Protein AF-0000000068150000 (afdb_homodimer)

InterPro domains:
  IPR029045 ClpP/crotonase-like domain superfamily [SSF52096] (74-233)

Foldseek 3Di:
DVVVVVVVVVVVVVVVVVVVVVVVVVPVPPPPPPVVVPPLPPPQQLCPPCPVPPQPDAAPDDSVFQADDWDWDQDPPQEIETGHEPEPCLLVVLVVVCVVCVVSHAEYEYAHQYYDLVSLQSLLQVQLVSQHAYEYEARGEQEANSLLNQLSHPARYYDPNGWYWAAADDDSDPDDDDPVVRVVVSVVSLVVSQVSSVVSVFAPVRSVLRHVHHSSDIDTDDPVRCVVRVSHDPPPPPPPPPD/DVVVVVVVVVVVVVVVVVVVVVVVVVVPPPVPPPVVVPPLPPPQQLCPDDPVPPQPDAAPDDSVFQADDWDWDQDPPQEIETGHEPEPCLLVVLVVVCVVCVVSHAEYEYAHQYYDLVSLQSLLQVQLVSQHAYEYEARGEQEANSLLNQLSHPAHYYDP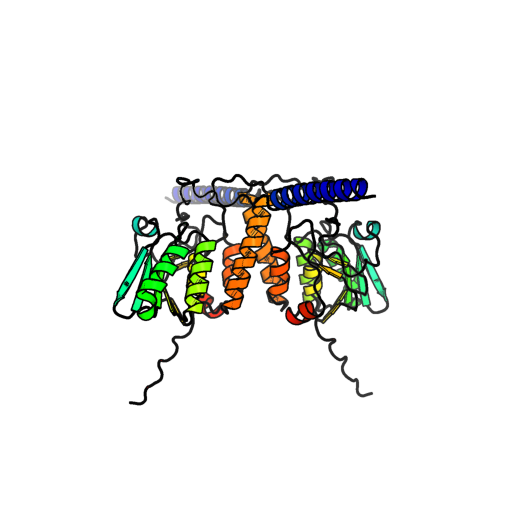NGWYWAAADDDSDPDDDDPVVRVVVSVVSLVVSQVSSVVSVFAPVRSVLRHVHHSSDIDTDDPVRCVVRVSHDPPPPPPPPPD

Solvent-accessible surface area (backbone atoms only — not comparable to full-atom values): 25343 Å² total; per-residue (Å²): 117,70,64,62,51,54,51,51,51,50,51,49,50,51,48,51,51,48,48,50,49,49,52,52,54,68,57,54,62,67,84,62,82,64,73,76,74,67,76,60,64,66,66,66,69,49,75,40,71,74,50,98,60,48,74,93,60,72,57,72,64,53,68,73,58,32,66,33,68,50,44,78,47,79,43,85,92,19,31,31,34,39,37,12,18,34,37,91,58,42,28,59,54,48,50,52,48,42,72,75,48,36,91,56,48,48,31,39,33,41,30,16,59,12,57,36,54,68,30,22,51,48,41,9,52,50,33,38,73,70,63,20,25,20,33,28,45,61,24,22,35,26,17,45,32,30,48,55,30,43,40,18,23,69,47,15,44,66,40,75,65,34,41,42,25,24,25,31,85,77,84,65,61,90,71,79,57,51,30,68,53,30,24,50,48,46,34,35,52,47,24,55,51,49,52,49,39,48,76,55,58,32,41,67,60,60,58,36,48,11,26,63,23,59,63,57,42,59,47,65,59,48,75,68,52,31,50,76,21,41,52,38,44,74,76,72,75,71,74,76,68,79,119,117,72,65,62,52,55,52,51,53,51,50,50,50,51,49,51,51,50,48,50,50,48,51,52,53,69,68,46,72,61,81,59,83,62,74,76,73,68,76,64,64,66,67,67,72,51,76,37,73,68,51,99,62,46,73,94,57,72,58,71,65,53,68,72,58,33,65,33,68,49,45,78,47,79,44,84,91,18,31,31,35,39,37,12,17,34,37,89,57,41,26,59,53,48,50,52,48,43,71,75,47,35,91,55,48,49,30,40,33,41,30,17,62,12,58,38,56,68,31,21,51,49,40,9,51,49,32,40,74,70,63,20,24,19,33,28,46,60,22,24,36,26,17,45,31,30,49,53,31,43,42,17,24,69,47,16,44,67,40,76,65,34,41,42,24,26,26,29,85,75,86,68,61,87,72,81,56,51,29,68,54,30,23,49,48,46,34,36,51,47,24,54,50,52,54,50,38,47,76,57,58,32,42,67,60,59,57,37,49,10,28,64,22,57,62,55,41,60,47,68,59,49,74,67,51,31,50,76,20,41,51,39,43,75,77,72,75,72,74,77,68,79,119

Structure (mmCIF, N/CA/C/O backbone):
data_AF-0000000068150000-model_v1
#
loop_
_entity.id
_entity.type
_entity.pdbx_description
1 polymer 'Periplasmic protein'
#
loop_
_atom_site.group_PDB
_atom_site.id
_atom_site.type_symbol
_atom_site.label_atom_id
_atom_site.label_alt_id
_atom_site.label_comp_id
_atom_site.label_asym_id
_atom_site.label_entity_id
_atom_site.label_seq_id
_atom_site.pdbx_PDB_ins_code
_atom_site.Cartn_x
_atom_site.Cartn_y
_atom_site.Cartn_z
_atom_site.occupancy
_atom_site.B_iso_or_equiv
_atom_site.auth_seq_id
_atom_site.auth_comp_id
_atom_site.auth_asym_id
_atom_site.auth_atom_id
_atom_site.pdbx_PDB_model_num
ATOM 1 N N . MET A 1 1 ? -0.919 22.453 -60.938 1 45.31 1 MET A N 1
ATOM 2 C CA . MET A 1 1 ? -0.046 21.844 -59.938 1 45.31 1 MET A CA 1
ATOM 3 C C . MET A 1 1 ? -0.128 22.609 -58.594 1 45.31 1 MET A C 1
ATOM 5 O O . MET A 1 1 ? -0.126 22 -57.531 1 45.31 1 MET A O 1
ATOM 9 N N . ARG A 1 2 ? -0.446 23.969 -58.719 1 55.53 2 ARG A N 1
ATOM 10 C CA . ARG A 1 2 ? -0.51 24.812 -57.562 1 55.53 2 ARG A CA 1
ATOM 11 C C . ARG A 1 2 ? -1.828 24.625 -56.812 1 55.53 2 ARG A C 1
ATOM 13 O O . ARG A 1 2 ? -1.88 24.75 -55.594 1 55.53 2 ARG A O 1
ATOM 20 N N . GLY A 1 3 ? -2.844 24.203 -57.5 1 55.31 3 GLY A N 1
ATOM 21 C CA . GLY A 1 3 ? -4.148 24.031 -56.875 1 55.31 3 GLY A CA 1
ATOM 22 C C . GLY A 1 3 ? -4.23 22.797 -56 1 55.31 3 GLY A C 1
ATOM 23 O O . GLY A 1 3 ? -4.879 22.797 -54.969 1 55.31 3 GLY A O 1
ATOM 24 N N . ALA A 1 4 ? -3.562 21.719 -56.469 1 57.59 4 ALA A N 1
ATOM 25 C CA . ALA A 1 4 ? -3.555 20.469 -55.719 1 57.59 4 ALA A CA 1
ATOM 26 C C . ALA A 1 4 ? -2.762 20.625 -54.406 1 57.59 4 ALA A C 1
ATOM 28 O O . ALA A 1 4 ? -3.121 20.047 -53.406 1 57.59 4 ALA A O 1
ATOM 29 N N . PHE A 1 5 ? -1.761 21.594 -54.531 1 49.84 5 PHE A N 1
ATOM 30 C CA . PHE A 1 5 ? -0.946 21.812 -53.344 1 49.84 5 PHE A CA 1
ATOM 31 C C . PHE A 1 5 ? -1.737 22.547 -52.25 1 49.84 5 PHE A C 1
ATOM 33 O O . PHE A 1 5 ? -1.697 22.172 -51.094 1 49.84 5 PHE A O 1
ATOM 40 N N . PHE A 1 6 ? -2.643 23.484 -52.594 1 60.16 6 PHE A N 1
ATOM 41 C CA . PHE A 1 6 ? -3.387 24.234 -51.594 1 60.16 6 PHE A CA 1
ATOM 42 C C . PHE A 1 6 ? -4.523 23.406 -51.031 1 60.16 6 PHE A C 1
ATOM 44 O O . PHE A 1 6 ? -4.875 23.531 -49.875 1 60.16 6 PHE A O 1
ATOM 51 N N . ALA A 1 7 ? -4.965 22.391 -51.844 1 56.28 7 ALA A N 1
ATOM 52 C CA . ALA A 1 7 ? -6.004 21.516 -51.312 1 56.28 7 ALA A CA 1
ATOM 53 C C . ALA A 1 7 ? -5.434 20.531 -50.281 1 56.28 7 ALA A C 1
ATOM 55 O O . ALA A 1 7 ? -6.066 20.25 -49.281 1 56.28 7 ALA A O 1
ATOM 56 N N . MET A 1 8 ? -4.176 20.156 -50.531 1 54.44 8 MET A N 1
ATOM 57 C CA . MET A 1 8 ? -3.537 19.25 -49.594 1 54.44 8 MET A CA 1
ATOM 58 C C . MET A 1 8 ? -3.186 19.984 -48.281 1 54.44 8 MET A C 1
ATOM 60 O O . MET A 1 8 ? -3.33 19.438 -47.188 1 54.44 8 MET A O 1
ATOM 64 N N . LEU A 1 9 ? -2.826 21.328 -48.406 1 55.84 9 LEU A N 1
ATOM 65 C CA . LEU A 1 9 ? -2.527 22.094 -47.219 1 55.84 9 LEU A CA 1
ATOM 66 C C . LEU A 1 9 ? -3.801 22.375 -46.406 1 55.84 9 LEU A C 1
ATOM 68 O O . LEU A 1 9 ? -3.797 22.312 -45.188 1 55.84 9 LEU A O 1
ATOM 72 N N . ALA A 1 10 ? -4.938 22.484 -47.094 1 57.53 10 ALA A N 1
ATOM 73 C CA . ALA A 1 10 ? -6.199 22.719 -46.406 1 57.53 10 ALA A CA 1
ATOM 74 C C . ALA A 1 10 ? -6.68 21.453 -45.719 1 57.53 10 ALA A C 1
ATOM 76 O O . ALA A 1 10 ? -7.184 21.5 -44.594 1 57.53 10 ALA A O 1
ATOM 77 N N . ALA A 1 11 ? -6.406 20.328 -46.375 1 55.81 11 ALA A N 1
ATOM 78 C CA . ALA A 1 11 ? -6.793 19.078 -45.75 1 55.81 11 ALA A CA 1
ATOM 79 C C . ALA A 1 11 ? -5.918 18.781 -44.531 1 55.81 11 ALA A C 1
ATOM 81 O O . ALA A 1 11 ? -6.406 18.312 -43.5 1 55.81 11 ALA A O 1
ATOM 82 N N . ALA A 1 12 ? -4.613 19.203 -44.656 1 53.91 12 ALA A N 1
ATOM 83 C CA . ALA A 1 12 ? -3.738 19.031 -43.5 1 53.91 12 ALA A CA 1
ATOM 84 C C . ALA A 1 12 ? -4.141 19.953 -42.375 1 53.91 12 ALA A C 1
ATOM 86 O O .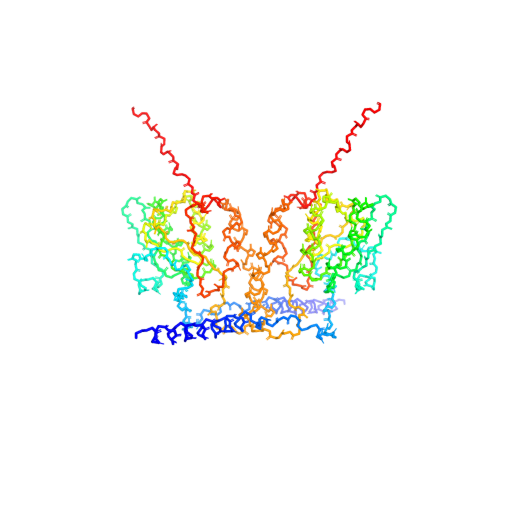 ALA A 1 12 ? -4.07 19.578 -41.188 1 53.91 12 ALA A O 1
ATOM 87 N N . GLY A 1 13 ? -4.637 21.188 -42.688 1 52.09 13 GLY A N 1
ATOM 88 C CA . GLY A 1 13 ? -5.129 22.078 -41.625 1 52.09 13 GLY A CA 1
ATOM 89 C C . GLY A 1 13 ? -6.355 21.547 -40.938 1 52.09 13 GLY A C 1
ATOM 90 O O . GLY A 1 13 ? -6.473 21.672 -39.688 1 52.09 13 GLY A O 1
ATOM 91 N N . VAL A 1 14 ? -7.207 20.891 -41.688 1 55.44 14 VAL A N 1
ATOM 92 C CA . VAL A 1 14 ? -8.398 20.312 -41.062 1 55.44 14 VAL A CA 1
ATOM 93 C C . VAL A 1 14 ? -8.008 19.141 -40.188 1 55.44 14 VAL A C 1
ATOM 95 O O . VAL A 1 14 ? -8.539 18.969 -39.094 1 55.44 14 VAL A O 1
ATOM 98 N N . PHE A 1 15 ? -7 18.375 -40.625 1 51.47 15 PHE A N 1
ATOM 99 C CA . PHE A 1 15 ? -6.578 17.25 -39.812 1 51.47 15 PHE A CA 1
ATOM 100 C C . PHE A 1 15 ? -5.891 17.734 -38.531 1 51.47 15 PHE A C 1
ATOM 102 O O . PHE A 1 15 ? -6.082 17.156 -37.469 1 51.47 15 PHE A O 1
ATOM 109 N N . LEU A 1 16 ? -5.105 18.828 -38.656 1 49.12 16 LEU A N 1
ATOM 110 C CA . LEU A 1 16 ? -4.484 19.375 -37.438 1 49.12 16 LEU A CA 1
ATOM 111 C C . LEU A 1 16 ? -5.539 19.953 -36.5 1 49.12 16 LEU A C 1
ATOM 113 O O . LEU A 1 16 ? -5.453 19.781 -35.281 1 49.12 16 LEU A O 1
ATOM 117 N N . LEU A 1 17 ? -6.617 20.531 -37.031 1 49.62 17 LEU A N 1
ATOM 118 C CA . LEU A 1 17 ? -7.68 21.031 -36.188 1 49.62 17 LEU A CA 1
ATOM 119 C C . LEU A 1 17 ? -8.477 19.891 -35.562 1 49.62 17 LEU A C 1
ATOM 121 O O . LEU A 1 17 ? -8.867 19.953 -34.406 1 49.62 17 LEU A O 1
ATOM 125 N N . ILE A 1 18 ? -8.711 18.812 -36.344 1 48.5 18 ILE A N 1
ATOM 126 C CA . ILE A 1 18 ? -9.398 17.656 -35.75 1 48.5 18 ILE A CA 1
ATOM 127 C C . ILE A 1 18 ? -8.5 16.984 -34.719 1 48.5 18 ILE A C 1
ATOM 129 O O . ILE A 1 18 ? -8.961 16.594 -33.656 1 48.5 18 ILE A O 1
ATOM 133 N N . ASP A 1 19 ? -7.168 16.891 -35.062 1 46.16 19 ASP A N 1
ATOM 134 C CA . ASP A 1 19 ? -6.254 16.297 -34.094 1 46.16 19 ASP A CA 1
ATOM 135 C C . ASP A 1 19 ? -6.145 17.156 -32.844 1 46.16 19 ASP A C 1
ATOM 137 O O . ASP A 1 19 ? -6.113 16.641 -31.719 1 46.16 19 ASP A O 1
ATOM 141 N N . LEU A 1 20 ? -6.203 18.5 -33 1 45.38 20 LEU A N 1
ATOM 142 C CA . LEU A 1 20 ? -6.199 19.328 -31.797 1 45.38 20 LEU A CA 1
ATOM 143 C C . LEU A 1 20 ? -7.512 19.188 -31.031 1 45.38 20 LEU A C 1
ATOM 145 O O . LEU A 1 20 ? -7.523 19.188 -29.797 1 45.38 20 LEU A O 1
ATOM 149 N N . ARG A 1 21 ? -8.633 19.078 -31.703 1 43.28 21 ARG A N 1
ATOM 150 C CA . ARG A 1 21 ? -9.891 18.859 -31 1 43.28 21 ARG A CA 1
ATOM 151 C C . ARG A 1 21 ? -9.914 17.484 -30.328 1 43.28 21 ARG A C 1
ATOM 153 O O . ARG A 1 21 ? -10.453 17.328 -29.234 1 43.28 21 ARG A O 1
ATOM 160 N N . GLU A 1 22 ? -9.406 16.422 -31.062 1 41.53 22 GLU A N 1
ATOM 161 C CA . GLU A 1 22 ? -9.352 15.109 -30.422 1 41.53 22 GLU A CA 1
ATOM 162 C C . GLU A 1 22 ? -8.344 15.094 -29.281 1 41.53 22 GLU A C 1
ATOM 164 O O . GLU A 1 22 ? -8.586 14.469 -28.234 1 41.53 22 GLU A O 1
ATOM 169 N N . ILE A 1 23 ? -7.141 15.672 -29.406 1 37.22 23 ILE A N 1
ATOM 170 C CA . ILE A 1 23 ? -6.238 15.773 -28.266 1 37.22 23 ILE A CA 1
ATOM 171 C C . ILE A 1 23 ? -6.898 16.594 -27.156 1 37.22 23 ILE A C 1
ATOM 173 O O . ILE A 1 23 ? -6.801 16.25 -25.984 1 37.22 23 ILE A O 1
ATOM 177 N N . SER A 1 24 ? -7.613 17.703 -27.5 1 35.06 24 SER A N 1
ATOM 178 C CA . SER A 1 24 ? -8.336 18.438 -26.469 1 35.06 24 SER A CA 1
ATOM 179 C C . SER A 1 24 ? -9.453 17.578 -25.875 1 35.06 24 SER A C 1
ATOM 181 O O . SER A 1 24 ? -9.805 17.75 -24.703 1 35.06 24 SER A O 1
ATOM 183 N N . ALA A 1 25 ? -10.172 16.75 -26.656 1 35.97 25 ALA A N 1
ATOM 184 C CA . ALA A 1 25 ? -11.172 15.859 -26.078 1 35.97 25 ALA A CA 1
ATOM 185 C C . ALA A 1 25 ? -10.516 14.781 -25.219 1 35.97 25 ALA A C 1
ATOM 187 O O . ALA A 1 25 ? -11.094 14.336 -24.234 1 35.97 25 ALA A O 1
ATOM 188 N N . MET A 1 26 ? -9.375 14.133 -25.641 1 33.78 26 MET A N 1
ATOM 189 C CA . MET A 1 26 ? -8.703 13.188 -24.75 1 33.78 26 MET A CA 1
ATOM 190 C C . MET A 1 26 ? -8.172 13.883 -23.5 1 33.78 26 MET A C 1
ATOM 192 O O . MET A 1 26 ? -7.844 13.227 -22.516 1 33.78 26 MET A O 1
ATOM 196 N N . ASN A 1 27 ? -7.652 15.078 -23.703 1 29.67 27 ASN A N 1
ATOM 197 C CA . ASN A 1 27 ? -7.398 15.766 -22.453 1 29.67 27 ASN A CA 1
ATOM 198 C C . ASN A 1 27 ? -8.688 16 -21.672 1 29.67 27 ASN A C 1
ATOM 200 O O . ASN A 1 27 ? -8.984 17.125 -21.266 1 29.67 27 ASN A O 1
ATOM 204 N N . ALA A 1 28 ? -9.875 15.508 -22.172 1 30.94 28 ALA A N 1
ATOM 205 C CA . ALA A 1 28 ? -11.016 15.555 -21.25 1 30.94 28 ALA A CA 1
ATOM 206 C C . ALA A 1 28 ? -10.578 15.258 -19.828 1 30.94 28 ALA A C 1
ATOM 208 O O . ALA A 1 28 ? -10.023 14.188 -19.547 1 30.94 28 ALA A O 1
ATOM 209 N N . GLY A 1 29 ? -10.25 16.297 -19.078 1 28.17 29 GLY A N 1
ATOM 210 C CA . GLY A 1 29 ? -9.852 16.484 -17.703 1 28.17 29 GLY A CA 1
ATOM 211 C C . GLY A 1 29 ? -10.477 15.484 -16.75 1 28.17 29 GLY A C 1
ATOM 212 O O . GLY A 1 29 ? -11.641 15.125 -16.891 1 28.17 29 GLY A O 1
ATOM 213 N N . LEU A 1 30 ? -9.703 14.492 -16.328 1 29.39 30 LEU A N 1
ATOM 214 C CA . LEU A 1 30 ? -10.18 13.859 -15.109 1 29.39 30 LEU A CA 1
ATOM 215 C C . LEU A 1 30 ? -11.039 14.82 -14.305 1 29.39 30 LEU A C 1
ATOM 217 O O . LEU A 1 30 ? -10.734 16.016 -14.227 1 29.39 30 LEU A O 1
ATOM 221 N N . PRO A 1 31 ? -12.375 14.555 -14.383 1 30.83 31 PRO A N 1
ATOM 222 C CA . PRO A 1 31 ? -13.164 15.523 -13.609 1 30.83 31 PRO A CA 1
ATOM 223 C C . PRO A 1 31 ? -12.383 16.125 -12.445 1 30.83 31 PRO A C 1
ATOM 225 O O . PRO A 1 31 ? -11.859 15.391 -11.602 1 30.83 31 PRO A O 1
ATOM 228 N N . GLY A 1 32 ? -11.586 17.141 -12.648 1 28 32 GLY A N 1
ATOM 229 C CA . GLY A 1 32 ? -11.039 18 -11.609 1 28 32 GLY A CA 1
ATOM 230 C C . GLY A 1 32 ? -12.016 18.266 -10.477 1 28 32 GLY A C 1
ATOM 231 O O . GLY A 1 32 ? -13.227 18.094 -10.641 1 28 32 GLY A O 1
ATOM 232 N N . PHE A 1 33 ? -11.461 18.141 -9.328 1 27.56 33 PHE A N 1
ATOM 233 C CA . PHE A 1 33 ? -12.133 18.594 -8.109 1 27.56 33 PHE A CA 1
ATOM 234 C C . PHE A 1 33 ? -12.828 19.922 -8.344 1 27.56 33 PHE A C 1
ATOM 236 O O . PHE A 1 33 ? -12.195 20.906 -8.703 1 27.56 33 PHE A O 1
ATOM 243 N N . ASP A 1 34 ? -14.016 19.875 -8.93 1 30.72 34 ASP A N 1
ATOM 244 C CA . ASP A 1 34 ? -14.797 21.094 -8.859 1 30.72 34 ASP A CA 1
ATOM 245 C C . ASP A 1 34 ? -14.781 21.688 -7.449 1 30.72 34 ASP A C 1
ATOM 247 O O . ASP A 1 34 ? -15.273 21.047 -6.508 1 30.72 34 ASP A O 1
ATOM 251 N N . PRO A 1 35 ? -13.984 22.719 -7.176 1 29.64 35 PRO A N 1
ATOM 252 C CA . PRO A 1 35 ? -13.906 23.422 -5.898 1 29.64 35 PRO A CA 1
ATOM 253 C C . PRO A 1 35 ? -15.273 23.875 -5.383 1 29.64 35 PRO A C 1
ATOM 255 O O . PRO A 1 35 ? -15.383 24.328 -4.246 1 29.64 35 PRO A O 1
ATOM 258 N N . MET A 1 36 ? -16.203 24.125 -6.32 1 30.44 36 MET A N 1
ATOM 259 C CA . MET A 1 36 ? -17.422 24.719 -5.793 1 30.44 36 MET A CA 1
ATOM 260 C C . MET A 1 36 ? -18.203 23.719 -4.949 1 30.44 36 MET A C 1
ATOM 262 O O . MET A 1 36 ? -19.359 23.953 -4.598 1 30.44 36 MET A O 1
ATOM 266 N N . LEU A 1 37 ? -17.828 22.453 -5.113 1 32.09 37 LEU A N 1
ATOM 267 C CA . LEU A 1 37 ? -18.641 21.688 -4.18 1 32.09 37 LEU A CA 1
ATOM 268 C C . LEU A 1 37 ? -18.25 22.016 -2.736 1 32.09 37 LEU A C 1
ATOM 270 O O . LEU A 1 37 ? -17.328 21.406 -2.182 1 32.09 37 LEU A O 1
ATOM 274 N N . GLU A 1 38 ? -18.516 23.344 -2.299 1 32.12 38 GLU A N 1
ATOM 275 C CA . GLU A 1 38 ? -18.375 24.109 -1.065 1 32.12 38 GLU A CA 1
ATOM 276 C C . GLU A 1 38 ? -18.734 23.266 0.155 1 32.12 38 GLU A C 1
ATOM 278 O O . GLU A 1 38 ? -18.078 23.359 1.197 1 32.12 38 GLU A O 1
ATOM 283 N N . ASP A 1 39 ? -20.094 22.938 0.278 1 28.45 39 ASP A N 1
ATOM 284 C CA . ASP A 1 39 ? -20.734 22.641 1.56 1 28.45 39 ASP A CA 1
ATOM 285 C C . ASP A 1 39 ? -20.609 21.172 1.908 1 28.45 39 ASP A C 1
ATOM 287 O O . ASP A 1 39 ? -21.438 20.625 2.66 1 28.45 39 ASP A O 1
ATOM 291 N N . ARG A 1 40 ? -20.062 20.406 1.003 1 33.84 40 ARG A N 1
ATOM 292 C CA . ARG A 1 40 ? -20.266 19.078 1.575 1 33.84 40 ARG A CA 1
ATOM 293 C C . ARG A 1 40 ? -19.469 18.906 2.861 1 33.84 40 ARG A C 1
ATOM 295 O O . ARG A 1 40 ? -18.266 19.188 2.895 1 33.84 40 ARG A O 1
ATOM 302 N N . PRO A 1 41 ? -20.234 18.719 4.004 1 28.53 41 PRO A N 1
ATOM 303 C CA . PRO A 1 41 ? -19.531 18.594 5.293 1 28.53 41 PRO A CA 1
ATOM 304 C C . PRO A 1 41 ? -18.344 17.641 5.238 1 28.53 41 PRO A C 1
ATOM 306 O O . PRO A 1 41 ? -18.391 16.641 4.523 1 28.53 41 PRO A O 1
ATOM 309 N N . VAL A 1 42 ? -17.188 18.141 5.211 1 34.5 42 VAL A N 1
ATOM 310 C CA . VAL A 1 42 ? -16.094 17.312 5.719 1 34.5 42 VAL A CA 1
ATOM 311 C C . VAL A 1 42 ? -16.641 16.328 6.746 1 34.5 42 VAL A C 1
ATOM 313 O O . VAL A 1 42 ? -17.328 16.703 7.688 1 34.5 42 VAL A O 1
ATOM 316 N N . LEU A 1 43 ? -17 15.102 6.23 1 34.09 43 LEU A N 1
ATOM 317 C CA . LEU A 1 43 ? -17.406 14.172 7.277 1 34.09 43 LEU A CA 1
ATOM 318 C C . LEU A 1 43 ? -16.688 14.469 8.586 1 34.09 43 LEU A C 1
ATOM 320 O O . LEU A 1 43 ? -15.492 14.797 8.578 1 34.09 43 LEU A O 1
ATOM 324 N N . PRO A 1 44 ? -17.438 14.938 9.555 1 32.34 44 PRO A N 1
ATOM 325 C CA . PRO A 1 44 ? -16.75 15.078 10.844 1 32.34 44 PRO A CA 1
ATOM 326 C C . PRO A 1 44 ? -15.734 13.969 11.086 1 32.34 44 PRO A C 1
ATOM 328 O O . PRO A 1 44 ? -15.859 12.875 10.539 1 32.34 44 PRO A O 1
ATOM 331 N N . PRO A 1 45 ? -14.508 14.297 11.422 1 34.56 45 PRO A N 1
ATOM 332 C CA . PRO A 1 45 ? -13.641 13.219 11.898 1 34.56 45 PRO A CA 1
ATOM 333 C C . PRO A 1 45 ? -14.422 12.109 12.594 1 34.56 45 PRO A C 1
ATOM 335 O O . PRO A 1 45 ? -15.414 12.375 13.273 1 34.56 45 PRO A O 1
ATOM 338 N N . ALA A 1 46 ? -14.578 11.016 12 1 32.12 46 ALA A N 1
ATOM 339 C CA . ALA A 1 46 ? -15.102 9.938 12.828 1 32.12 46 ALA A CA 1
ATOM 340 C C . ALA A 1 46 ? -14.641 10.086 14.281 1 32.12 46 ALA A C 1
ATOM 342 O O . ALA A 1 46 ? -13.531 9.688 14.625 1 32.12 46 ALA A O 1
ATOM 343 N N . VAL A 1 47 ? -14.75 11.258 14.828 1 34.69 47 VAL A N 1
ATOM 344 C CA . VAL A 1 47 ? -14.734 11.023 16.266 1 34.69 47 VAL A CA 1
ATOM 345 C C . VAL A 1 47 ? -15.594 9.805 16.609 1 34.69 47 VAL A C 1
ATOM 347 O O . VAL A 1 47 ? -16.812 9.914 16.75 1 34.69 47 VAL A O 1
ATOM 350 N N . THR A 1 48 ? -15.484 8.828 15.711 1 33.97 48 THR A N 1
ATOM 351 C CA . THR A 1 48 ? -16.25 7.605 15.945 1 33.97 48 THR A CA 1
ATOM 352 C C . THR A 1 48 ? -16.234 7.234 17.422 1 33.97 48 THR A C 1
ATOM 354 O O . THR A 1 48 ? -15.242 7.457 18.125 1 33.97 48 THR A O 1
ATOM 357 N N . GLU A 1 49 ? -17.312 6.98 17.953 1 30.39 49 GLU A N 1
ATOM 358 C CA . GLU A 1 49 ? -17.469 6.266 19.219 1 30.39 49 GLU A CA 1
ATOM 359 C C . GLU A 1 49 ? -16.391 5.203 19.391 1 30.39 49 GLU A C 1
ATOM 361 O O . GLU A 1 49 ? -15.797 4.75 18.422 1 30.39 49 GLU A O 1
ATOM 366 N N . ALA A 1 50 ? -16.266 4.551 20.609 1 33.25 50 ALA A N 1
ATOM 367 C CA . ALA A 1 50 ? -15.242 3.709 21.219 1 33.25 50 ALA A CA 1
ATOM 368 C C . ALA A 1 50 ? -14.875 2.535 20.312 1 33.25 50 ALA A C 1
ATOM 370 O O . ALA A 1 50 ? -15.664 1.604 20.156 1 33.25 50 ALA A O 1
ATOM 371 N N . ALA A 1 51 ? -14.5 2.629 19.078 1 41.81 51 ALA A N 1
ATOM 372 C CA . ALA A 1 51 ? -13.859 1.329 18.906 1 41.81 51 ALA A CA 1
ATOM 373 C C . ALA A 1 51 ? -13.109 0.918 20.172 1 41.81 51 ALA A C 1
ATOM 375 O O . ALA A 1 51 ? -12.711 1.77 20.969 1 41.81 51 ALA A O 1
ATOM 376 N N . PRO A 1 52 ? -13.047 -0.335 20.484 1 48.19 52 PRO A N 1
ATOM 377 C CA . PRO A 1 52 ? -12.445 -0.726 21.766 1 48.19 52 PRO A CA 1
ATOM 378 C C . PRO A 1 52 ? -11.195 0.091 22.109 1 48.19 52 PRO A C 1
ATOM 380 O O . PRO A 1 52 ? -10.805 0.172 23.266 1 48.19 52 PRO A O 1
ATOM 383 N N . ASN A 1 53 ? -10.484 0.643 20.938 1 58.47 53 ASN A N 1
ATOM 384 C CA . ASN A 1 53 ? -9.32 1.358 21.453 1 58.47 53 ASN A CA 1
ATOM 385 C C . ASN A 1 53 ? -9.391 2.85 21.141 1 58.47 53 ASN A C 1
ATOM 387 O O . ASN A 1 53 ? -8.977 3.283 20.062 1 58.47 53 ASN A O 1
ATOM 391 N N . GLY A 1 54 ? -10.336 3.471 21.656 1 69.69 54 GLY A N 1
ATOM 392 C CA . GLY A 1 54 ? -10.32 4.926 21.688 1 69.69 54 GLY A CA 1
ATOM 393 C C . GLY A 1 54 ? -8.945 5.504 21.938 1 69.69 54 GLY A C 1
ATOM 394 O O . GLY A 1 54 ? -7.969 4.766 22.078 1 69.69 54 GLY A O 1
ATOM 395 N N . PRO A 1 55 ? -8.969 6.855 21.766 1 78.12 55 PRO A N 1
ATOM 396 C CA . PRO A 1 55 ? -7.668 7.473 22.047 1 78.12 55 PRO A CA 1
ATOM 397 C C . PRO A 1 55 ? -7.156 7.145 23.453 1 78.12 55 PRO A C 1
ATOM 399 O O . PRO A 1 55 ? -7.941 7.086 24.406 1 78.12 55 PRO A O 1
ATOM 402 N N . PRO A 1 56 ? -5.949 6.805 23.531 1 78.62 56 PRO A N 1
ATOM 403 C CA . PRO A 1 56 ? -5.383 6.48 24.844 1 78.62 56 PRO A CA 1
ATOM 404 C C . PRO A 1 56 ? -5.535 7.621 25.844 1 78.62 56 PRO A C 1
ATOM 406 O O . PRO A 1 56 ? -5.586 7.379 27.062 1 78.62 56 PRO A O 1
ATOM 409 N N . VAL A 1 57 ? -5.457 8.836 25.297 1 83.56 57 VAL A N 1
ATOM 410 C CA . VAL A 1 57 ? -5.672 10.047 26.078 1 83.56 57 VAL A CA 1
ATOM 411 C C . VAL A 1 57 ? -6.586 11 25.312 1 83.56 57 VAL A C 1
ATOM 413 O O . VAL A 1 57 ? -6.695 10.922 24.094 1 83.56 57 VAL A O 1
ATOM 416 N N . GLN A 1 58 ? -7.242 11.836 26.047 1 86.31 58 GLN A N 1
ATOM 417 C CA . GLN A 1 58 ? -8.086 12.828 25.391 1 86.31 58 GLN A CA 1
ATOM 418 C C . GLN A 1 58 ? -7.242 13.938 24.766 1 86.31 58 GLN A C 1
ATOM 420 O O . GLN A 1 58 ? -6.316 14.445 25.406 1 86.31 58 GLN A O 1
ATOM 425 N N . PRO A 1 59 ? -7.609 14.297 23.594 1 88.81 59 PRO A N 1
ATOM 426 C CA . PRO A 1 59 ? -6.895 15.422 23 1 88.81 59 PRO A CA 1
ATOM 427 C C . PRO A 1 59 ? -7.012 16.703 23.812 1 88.81 59 PRO A C 1
ATOM 429 O O . PRO A 1 59 ? -8.039 16.938 24.453 1 88.81 59 PRO A O 1
ATOM 432 N N . GLY A 1 60 ? -5.902 17.469 23.75 1 90.75 60 GLY A N 1
ATOM 433 C CA . GLY A 1 60 ? -5.887 18.719 24.5 1 90.75 60 GLY A CA 1
ATOM 434 C C . GLY A 1 60 ? -6.75 19.797 23.875 1 90.75 60 GLY A C 1
ATOM 435 O O . GLY A 1 60 ? -7.199 20.719 24.562 1 90.75 60 GLY A O 1
ATOM 436 N N . SER A 1 61 ? -6.953 19.734 22.609 1 91.75 61 SER A N 1
ATOM 437 C CA . SER A 1 61 ? -7.773 20.719 21.906 1 91.75 61 SER A CA 1
ATOM 438 C C . SER A 1 61 ? -9.203 20.219 21.734 1 91.75 61 SER A C 1
ATOM 440 O O . SER A 1 61 ? -9.43 19.016 21.594 1 91.75 61 SER A O 1
ATOM 442 N N . SER A 1 62 ? -10.109 21.188 21.688 1 90.31 62 SER A N 1
ATOM 443 C CA . SER A 1 62 ? -11.523 20.844 21.516 1 90.31 62 SER A CA 1
ATOM 444 C C . SER A 1 62 ? -11.82 20.438 20.078 1 90.31 62 SER A C 1
ATOM 446 O O . SER A 1 62 ? -11.078 20.812 19.156 1 90.31 62 SER A O 1
ATOM 448 N N . ASP A 1 63 ? -12.938 19.812 19.984 1 91.12 63 ASP A N 1
ATOM 449 C CA . ASP A 1 63 ? -13.406 19.422 18.656 1 91.12 63 ASP A CA 1
ATOM 450 C C . ASP A 1 63 ? -13.68 20.656 17.797 1 91.12 63 ASP A C 1
ATOM 452 O O . ASP A 1 63 ? -13.445 20.625 16.578 1 91.12 63 ASP A O 1
ATOM 456 N N . GLU A 1 64 ? -14.164 21.641 18.422 1 93.31 64 GLU A N 1
ATOM 457 C CA . GLU A 1 64 ? -14.484 22.875 17.703 1 93.31 64 GLU A CA 1
ATOM 458 C C . GLU A 1 64 ? -13.234 23.469 17.047 1 93.31 64 GLU A C 1
ATOM 460 O O . GLU A 1 64 ? -13.273 23.906 15.898 1 93.31 64 GLU A O 1
ATOM 465 N N . VAL A 1 65 ? -12.125 23.438 17.75 1 93.62 65 VAL A N 1
ATOM 466 C CA . VAL A 1 65 ? -10.867 23.969 17.25 1 93.62 65 VAL A CA 1
ATOM 467 C C . VAL A 1 65 ? -10.352 23.078 16.109 1 93.62 65 VAL A C 1
ATOM 469 O O . VAL A 1 65 ? -9.953 23.578 15.055 1 93.62 65 VAL A O 1
ATOM 472 N N . LEU A 1 66 ? -10.469 21.844 16.281 1 95.06 66 LEU A N 1
ATOM 473 C CA . LEU A 1 66 ? -9.898 20.891 15.328 1 95.06 66 LEU A CA 1
ATOM 474 C C . LEU A 1 66 ? -10.734 20.812 14.062 1 95.06 66 LEU A C 1
ATOM 476 O O . LEU A 1 66 ? -10.234 20.422 13.008 1 95.06 66 LEU A O 1
ATOM 480 N N . ARG A 1 67 ? -11.938 21.297 14.148 1 95.38 67 ARG A N 1
ATOM 481 C CA . ARG A 1 67 ? -12.828 21.25 12.992 1 95.38 67 ARG A CA 1
ATOM 482 C C . ARG A 1 67 ? -12.633 22.484 12.102 1 95.38 67 ARG A C 1
ATOM 484 O O . ARG A 1 67 ? -13.109 22.516 10.969 1 95.38 67 ARG A O 1
ATOM 491 N N . GLN A 1 68 ? -12.016 23.484 12.617 1 97.31 68 GLN A N 1
ATOM 492 C CA . GLN A 1 68 ? -11.75 24.688 11.82 1 97.31 68 GLN A CA 1
ATOM 493 C C . GLN A 1 68 ? -10.703 24.406 10.75 1 97.31 68 GLN A C 1
ATOM 495 O O . GLN A 1 68 ? -9.875 23.516 10.898 1 97.31 68 GLN A O 1
ATOM 500 N N . PRO A 1 69 ? -10.828 25.188 9.633 1 98.06 69 PRO A N 1
ATOM 501 C CA . PRO A 1 69 ? -9.742 25.062 8.656 1 98.06 69 PRO A CA 1
ATOM 502 C C . PRO A 1 69 ? -8.367 25.312 9.273 1 98.06 69 PRO A C 1
ATOM 504 O O . PRO A 1 69 ? -8.234 26.141 10.18 1 98.06 69 PRO A O 1
ATOM 507 N N . MET A 1 70 ? -7.414 24.672 8.758 1 98.5 70 MET A N 1
ATOM 508 C CA . MET A 1 70 ? -6.074 24.719 9.344 1 98.5 70 MET A CA 1
ATOM 509 C C . MET A 1 70 ? -5.531 26.141 9.344 1 98.5 70 MET A C 1
ATOM 511 O O . MET A 1 70 ? -5.629 26.844 8.336 1 98.5 70 MET A O 1
ATOM 515 N N . ARG A 1 71 ? -4.941 26.484 10.438 1 98.06 71 ARG A N 1
ATOM 516 C CA . ARG A 1 71 ? -4.281 27.766 10.617 1 98.06 71 ARG A CA 1
ATOM 517 C C . ARG A 1 71 ? -2.818 27.594 11.016 1 98.06 71 ARG A C 1
ATOM 519 O O . ARG A 1 71 ? -2.451 26.562 11.586 1 98.06 71 ARG A O 1
ATOM 526 N N . PHE A 1 72 ? -2.064 28.578 10.734 1 98.56 72 PHE A N 1
ATOM 527 C CA . PHE A 1 72 ? -0.636 28.562 11.023 1 98.56 72 PHE A CA 1
ATOM 528 C C . PHE A 1 72 ? -0.251 29.734 11.93 1 98.56 72 PHE A C 1
ATOM 530 O O . PHE A 1 72 ? -0.576 30.875 11.641 1 98.56 72 PHE A O 1
ATOM 537 N N . ASP A 1 73 ? 0.379 29.391 12.992 1 97.75 73 ASP A N 1
ATOM 538 C CA . ASP A 1 73 ? 0.81 30.406 13.961 1 97.75 73 ASP A CA 1
ATOM 539 C C . ASP A 1 73 ? 2.283 30.219 14.32 1 97.75 73 ASP A C 1
ATOM 541 O O . ASP A 1 73 ? 2.666 29.203 14.898 1 97.75 73 ASP A O 1
ATOM 545 N N . LEU A 1 74 ? 3.082 31.188 13.945 1 97.81 74 LEU A N 1
ATOM 546 C CA . LEU A 1 74 ? 4.496 31.141 14.297 1 97.81 74 LEU A CA 1
ATOM 547 C C . LEU A 1 74 ? 4.719 31.578 15.734 1 97.81 74 LEU A C 1
ATOM 549 O O . LEU A 1 74 ? 4.34 32.688 16.109 1 97.81 74 LEU A O 1
ATOM 553 N N . ARG A 1 75 ? 5.273 30.719 16.469 1 97.06 75 ARG A N 1
ATOM 554 C CA . ARG A 1 75 ? 5.555 30.984 17.875 1 97.06 75 ARG A CA 1
ATOM 555 C C . ARG A 1 75 ? 7.055 31.156 18.109 1 97.06 75 ARG A C 1
ATOM 557 O O . ARG A 1 75 ? 7.852 31.031 17.188 1 97.06 75 ARG A O 1
ATOM 564 N N . SER A 1 76 ? 7.344 31.547 19.375 1 93.75 76 SER A N 1
ATOM 565 C CA . SER A 1 76 ? 8.742 31.719 19.734 1 93.75 76 SER A CA 1
ATOM 566 C C . SER A 1 76 ? 9.523 30.422 19.578 1 93.75 76 SER A C 1
ATOM 568 O O . SER A 1 76 ? 8.961 29.328 19.734 1 93.75 76 SER A O 1
ATOM 570 N N . GLY A 1 77 ? 10.82 30.516 19.188 1 95 77 GLY A N 1
ATOM 571 C CA . GLY A 1 77 ? 11.688 29.359 19.078 1 95 77 GLY A CA 1
ATOM 572 C C . GLY A 1 77 ? 11.625 28.703 17.719 1 95 77 GLY A C 1
ATOM 573 O O . GLY A 1 77 ? 12.094 27.562 17.547 1 95 77 GLY A O 1
ATOM 574 N N . GLY A 1 78 ? 10.891 29.359 16.75 1 97.75 78 GLY A N 1
ATOM 575 C CA . GLY A 1 78 ? 10.867 28.875 15.383 1 97.75 78 GLY A CA 1
ATOM 576 C C . GLY A 1 78 ? 9.852 27.766 15.164 1 97.75 78 GLY A C 1
ATOM 577 O O . GLY A 1 78 ? 9.992 26.969 14.234 1 97.75 78 GLY A O 1
ATOM 578 N N . VAL A 1 79 ? 8.891 27.75 16.125 1 98.31 79 VAL A N 1
ATOM 579 C CA . VAL A 1 79 ? 7.875 26.719 16.016 1 98.31 79 VAL A CA 1
ATOM 580 C C . VAL A 1 79 ? 6.656 27.25 15.273 1 98.31 79 VAL A C 1
ATOM 582 O O . VAL A 1 79 ? 6.008 28.203 15.734 1 98.31 79 VAL A O 1
ATOM 585 N N . LEU A 1 80 ? 6.406 26.703 14.109 1 98.75 80 LEU A N 1
ATOM 586 C CA . LEU A 1 80 ? 5.18 27 13.375 1 98.75 80 LEU A CA 1
ATOM 587 C C . LEU A 1 80 ? 4.09 25.984 13.727 1 98.75 80 LEU A C 1
ATOM 589 O O . LEU A 1 80 ? 4.168 24.828 13.328 1 98.75 80 LEU A O 1
ATOM 593 N N . VAL A 1 81 ? 3.082 26.469 14.438 1 98.62 81 VAL A N 1
ATOM 594 C CA . VAL A 1 81 ? 1.977 25.594 14.82 1 98.62 81 VAL A CA 1
ATOM 595 C C . VAL A 1 81 ? 0.977 25.484 13.672 1 98.62 81 VAL A C 1
ATOM 597 O O . VAL A 1 81 ? 0.506 26.5 13.156 1 98.62 81 VAL A O 1
ATOM 600 N N . ALA A 1 82 ? 0.726 24.328 13.195 1 98.81 82 ALA A N 1
ATOM 601 C CA . ALA A 1 82 ? -0.314 24.016 12.219 1 98.81 82 ALA A CA 1
ATOM 602 C C . ALA A 1 82 ? -1.497 23.312 12.883 1 98.81 82 ALA A C 1
ATOM 604 O O . ALA A 1 82 ? -1.407 22.141 13.242 1 98.81 82 ALA A O 1
ATOM 605 N N . GLU A 1 83 ? -2.598 24.031 13.023 1 98.62 83 GLU A N 1
ATOM 606 C CA . GLU A 1 83 ? -3.717 23.516 13.812 1 98.62 83 GLU A CA 1
ATOM 607 C C . GLU A 1 83 ? -5.016 23.562 13.008 1 98.62 83 GLU A C 1
ATOM 609 O O . GLU A 1 83 ? -5.289 24.531 12.305 1 98.62 83 GLU A O 1
ATOM 614 N N . GLY A 1 84 ? -5.762 22.469 13.125 1 98.38 84 GLY A N 1
ATOM 615 C CA . GLY A 1 84 ? -7.062 22.406 12.484 1 98.38 84 GLY A CA 1
ATOM 616 C C . GLY A 1 84 ? -7.133 21.391 11.367 1 98.38 84 GLY A C 1
ATOM 617 O O . GLY A 1 84 ? -6.188 20.625 11.156 1 98.38 84 GLY A O 1
ATOM 618 N N . THR A 1 85 ? -8.25 21.359 10.633 1 98.19 85 THR A N 1
ATOM 619 C CA . THR A 1 85 ? -8.508 20.406 9.562 1 98.19 85 THR A CA 1
ATOM 620 C C . THR A 1 85 ? -7.648 20.719 8.344 1 98.19 85 THR A C 1
ATOM 622 O O . THR A 1 85 ? -7.5 21.891 7.961 1 98.19 85 THR A O 1
ATOM 625 N N . LEU A 1 86 ? -7.039 19.672 7.781 1 98 86 LEU A N 1
ATOM 626 C CA . LEU A 1 86 ? -6.391 19.797 6.48 1 98 86 LEU A CA 1
ATOM 627 C C . LEU A 1 86 ? -7.426 19.969 5.371 1 98 86 LEU A C 1
ATOM 629 O O . LEU A 1 86 ? -7.664 19.062 4.586 1 98 86 LEU A O 1
ATOM 633 N N . ASP A 1 87 ? -7.934 21.156 5.301 1 96.56 87 ASP A N 1
ATOM 634 C CA . ASP A 1 87 ? -8.945 21.484 4.301 1 96.56 87 ASP A CA 1
ATOM 635 C C . ASP A 1 87 ? -8.312 21.703 2.928 1 96.56 87 ASP A C 1
ATOM 637 O O . ASP A 1 87 ? -7.09 21.812 2.816 1 96.56 87 ASP A O 1
ATOM 641 N N . LEU A 1 88 ? -9.203 21.797 1.948 1 95.44 88 LEU A N 1
ATOM 642 C CA . LEU A 1 88 ? -8.695 22.094 0.611 1 95.44 88 LEU A CA 1
ATOM 643 C C . LEU A 1 88 ? -8 23.438 0.578 1 95.44 88 LEU A C 1
ATOM 645 O O . LEU A 1 88 ? -8.547 24.438 1.061 1 95.44 88 LEU A O 1
ATOM 649 N N . GLY A 1 89 ? -6.77 23.438 0.124 1 97.5 89 GLY A N 1
ATOM 650 C CA . GLY A 1 89 ? -6.016 24.672 0.048 1 97.5 89 GLY A CA 1
ATOM 651 C C . GLY A 1 89 ? -5.016 24.844 1.178 1 97.5 89 GLY A C 1
ATOM 652 O O . GLY A 1 89 ? -4.176 25.734 1.146 1 97.5 89 GLY A O 1
ATOM 653 N N . ALA A 1 90 ? -5.066 24 2.174 1 98.5 90 ALA A N 1
ATOM 654 C CA . ALA A 1 90 ? -4.152 24.094 3.311 1 98.5 90 ALA A CA 1
ATOM 655 C C . ALA A 1 90 ? -2.697 24.016 2.852 1 98.5 90 ALA A C 1
ATOM 657 O O . ALA A 1 90 ? -1.838 24.734 3.379 1 98.5 90 ALA A O 1
ATOM 658 N N . GLY A 1 91 ? -2.408 23.188 1.876 1 98.75 91 GLY A N 1
ATOM 659 C CA . GLY A 1 91 ? -1.059 23.078 1.347 1 98.75 91 GLY A CA 1
ATOM 660 C C . GLY A 1 91 ? -0.537 24.375 0.755 1 98.75 91 GLY A C 1
ATOM 661 O O . GLY A 1 91 ? 0.611 24.75 0.993 1 98.75 91 GLY A O 1
ATOM 662 N N . SER A 1 92 ? -1.394 25 -0.002 1 98.56 92 SER A N 1
ATOM 663 C CA . SER A 1 92 ? -1.01 26.266 -0.61 1 98.56 92 SER A CA 1
ATOM 664 C C . SER A 1 92 ? -0.809 27.344 0.447 1 98.56 92 SER A C 1
ATOM 666 O O . SER A 1 92 ? 0.131 28.141 0.361 1 98.56 92 SER A O 1
ATOM 668 N N . ARG A 1 93 ? -1.693 27.375 1.409 1 98.56 93 ARG A N 1
ATOM 669 C CA . ARG A 1 93 ? -1.544 28.344 2.486 1 98.56 93 ARG A CA 1
ATOM 670 C C . ARG A 1 93 ? -0.271 28.078 3.285 1 98.56 93 ARG A C 1
ATOM 672 O O . ARG A 1 93 ? 0.406 29.031 3.707 1 98.56 93 ARG A O 1
ATOM 679 N N . PHE A 1 94 ? 0.076 26.891 3.467 1 98.88 94 PHE A N 1
ATOM 680 C CA . PHE A 1 94 ? 1.319 26.531 4.141 1 98.88 94 PHE A CA 1
ATOM 681 C C . PHE A 1 94 ? 2.523 27.031 3.354 1 98.88 94 PHE A C 1
ATOM 683 O O . PHE A 1 94 ? 3.451 27.609 3.928 1 98.88 94 PHE A O 1
ATOM 690 N N . ALA A 1 95 ? 2.473 26.766 2.092 1 98.81 95 ALA A N 1
ATOM 691 C CA . ALA A 1 95 ? 3.561 27.234 1.231 1 98.81 95 ALA A CA 1
ATOM 692 C C . ALA A 1 95 ? 3.73 28.75 1.321 1 98.81 95 ALA A C 1
ATOM 694 O O . ALA A 1 95 ? 4.855 29.25 1.365 1 98.81 95 ALA A O 1
ATOM 695 N N . ASP A 1 96 ? 2.615 29.438 1.319 1 98.44 96 ASP A N 1
ATOM 696 C CA . ASP A 1 96 ? 2.654 30.891 1.454 1 98.44 96 ASP A CA 1
ATOM 697 C C . ASP A 1 96 ? 3.316 31.312 2.768 1 98.44 96 ASP A C 1
ATOM 699 O O . ASP A 1 96 ? 4.113 32.25 2.797 1 98.44 96 ASP A O 1
ATOM 703 N N . GLU A 1 97 ? 2.941 30.578 3.848 1 98.25 97 GLU A N 1
ATOM 704 C CA . GLU A 1 97 ? 3.523 30.859 5.156 1 98.25 97 GLU A CA 1
ATOM 705 C C . GLU A 1 97 ? 5.035 30.641 5.148 1 98.25 97 GLU A C 1
ATOM 707 O O . GLU A 1 97 ? 5.785 31.453 5.688 1 98.25 97 GLU A O 1
ATOM 712 N N . ILE A 1 98 ? 5.5 29.594 4.574 1 98.44 98 ILE A N 1
ATOM 713 C CA . ILE A 1 98 ? 6.918 29.25 4.52 1 98.44 98 ILE A CA 1
ATOM 714 C C . ILE A 1 98 ? 7.656 30.266 3.643 1 98.44 98 ILE A C 1
ATOM 716 O O . ILE A 1 98 ? 8.797 30.625 3.936 1 98.44 98 ILE A O 1
ATOM 720 N N . GLU A 1 99 ? 7.039 30.672 2.584 1 97.44 99 GLU A N 1
ATOM 721 C CA . GLU A 1 99 ? 7.648 31.688 1.733 1 97.44 99 GLU A CA 1
ATOM 722 C C . GLU A 1 99 ? 7.816 33 2.482 1 97.44 99 GLU A C 1
ATOM 724 O O . GLU A 1 99 ? 8.852 33.656 2.361 1 97.44 99 GLU A O 1
ATOM 729 N N . ALA A 1 100 ? 6.871 33.344 3.285 1 97.12 100 ALA A N 1
ATOM 730 C CA . ALA A 1 100 ? 6.844 34.625 3.975 1 97.12 100 ALA A CA 1
ATOM 731 C C . ALA A 1 100 ? 7.742 34.625 5.203 1 97.12 100 ALA A C 1
ATOM 733 O O . ALA A 1 100 ? 8.422 35.594 5.496 1 97.12 100 ALA A O 1
ATOM 734 N N . ARG A 1 101 ? 7.793 33.469 5.906 1 96.5 101 ARG A N 1
ATOM 735 C CA . ARG A 1 101 ? 8.43 33.469 7.223 1 96.5 101 ARG A CA 1
ATOM 736 C C . ARG A 1 101 ? 9.312 32.25 7.422 1 96.5 101 ARG A C 1
ATOM 738 O O . ARG A 1 101 ? 9.758 31.984 8.539 1 96.5 101 ARG A O 1
ATOM 745 N N . GLY A 1 102 ? 9.523 31.547 6.422 1 94.31 102 GLY A N 1
ATOM 746 C CA . GLY A 1 102 ? 10.203 30.266 6.496 1 94.31 102 GLY A CA 1
ATOM 747 C C . GLY A 1 102 ? 11.602 30.359 7.082 1 94.31 102 GLY A C 1
ATOM 748 O O . GLY A 1 102 ? 12.125 29.391 7.629 1 94.31 102 GLY A O 1
ATOM 749 N N . GLU A 1 103 ? 12.219 31.484 6.973 1 95.81 103 GLU A N 1
ATOM 750 C CA . GLU A 1 103 ? 13.578 31.672 7.48 1 95.81 103 GLU A CA 1
ATOM 751 C C . GLU A 1 103 ? 13.609 31.562 9.008 1 95.81 103 GLU A C 1
ATOM 753 O O . GLU A 1 103 ? 14.656 31.266 9.586 1 95.81 103 GLU A O 1
ATOM 758 N N . TYR A 1 104 ? 12.43 31.75 9.609 1 97.19 104 TYR A N 1
ATOM 759 C CA . TYR A 1 104 ? 12.359 31.719 11.07 1 97.19 104 TYR A CA 1
ATOM 760 C C . TYR A 1 104 ? 11.852 30.375 11.57 1 97.19 104 TYR A C 1
ATOM 762 O O . TYR A 1 104 ? 11.859 30.109 12.773 1 97.19 104 TYR A O 1
ATOM 770 N N . VAL A 1 105 ? 11.383 29.562 10.695 1 98.38 105 VAL A N 1
ATOM 771 C CA . VAL A 1 105 ? 10.734 28.312 11.086 1 98.38 105 VAL A CA 1
ATOM 772 C C . VAL A 1 105 ? 11.758 27.188 11.133 1 98.38 105 VAL A C 1
ATOM 774 O O . VAL A 1 105 ? 12.5 26.969 10.164 1 98.38 105 VAL A O 1
ATOM 777 N N . THR A 1 106 ? 11.789 26.484 12.258 1 98.38 106 THR A N 1
ATOM 778 C CA . THR A 1 106 ? 12.664 25.328 12.367 1 98.38 106 THR A CA 1
ATOM 779 C C . THR A 1 106 ? 11.852 24.047 12.547 1 98.38 106 THR A C 1
ATOM 781 O O . THR A 1 106 ? 12.297 22.953 12.156 1 98.38 106 THR A O 1
ATOM 784 N N . THR A 1 107 ? 10.703 24.25 13.211 1 98.44 107 THR A N 1
ATOM 785 C CA . THR A 1 107 ? 9.875 23.094 13.555 1 98.44 107 THR A CA 1
ATOM 786 C C . THR A 1 107 ? 8.406 23.375 13.242 1 98.44 107 THR A C 1
ATOM 788 O O . THR A 1 107 ? 7.902 24.469 13.523 1 98.44 107 THR A O 1
ATOM 791 N N . VAL A 1 108 ? 7.73 22.422 12.578 1 98.88 108 VAL A N 1
ATOM 792 C CA . VAL A 1 108 ? 6.285 22.469 12.391 1 98.88 108 VAL A CA 1
ATOM 793 C C . VAL A 1 108 ? 5.598 21.578 13.43 1 98.88 108 VAL A C 1
ATOM 795 O O . VAL A 1 108 ? 5.797 20.375 13.445 1 98.88 108 VAL A O 1
ATOM 798 N N . ALA A 1 109 ? 4.828 22.203 14.32 1 98.88 109 ALA A N 1
ATOM 799 C CA . ALA A 1 109 ? 4.055 21.469 15.32 1 98.88 109 ALA A CA 1
ATOM 800 C C . ALA A 1 109 ? 2.633 21.219 14.828 1 98.88 109 ALA A C 1
ATOM 802 O O . ALA A 1 109 ? 1.914 22.141 14.469 1 98.88 109 ALA A O 1
ATOM 803 N N . LEU A 1 110 ? 2.258 19.969 14.883 1 98.88 110 LEU A N 1
ATOM 804 C CA . LEU A 1 110 ? 1.004 19.562 14.25 1 98.88 110 LEU A CA 1
ATOM 805 C C . LEU A 1 110 ? -0.061 19.266 15.305 1 98.88 110 LEU A C 1
ATOM 807 O O . LEU A 1 110 ? 0.232 18.656 16.328 1 98.88 110 LEU A O 1
ATOM 811 N N . ASN A 1 111 ? -1.294 19.703 15.078 1 98.75 111 ASN A N 1
ATOM 812 C CA . ASN A 1 111 ? -2.52 19.406 15.812 1 98.75 111 ASN A CA 1
ATOM 813 C C . ASN A 1 111 ? -3.734 19.375 14.891 1 98.75 111 ASN A C 1
ATOM 815 O O . ASN A 1 111 ? -4.414 20.391 14.719 1 98.75 111 ASN A O 1
ATOM 819 N N . SER A 1 112 ? -3.963 18.203 14.344 1 98.62 112 SER A N 1
ATOM 820 C CA . SER A 1 112 ? -4.902 18.141 13.234 1 98.62 112 SER A CA 1
ATOM 821 C C . SER A 1 112 ? -5.641 16.812 13.211 1 98.62 112 SER A C 1
ATOM 823 O O . SER A 1 112 ? -5.039 15.758 13.422 1 98.62 112 SER A O 1
ATOM 825 N N . PRO A 1 113 ? -6.891 16.844 12.914 1 97.62 113 PRO A N 1
ATOM 826 C CA . PRO A 1 113 ? -7.633 15.602 12.703 1 97.62 113 PRO A CA 1
ATOM 827 C C . PRO A 1 113 ? -7.418 15.016 11.305 1 97.62 113 PRO A C 1
ATOM 829 O O . PRO A 1 113 ? -7.938 13.938 11 1 97.62 113 PRO A O 1
ATOM 832 N N . GLY A 1 114 ? -6.707 15.688 10.508 1 97.69 114 GLY A N 1
ATOM 833 C CA . GLY A 1 114 ? -6.488 15.234 9.148 1 97.69 114 GLY A CA 1
ATOM 834 C C . GLY A 1 114 ? -7.336 15.977 8.125 1 97.69 114 GLY A C 1
ATOM 835 O O . GLY A 1 114 ? -7.664 17.141 8.32 1 97.69 114 GLY A O 1
ATOM 836 N N . GLY A 1 115 ? -7.523 15.32 6.941 1 96.69 115 GLY A N 1
ATOM 837 C CA . GLY A 1 115 ? -8.273 15.922 5.852 1 96.69 115 GLY A CA 1
ATOM 838 C C . GLY A 1 115 ? -7.742 15.547 4.484 1 96.69 115 GLY A C 1
ATOM 839 O O . GLY A 1 115 ? -7.555 14.367 4.188 1 96.69 115 GLY A O 1
ATOM 840 N N . SER A 1 116 ? -7.531 16.547 3.678 1 96.56 116 SER A N 1
ATOM 841 C CA . SER A 1 116 ? -7.117 16.344 2.293 1 96.56 116 SER A CA 1
ATOM 842 C C . SER A 1 116 ? -5.754 15.664 2.219 1 96.56 116 SER A C 1
ATOM 844 O O . SER A 1 116 ? -4.746 16.234 2.641 1 96.56 116 SER A O 1
ATOM 846 N N . VAL A 1 117 ? -5.766 14.516 1.555 1 97.75 117 VAL A N 1
ATOM 847 C CA . VAL A 1 117 ? -4.527 13.758 1.399 1 97.75 117 VAL A CA 1
ATOM 848 C C . VAL A 1 117 ? -3.564 14.523 0.497 1 97.75 117 VAL A C 1
ATOM 850 O O . VAL A 1 117 ? -2.363 14.586 0.769 1 97.75 117 VAL A O 1
ATOM 853 N N . ASP A 1 118 ? -4.055 15.18 -0.519 1 97.06 118 ASP A N 1
ATOM 854 C CA . ASP A 1 118 ? -3.215 15.945 -1.44 1 97.06 118 ASP A CA 1
ATOM 855 C C . ASP A 1 118 ? -2.521 17.094 -0.724 1 97.06 118 ASP A C 1
ATOM 857 O O . ASP A 1 118 ? -1.336 17.359 -0.948 1 97.06 118 ASP A O 1
ATOM 861 N N . ASP A 1 119 ? -3.256 17.734 0.098 1 98.44 119 ASP A N 1
ATOM 862 C CA . ASP A 1 119 ? -2.666 18.844 0.849 1 98.44 119 ASP A CA 1
ATOM 863 C C . ASP A 1 119 ? -1.648 18.344 1.867 1 98.44 119 ASP A C 1
ATOM 865 O O . ASP A 1 119 ? -0.617 18.969 2.092 1 98.44 119 ASP A O 1
ATOM 869 N N . ALA A 1 120 ? -1.939 17.219 2.467 1 98.81 120 ALA A N 1
ATOM 870 C CA . ALA A 1 120 ? -0.99 16.609 3.391 1 98.81 120 ALA A CA 1
ATOM 871 C C . ALA A 1 120 ? 0.323 16.281 2.688 1 98.81 120 ALA A C 1
ATOM 873 O O . ALA A 1 120 ? 1.403 16.562 3.207 1 98.81 120 ALA A O 1
ATOM 874 N N . LEU A 1 121 ? 0.228 15.695 1.55 1 98.88 121 LEU A N 1
ATOM 875 C CA . LEU A 1 121 ? 1.409 15.328 0.776 1 98.88 121 LEU A CA 1
ATOM 876 C C . LEU A 1 121 ? 2.211 16.562 0.389 1 98.88 121 LEU A C 1
ATOM 878 O O . LEU A 1 121 ? 3.439 16.578 0.483 1 98.88 121 LEU A O 1
ATOM 882 N N . ALA A 1 122 ? 1.521 17.594 -0.045 1 98.81 122 ALA A N 1
ATOM 883 C CA . ALA A 1 122 ? 2.189 18.828 -0.431 1 98.81 122 ALA A CA 1
ATOM 884 C C . ALA A 1 122 ? 2.945 19.438 0.747 1 98.81 122 ALA A C 1
ATOM 886 O O . ALA A 1 122 ? 4.102 19.844 0.607 1 98.81 122 ALA A O 1
ATOM 887 N N . MET A 1 123 ? 2.301 19.453 1.852 1 98.94 123 MET A N 1
ATOM 888 C CA . MET A 1 123 ? 2.941 20.016 3.043 1 98.94 123 MET A CA 1
ATOM 889 C C . MET A 1 123 ? 4.148 19.172 3.447 1 98.94 123 MET A C 1
ATOM 891 O O . MET A 1 123 ? 5.211 19.719 3.764 1 98.94 123 MET A O 1
ATOM 895 N N . SER A 1 124 ? 3.986 17.906 3.447 1 98.94 124 SER A N 1
ATOM 896 C CA . SER A 1 124 ? 5.066 17 3.826 1 98.94 124 SER A CA 1
ATOM 897 C C . SER A 1 124 ? 6.285 17.188 2.93 1 98.94 124 SER A C 1
ATOM 899 O O . SER A 1 124 ? 7.41 17.297 3.42 1 98.94 124 SER A O 1
ATOM 901 N N . LYS A 1 125 ? 6.031 17.266 1.681 1 98.88 125 LYS A N 1
ATOM 902 C CA . LYS A 1 125 ? 7.113 17.438 0.717 1 98.88 125 LYS A CA 1
ATOM 903 C C . LYS A 1 125 ? 7.859 18.75 0.958 1 98.88 125 LYS A C 1
ATOM 905 O O . LYS A 1 125 ? 9.094 18.781 0.916 1 98.88 125 LYS A O 1
ATOM 910 N N . LEU A 1 126 ? 7.117 19.781 1.179 1 98.88 126 LEU A N 1
ATOM 911 C CA . LEU A 1 126 ? 7.738 21.078 1.401 1 98.88 126 LEU A CA 1
ATOM 912 C C . LEU A 1 126 ? 8.523 21.094 2.705 1 98.88 126 LEU A C 1
ATOM 914 O O . LEU A 1 126 ? 9.617 21.656 2.77 1 98.88 126 LEU A O 1
ATOM 918 N N . ILE A 1 127 ? 8.023 20.453 3.734 1 98.88 127 ILE A N 1
ATOM 919 C CA . ILE A 1 127 ? 8.719 20.344 5.012 1 98.88 127 ILE A CA 1
ATOM 920 C C . ILE A 1 127 ? 10.078 19.672 4.801 1 98.88 127 ILE A C 1
ATOM 922 O O . ILE A 1 127 ? 11.102 20.156 5.293 1 98.88 127 ILE A O 1
ATOM 926 N N . ARG A 1 128 ? 10.078 18.641 4.07 1 98.75 128 ARG A N 1
ATOM 927 C CA . ARG A 1 128 ? 11.312 17.922 3.811 1 98.75 128 ARG A CA 1
ATOM 928 C C . ARG A 1 128 ? 12.273 18.734 2.963 1 98.75 128 ARG A C 1
ATOM 930 O O . ARG A 1 128 ? 13.477 18.781 3.24 1 98.75 128 ARG A O 1
ATOM 937 N N . GLU A 1 129 ? 11.727 19.344 1.953 1 98.5 129 GLU A N 1
ATOM 938 C CA . GLU A 1 129 ? 12.531 20.172 1.066 1 98.5 129 GLU A CA 1
ATOM 939 C C . GLU A 1 129 ? 13.242 21.281 1.844 1 98.5 129 GLU A C 1
ATOM 941 O O . GLU A 1 129 ? 14.406 21.578 1.574 1 98.5 129 GLU A O 1
ATOM 946 N N . LYS A 1 130 ? 12.586 21.859 2.803 1 98.5 130 LYS A N 1
ATOM 947 C CA . LYS A 1 130 ? 13.109 22.969 3.574 1 98.5 130 LYS A CA 1
ATOM 948 C C . LYS A 1 130 ? 13.875 22.484 4.805 1 98.5 130 LYS A C 1
ATOM 950 O O . LYS A 1 130 ? 14.352 23.297 5.602 1 98.5 130 LYS A O 1
ATOM 955 N N . LYS A 1 131 ? 13.961 21.188 4.977 1 98.19 131 LYS A N 1
ATOM 956 C CA . LYS A 1 131 ? 14.711 20.531 6.047 1 98.19 131 LYS A CA 1
ATOM 957 C C . LYS A 1 131 ? 14.188 20.953 7.418 1 98.19 131 LYS A C 1
ATOM 959 O O . LYS A 1 131 ? 14.969 21.25 8.32 1 98.19 131 LYS A O 1
ATOM 964 N N . LEU A 1 132 ? 12.883 21.047 7.531 1 98.38 132 LEU A N 1
ATOM 965 C CA . LEU A 1 132 ? 12.242 21.375 8.797 1 98.38 132 LEU A CA 1
ATOM 966 C C . LEU A 1 132 ? 11.984 20.125 9.625 1 98.38 132 LEU A C 1
ATOM 968 O O . LEU A 1 132 ? 11.883 19.016 9.078 1 98.38 132 LEU A O 1
ATOM 972 N N . ASP A 1 133 ? 11.883 20.344 10.953 1 98.31 133 ASP A N 1
ATOM 973 C CA . ASP A 1 133 ? 11.469 19.266 11.859 1 98.31 133 ASP A CA 1
ATOM 974 C C . ASP A 1 133 ? 9.953 19.281 12.062 1 98.31 133 ASP A C 1
ATOM 976 O O . ASP A 1 133 ? 9.289 20.281 11.773 1 98.31 133 ASP A O 1
ATOM 980 N N . THR A 1 134 ? 9.43 18.141 12.477 1 98.81 134 THR A N 1
ATOM 981 C CA . THR A 1 134 ? 8.023 18.078 12.836 1 98.81 134 THR A CA 1
ATOM 982 C C . THR A 1 134 ? 7.844 17.562 14.258 1 98.81 134 THR A C 1
ATOM 984 O O . THR A 1 134 ? 8.68 16.812 14.766 1 98.81 134 THR A O 1
ATOM 987 N N . LYS A 1 135 ? 6.766 18.047 14.828 1 98.38 135 LYS A N 1
ATOM 988 C CA . LYS A 1 135 ? 6.488 17.703 16.219 1 98.38 135 LYS A CA 1
ATOM 989 C C . LYS A 1 135 ? 4.988 17.547 16.453 1 98.38 135 LYS A C 1
ATOM 991 O O . LYS A 1 135 ? 4.184 18.266 15.875 1 98.38 135 LYS A O 1
ATOM 996 N N . VAL A 1 136 ? 4.645 16.516 17.219 1 98.56 136 VAL A N 1
ATOM 997 C CA . VAL A 1 136 ? 3.316 16.406 17.812 1 98.56 136 VAL A CA 1
ATOM 998 C C . VAL A 1 136 ? 3.416 16.5 19.328 1 98.56 136 VAL A C 1
ATOM 1000 O O . VAL A 1 136 ? 4.016 15.641 19.969 1 98.56 136 VAL A O 1
ATOM 1003 N N . ALA A 1 137 ? 2.873 17.578 19.828 1 97.62 137 ALA A N 1
ATOM 1004 C CA . ALA A 1 137 ? 2.998 17.875 21.25 1 97.62 137 ALA A CA 1
ATOM 1005 C C . ALA A 1 137 ? 2.131 16.938 22.094 1 97.62 137 ALA A C 1
ATOM 1007 O O . ALA A 1 137 ? 1.251 16.25 21.562 1 97.62 137 ALA A O 1
ATOM 1008 N N . SER A 1 138 ? 2.441 16.938 23.422 1 96.94 138 SER A N 1
ATOM 1009 C CA . SER A 1 138 ? 1.623 16.172 24.359 1 96.94 138 SER A CA 1
ATOM 1010 C C . SER A 1 138 ? 0.147 16.531 24.234 1 96.94 138 SER A C 1
ATOM 1012 O O . SER A 1 138 ? -0.204 17.719 24.141 1 96.94 138 SER A O 1
ATOM 1014 N N . LYS A 1 139 ? -0.675 15.508 24.031 1 96.44 139 LYS A N 1
ATOM 1015 C CA . LYS A 1 139 ? -2.131 15.586 23.969 1 96.44 139 LYS A CA 1
ATOM 1016 C C . LYS A 1 139 ? -2.592 16.234 22.672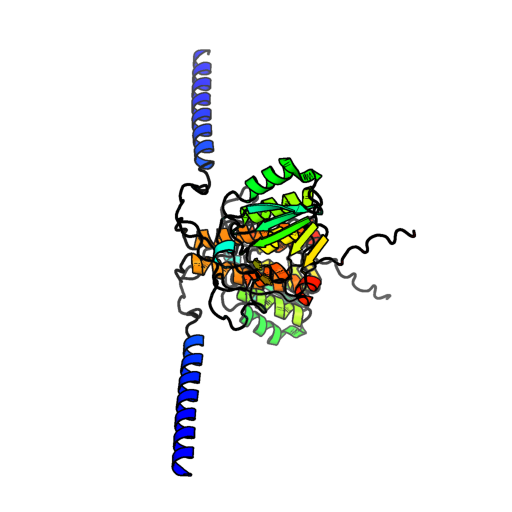 1 96.44 139 LYS A C 1
ATOM 1018 O O . LYS A 1 139 ? -3.779 16.516 22.5 1 96.44 139 LYS A O 1
ATOM 1023 N N . ALA A 1 140 ? -1.668 16.547 21.766 1 98 140 ALA A N 1
ATOM 1024 C CA . ALA A 1 140 ? -2.072 16.984 20.438 1 98 140 ALA A CA 1
ATOM 1025 C C . ALA A 1 140 ? -2.492 15.797 19.578 1 98 140 ALA A C 1
ATOM 1027 O O . ALA A 1 140 ? -2.027 14.672 19.781 1 98 140 ALA A O 1
ATOM 1028 N N . LEU A 1 141 ? -3.379 16.125 18.641 1 97.69 141 LEU A N 1
ATOM 1029 C CA . LEU A 1 141 ? -3.902 15.109 17.734 1 97.69 141 LEU A CA 1
ATOM 1030 C C . LEU A 1 141 ? -3.277 15.234 16.344 1 97.69 141 LEU A C 1
ATOM 1032 O O . LEU A 1 141 ? -3.225 16.328 15.781 1 97.69 141 LEU A O 1
ATOM 1036 N N . CYS A 1 142 ? -2.752 14.188 15.875 1 98.5 142 CYS A N 1
ATOM 1037 C CA . CYS A 1 142 ? -2.332 14.031 14.484 1 98.5 142 CYS A CA 1
ATOM 1038 C C . CYS A 1 142 ? -2.936 12.773 13.867 1 98.5 142 CYS A C 1
ATOM 1040 O O . CYS A 1 142 ? -2.334 11.703 13.922 1 98.5 142 CYS A O 1
ATOM 1042 N N . ALA A 1 143 ? -4.074 12.984 13.195 1 97.56 143 ALA A N 1
ATOM 1043 C CA . ALA A 1 143 ? -4.875 11.836 12.789 1 97.56 143 ALA A CA 1
ATOM 1044 C C . ALA A 1 143 ? -5.082 11.82 11.281 1 97.56 143 ALA A C 1
ATOM 1046 O O . ALA A 1 143 ? -4.941 12.844 10.617 1 97.56 143 ALA A O 1
ATOM 1047 N N . SER A 1 144 ? -5.426 10.602 10.781 1 97.19 144 SER A N 1
ATOM 1048 C CA . SER A 1 144 ? -5.781 10.43 9.375 1 97.19 144 SER A CA 1
ATOM 1049 C C . SER A 1 144 ? -4.641 10.875 8.469 1 97.19 144 SER A C 1
ATOM 1051 O O . SER A 1 144 ? -3.545 10.312 8.516 1 97.19 144 SER A O 1
ATOM 1053 N N . SER A 1 145 ? -4.809 11.906 7.77 1 98.38 145 SER A N 1
ATOM 1054 C CA . SER A 1 145 ? -3.785 12.305 6.809 1 98.38 145 SER A CA 1
ATOM 1055 C C . SER A 1 145 ? -2.666 13.086 7.488 1 98.38 145 SER A C 1
ATOM 1057 O O . SER A 1 145 ? -1.599 13.289 6.902 1 98.38 145 SER A O 1
ATOM 1059 N N . CYS A 1 146 ? -2.803 13.477 8.703 1 98.81 146 CYS A N 1
ATOM 1060 C CA . CYS A 1 146 ? -1.848 14.312 9.43 1 98.81 146 CYS A CA 1
ATOM 1061 C C . CYS A 1 146 ? -0.505 13.602 9.57 1 98.81 146 CYS A C 1
ATOM 1063 O O . CYS A 1 146 ? 0.548 14.234 9.438 1 98.81 146 CYS A O 1
ATOM 1065 N N . PRO A 1 147 ? -0.462 12.273 9.859 1 98.88 147 PRO A N 1
ATOM 1066 C CA . PRO A 1 147 ? 0.826 11.586 9.961 1 98.88 147 PRO A CA 1
ATOM 1067 C C . PRO A 1 147 ? 1.625 11.633 8.656 1 98.88 147 PRO A C 1
ATOM 1069 O O . PRO A 1 147 ? 2.852 11.508 8.68 1 98.88 147 PRO A O 1
ATOM 1072 N N . ILE A 1 148 ? 0.961 11.797 7.551 1 98.81 148 ILE A N 1
ATOM 1073 C CA . ILE A 1 148 ? 1.669 12 6.293 1 98.81 148 ILE A CA 1
ATOM 1074 C C . ILE A 1 148 ? 2.49 13.289 6.363 1 98.81 148 ILE A C 1
ATOM 1076 O O . ILE A 1 148 ? 3.658 13.305 5.965 1 98.81 148 ILE A O 1
ATOM 1080 N N . VAL A 1 149 ? 1.924 14.352 6.867 1 98.94 149 VAL A N 1
ATOM 1081 C CA . VAL A 1 149 ? 2.637 15.609 7.051 1 98.94 149 VAL A CA 1
ATOM 1082 C C . VAL A 1 149 ? 3.791 15.414 8.031 1 98.94 149 VAL A C 1
ATOM 1084 O O . VAL A 1 149 ? 4.922 15.828 7.758 1 98.94 149 VAL A O 1
ATOM 1087 N N . PHE A 1 150 ? 3.482 14.711 9.133 1 98.94 150 PHE A N 1
ATOM 1088 C CA . PHE A 1 150 ? 4.453 14.445 10.188 1 98.94 150 PHE A CA 1
ATOM 1089 C C . PHE A 1 150 ? 5.691 13.758 9.625 1 98.94 150 PHE A C 1
ATOM 1091 O O . PHE A 1 150 ? 6.816 14.078 10.008 1 98.94 150 PHE A O 1
ATOM 1098 N N . ALA A 1 151 ? 5.508 12.961 8.656 1 98.81 151 ALA A N 1
ATOM 1099 C CA . ALA A 1 151 ? 6.57 12.141 8.078 1 98.81 151 ALA A CA 1
ATOM 1100 C C . ALA A 1 151 ? 7.555 13 7.289 1 98.81 151 ALA A C 1
ATOM 1102 O O . ALA A 1 151 ? 8.664 12.555 6.977 1 98.81 151 ALA A O 1
ATOM 1103 N N . GLY A 1 152 ? 7.176 14.195 6.988 1 98.75 152 GLY A N 1
ATOM 1104 C CA . GLY A 1 152 ? 8.031 15.055 6.184 1 98.75 152 GLY A CA 1
ATOM 1105 C C . GLY A 1 152 ? 9.195 15.641 6.969 1 98.75 152 GLY A C 1
ATOM 1106 O O . GLY A 1 152 ? 10.148 16.156 6.383 1 98.75 152 GLY A O 1
ATOM 1107 N N . GLY A 1 153 ? 9.203 15.531 8.266 1 98.69 153 GLY A N 1
ATOM 1108 C CA . GLY A 1 153 ? 10.242 16.109 9.109 1 98.69 153 GLY A CA 1
ATOM 1109 C C . GLY A 1 153 ? 11.586 15.406 8.961 1 98.69 153 GLY A C 1
ATOM 1110 O O . GLY A 1 153 ? 11.633 14.195 8.734 1 98.69 153 GLY A O 1
ATOM 1111 N N . VAL A 1 154 ? 12.57 16.234 9.125 1 97.94 154 VAL A N 1
ATOM 1112 C CA . VAL A 1 154 ? 13.891 15.633 9.25 1 97.94 154 VAL A CA 1
ATOM 1113 C C . VAL A 1 154 ? 14.023 14.953 10.609 1 97.94 154 VAL A C 1
ATOM 1115 O O . VAL A 1 154 ? 14.297 13.75 10.688 1 97.94 154 VAL A O 1
ATOM 1118 N N . ALA A 1 155 ? 13.859 15.742 11.625 1 97.81 155 ALA A N 1
ATOM 1119 C CA . ALA A 1 155 ? 13.586 15.18 12.945 1 97.81 155 ALA A CA 1
ATOM 1120 C C . ALA A 1 155 ? 12.086 15.148 13.219 1 97.81 155 ALA A C 1
ATOM 1122 O O . ALA A 1 155 ? 11.375 16.125 12.945 1 97.81 155 ALA A O 1
ATOM 1123 N N . ARG A 1 156 ? 11.609 14.023 13.648 1 98.75 156 ARG A N 1
ATOM 1124 C CA . ARG A 1 156 ? 10.195 13.812 13.922 1 98.75 156 ARG A CA 1
ATOM 1125 C C . ARG A 1 156 ? 9.977 13.414 15.383 1 98.75 156 ARG A C 1
ATOM 1127 O O . ARG A 1 156 ? 10.344 12.312 15.789 1 98.75 156 ARG A O 1
ATOM 1134 N N . VAL A 1 157 ? 9.344 14.305 16.125 1 98.12 157 VAL A N 1
ATOM 1135 C CA . VAL A 1 157 ? 9.234 14.078 17.56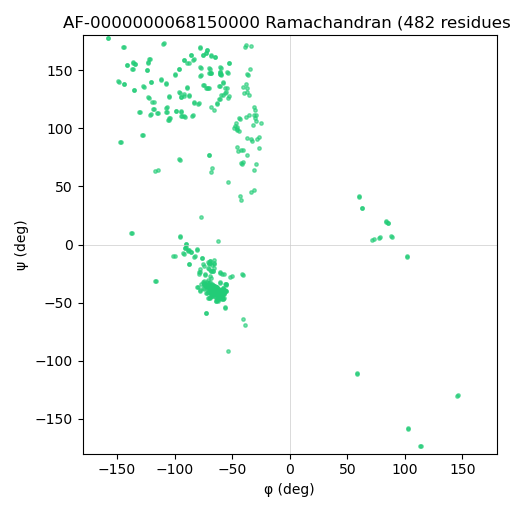2 1 98.12 157 VAL A CA 1
ATOM 1136 C C . VAL A 1 157 ? 7.758 13.984 17.953 1 98.12 157 VAL A C 1
ATOM 1138 O O . VAL A 1 157 ? 6.965 14.867 17.625 1 98.12 157 VAL A O 1
ATOM 1141 N N . ALA A 1 158 ? 7.406 12.906 18.531 1 97.94 158 ALA A N 1
ATOM 1142 C CA . ALA A 1 158 ? 6.125 12.758 19.219 1 97.94 158 ALA A CA 1
ATOM 1143 C C . ALA A 1 158 ? 6.309 12.742 20.734 1 97.94 158 ALA A C 1
ATOM 1145 O O . ALA A 1 158 ? 6.945 11.836 21.281 1 97.94 158 ALA A O 1
ATOM 1146 N N . GLU A 1 159 ? 5.812 13.727 21.359 1 96.5 159 GLU A N 1
ATOM 1147 C CA . GLU A 1 159 ? 5.961 13.797 22.812 1 96.5 159 GLU A CA 1
ATOM 1148 C C . GLU A 1 159 ? 5.09 12.766 23.516 1 96.5 159 GLU A C 1
ATOM 1150 O O . GLU A 1 159 ? 4.23 12.141 22.891 1 96.5 159 GLU A O 1
ATOM 1155 N N . ARG A 1 160 ? 5.367 12.594 24.781 1 94.25 160 ARG A N 1
ATOM 1156 C CA . ARG A 1 160 ? 4.543 11.68 25.578 1 94.25 160 ARG A CA 1
ATOM 1157 C C . ARG A 1 160 ? 3.07 12.07 25.484 1 94.25 160 ARG A C 1
ATOM 1159 O O . ARG A 1 160 ? 2.727 13.25 25.562 1 94.25 160 ARG A O 1
ATOM 1166 N N . ASP A 1 161 ? 2.176 11.148 25.219 1 94.69 161 ASP A N 1
ATOM 1167 C CA . ASP A 1 161 ? 0.725 11.297 25.172 1 94.69 161 ASP A CA 1
ATOM 1168 C C . ASP A 1 161 ? 0.272 11.961 23.875 1 94.69 161 ASP A C 1
ATOM 1170 O O . ASP A 1 161 ? -0.88 12.383 23.766 1 94.69 161 ASP A O 1
ATOM 1174 N N . ALA A 1 162 ? 1.247 12.18 22.953 1 96.94 162 ALA A N 1
ATOM 1175 C CA . ALA A 1 162 ? 0.827 12.578 21.609 1 96.94 162 ALA A CA 1
ATOM 1176 C C . ALA A 1 162 ? -0.101 11.539 21 1 96.94 162 ALA A C 1
ATOM 1178 O O . ALA A 1 162 ? 0.101 10.336 21.172 1 96.94 162 ALA A O 1
ATOM 1179 N N . LEU A 1 163 ? -1.128 12.008 20.328 1 96.88 163 LEU A N 1
ATOM 1180 C CA . LEU A 1 163 ? -2.076 11.102 19.688 1 96.88 163 LEU A CA 1
ATOM 1181 C C . LEU A 1 163 ? -1.852 11.055 18.172 1 96.88 163 LEU A C 1
ATOM 1183 O O . LEU A 1 163 ? -2.148 12.016 17.469 1 96.88 163 LEU A O 1
ATOM 1187 N N . ILE A 1 164 ? -1.341 9.953 17.688 1 97.75 164 ILE A N 1
ATOM 1188 C CA . ILE A 1 164 ? -1.104 9.75 16.266 1 97.75 164 ILE A CA 1
ATOM 1189 C C . ILE A 1 164 ? -1.933 8.57 15.766 1 97.75 164 ILE A C 1
ATOM 1191 O O . ILE A 1 164 ? -1.783 7.449 16.25 1 97.75 164 ILE A O 1
ATOM 1195 N N . GLY A 1 165 ? -2.863 8.867 14.836 1 97.31 165 GLY A N 1
ATOM 1196 C CA . GLY A 1 165 ? -3.787 7.828 14.398 1 97.31 165 GLY A CA 1
ATOM 1197 C C . GLY A 1 165 ? -3.994 7.812 12.898 1 97.31 165 GLY A C 1
ATOM 1198 O O . GLY A 1 165 ? -3.895 8.852 12.234 1 97.31 165 GLY A O 1
ATOM 1199 N N . VAL A 1 166 ? -4.289 6.637 12.398 1 98.06 166 VAL A N 1
ATOM 1200 C CA . VAL A 1 166 ? -4.445 6.473 10.953 1 98.06 166 VAL A CA 1
ATOM 1201 C C . VAL A 1 166 ? -5.676 5.621 10.664 1 98.06 166 VAL A C 1
ATOM 1203 O O . VAL A 1 166 ? -6.152 4.891 11.531 1 98.06 166 VAL A O 1
ATOM 1206 N N . HIS A 1 167 ? -6.195 5.809 9.445 1 98 167 HIS A N 1
ATOM 1207 C CA . HIS A 1 167 ? -7.266 4.98 8.898 1 98 167 HIS A CA 1
ATOM 1208 C C . HIS A 1 167 ? -7.285 5.039 7.375 1 98 167 HIS A C 1
ATOM 1210 O O . HIS A 1 167 ? -6.461 5.727 6.766 1 98 167 HIS A O 1
ATOM 1216 N N . GLN A 1 168 ? -8.18 4.293 6.84 1 98.06 168 GLN A N 1
ATOM 1217 C CA . GLN A 1 168 ? -8.344 4.234 5.395 1 98.06 168 GLN A CA 1
ATOM 1218 C C . GLN A 1 168 ? -8.695 5.605 4.82 1 98.06 168 GLN A C 1
ATOM 1220 O O . GLN A 1 168 ? -9.359 6.406 5.48 1 98.06 168 GLN A O 1
ATOM 1225 N N . VAL A 1 169 ? -8.234 5.809 3.588 1 96.31 169 VAL A N 1
ATOM 1226 C CA . VAL A 1 169 ? -8.688 6.973 2.834 1 96.31 169 VAL A CA 1
ATOM 1227 C C . VAL A 1 169 ? -10.164 6.812 2.471 1 96.31 169 VAL A C 1
ATOM 1229 O O . VAL A 1 169 ? -10.641 5.695 2.266 1 96.31 169 VAL A O 1
ATOM 1232 N N . PHE A 1 170 ? -10.852 7.91 2.422 1 90.69 170 PHE A N 1
ATOM 1233 C CA . PHE A 1 170 ? -12.25 7.914 2.008 1 90.69 170 PHE A CA 1
ATOM 1234 C C . PHE A 1 170 ? -12.555 9.133 1.146 1 90.69 170 PHE A C 1
ATOM 1236 O O . PHE A 1 170 ? -11.758 10.07 1.086 1 90.69 170 PHE A O 1
ATOM 1243 N N . SER A 1 171 ? -13.609 8.914 0.323 1 80.75 171 SER A N 1
ATOM 1244 C CA . SER A 1 171 ? -14.016 10.008 -0.554 1 80.75 171 SER A CA 1
ATOM 1245 C C . SER A 1 171 ? -14.953 10.977 0.163 1 80.75 171 SER A C 1
ATOM 1247 O O . SER A 1 171 ? -15.969 10.562 0.715 1 80.75 171 SER A O 1
ATOM 1249 N N . GLY A 1 172 ? -14.539 12.102 0.423 1 67 172 GLY A N 1
ATOM 1250 C CA . GLY A 1 172 ? -15.398 13.117 1.018 1 67 172 GLY A CA 1
ATOM 1251 C C . GLY A 1 172 ? -16.156 13.93 -0.011 1 67 172 GLY A C 1
ATOM 1252 O O . GLY A 1 172 ? -17 14.766 0.345 1 67 172 GLY A O 1
ATOM 1253 N N . GLY A 1 173 ? -15.836 13.672 -1.32 1 62.47 173 GLY A N 1
ATOM 1254 C CA . GLY A 1 173 ? -16.375 14.578 -2.326 1 62.47 173 GLY A CA 1
ATOM 1255 C C . GLY A 1 173 ? -17.781 14.234 -2.748 1 62.47 173 GLY A C 1
ATOM 1256 O O . GLY A 1 173 ? -18.328 13.203 -2.352 1 62.47 173 GLY A O 1
ATOM 1257 N N . GLU A 1 174 ? -18.406 15.188 -3.268 1 59.38 174 GLU A N 1
ATOM 1258 C CA . GLU A 1 174 ? -19.797 15.141 -3.736 1 59.38 174 GLU A CA 1
ATOM 1259 C C . GLU A 1 174 ? -19.938 14.188 -4.922 1 59.38 174 GLU A C 1
ATOM 1261 O O . GLU A 1 174 ? -21.047 13.727 -5.215 1 59.38 174 GLU A O 1
ATOM 1266 N N . GLU A 1 175 ? -18.797 13.836 -5.539 1 67.5 175 GLU A N 1
ATOM 1267 C CA . GLU A 1 175 ? -18.922 12.945 -6.688 1 67.5 175 GLU A CA 1
ATOM 1268 C C . GLU A 1 175 ? -19.328 11.539 -6.258 1 67.5 175 GLU A C 1
ATOM 1270 O O . GLU A 1 175 ? -19 11.109 -5.152 1 67.5 175 GLU A O 1
ATOM 1275 N N . ARG A 1 176 ? -20.328 11.062 -7.066 1 82.12 176 ARG A N 1
ATOM 1276 C CA . ARG A 1 176 ? -20.797 9.695 -6.855 1 82.12 176 ARG A CA 1
ATOM 1277 C C . ARG A 1 176 ? -20.109 8.727 -7.805 1 82.12 176 ARG A C 1
ATOM 1279 O O . ARG A 1 176 ? -20.703 8.281 -8.789 1 82.12 176 ARG A O 1
ATOM 1286 N N . PRO A 1 177 ? -18.844 8.477 -7.492 1 88.94 177 PRO A N 1
ATOM 1287 C CA . PRO A 1 177 ? -18.156 7.527 -8.367 1 88.94 177 PRO A CA 1
ATOM 1288 C C . PRO A 1 177 ? -18.812 6.145 -8.367 1 88.94 177 PRO A C 1
ATOM 1290 O O . PRO A 1 177 ? -19.547 5.809 -7.438 1 88.94 177 PRO A O 1
ATOM 1293 N N . THR A 1 178 ? -18.594 5.492 -9.523 1 91.31 178 THR A N 1
ATOM 1294 C CA . THR A 1 178 ? -18.938 4.074 -9.5 1 91.31 178 THR A CA 1
ATOM 1295 C C . THR A 1 178 ? -18.031 3.318 -8.531 1 91.31 178 THR A C 1
ATOM 1297 O O . THR A 1 178 ? -16.984 3.826 -8.125 1 91.31 178 THR A O 1
ATOM 1300 N N . PRO A 1 179 ? -1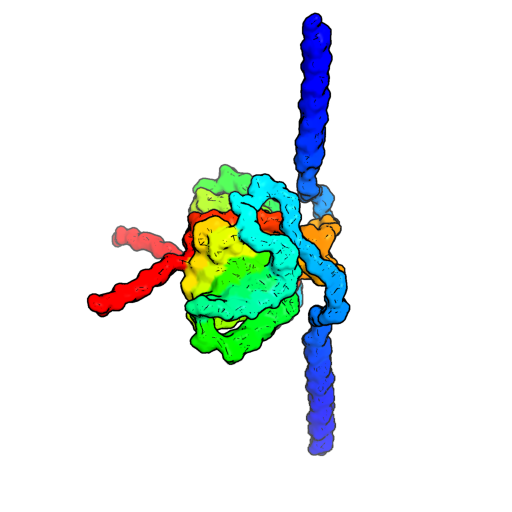8.469 2.166 -8.156 1 92.44 179 PRO A N 1
ATOM 1301 C CA . PRO A 1 179 ? -17.594 1.354 -7.305 1 92.44 179 PRO A CA 1
ATOM 1302 C C . PRO A 1 179 ? -16.219 1.115 -7.926 1 92.44 179 PRO A C 1
ATOM 1304 O O . PRO A 1 179 ? -15.203 1.188 -7.234 1 92.44 179 PRO A O 1
ATOM 1307 N N . ALA A 1 180 ? -16.156 0.874 -9.195 1 92.81 180 ALA A N 1
ATOM 1308 C CA . ALA A 1 180 ? -14.898 0.625 -9.891 1 92.81 180 ALA A CA 1
ATOM 1309 C C . ALA A 1 180 ? -14 1.857 -9.852 1 92.81 180 ALA A C 1
ATOM 1311 O O . ALA A 1 180 ? -12.789 1.746 -9.641 1 92.81 180 ALA A O 1
ATOM 1312 N N . GLN A 1 181 ? -14.594 2.922 -10.055 1 92.75 181 GLN A N 1
ATOM 1313 C CA . GLN A 1 181 ? -13.852 4.176 -10.008 1 92.75 181 GLN A CA 1
ATOM 1314 C C . GLN A 1 181 ? -13.32 4.449 -8.602 1 92.75 181 GLN A C 1
ATOM 1316 O O . GLN A 1 181 ? -12.188 4.902 -8.438 1 92.75 181 GLN A O 1
ATOM 1321 N N . ALA A 1 182 ? -14.156 4.203 -7.637 1 93.44 182 ALA A N 1
ATOM 1322 C CA . ALA A 1 182 ? -13.773 4.422 -6.246 1 93.44 182 ALA A CA 1
ATOM 1323 C C . ALA A 1 182 ? -12.625 3.506 -5.84 1 93.44 182 ALA A C 1
ATOM 1325 O O . ALA A 1 182 ? -11.695 3.932 -5.148 1 93.44 182 ALA A O 1
ATOM 1326 N N . MET A 1 183 ? -12.656 2.332 -6.277 1 94.12 183 MET A N 1
ATOM 1327 C CA . MET A 1 183 ? -11.586 1.374 -6.02 1 94.12 183 MET A CA 1
ATOM 1328 C C . MET A 1 183 ? -10.273 1.844 -6.637 1 94.12 183 MET A C 1
ATOM 1330 O O . MET A 1 183 ? -9.227 1.799 -5.988 1 94.12 183 MET A O 1
ATOM 1334 N N . SER A 1 184 ? -10.414 2.205 -7.805 1 95.5 184 SER A N 1
ATOM 1335 C CA . SER A 1 184 ? -9.227 2.662 -8.516 1 95.5 184 SER A CA 1
ATOM 1336 C C . SER A 1 184 ? -8.625 3.893 -7.848 1 95.5 184 SER A C 1
ATOM 1338 O O . SER A 1 184 ? -7.402 3.984 -7.691 1 95.5 184 SER A O 1
ATOM 1340 N N . PHE A 1 185 ? -9.453 4.762 -7.449 1 94.31 185 PHE A N 1
ATOM 1341 C CA . PHE A 1 185 ? -9.016 5.984 -6.789 1 94.31 185 PHE A CA 1
ATOM 1342 C C . PHE A 1 185 ? -8.289 5.664 -5.484 1 94.31 185 PHE A C 1
ATOM 1344 O O . PHE A 1 185 ? -7.215 6.207 -5.219 1 94.31 185 PHE A O 1
ATOM 1351 N N . ALA A 1 186 ? -8.82 4.793 -4.707 1 96.25 186 ALA A N 1
ATOM 1352 C CA . ALA A 1 186 ? -8.211 4.41 -3.438 1 96.25 186 ALA A CA 1
ATOM 1353 C C . ALA A 1 186 ? -6.828 3.803 -3.654 1 96.25 186 ALA A C 1
ATOM 1355 O O . ALA A 1 186 ? -5.891 4.094 -2.906 1 96.25 186 ALA A O 1
ATOM 1356 N N . GLN A 1 187 ? -6.715 3.045 -4.656 1 97.44 187 GLN A N 1
ATOM 1357 C CA . GLN A 1 187 ? -5.449 2.371 -4.934 1 97.44 187 GLN A CA 1
ATOM 1358 C C . GLN A 1 187 ? -4.402 3.354 -5.449 1 97.44 187 GLN A C 1
ATOM 1360 O O . GLN A 1 187 ? -3.244 3.311 -5.031 1 97.44 187 GLN A O 1
ATOM 1365 N N . SER A 1 188 ? -4.773 4.238 -6.285 1 97.44 188 SER A N 1
ATOM 1366 C CA . SER A 1 188 ? -3.842 5.25 -6.773 1 97.44 188 SER A CA 1
ATOM 1367 C C . SER A 1 188 ? -3.393 6.18 -5.648 1 97.44 188 SER A C 1
ATOM 1369 O O . SER A 1 188 ? -2.225 6.566 -5.582 1 97.44 188 SER A O 1
ATOM 1371 N N . THR A 1 189 ? -4.348 6.527 -4.84 1 97.44 189 THR A N 1
ATOM 1372 C CA . THR A 1 189 ? -4.016 7.359 -3.688 1 97.44 189 THR A CA 1
ATOM 1373 C C . THR A 1 189 ? -3.057 6.633 -2.75 1 97.44 189 THR A C 1
ATOM 1375 O O . THR A 1 189 ? -2.078 7.219 -2.277 1 97.44 189 THR A O 1
ATOM 1378 N N . THR A 1 190 ? -3.332 5.391 -2.518 1 97.94 190 THR A N 1
ATOM 1379 C CA . THR A 1 190 ? -2.467 4.566 -1.682 1 97.94 190 THR A CA 1
ATOM 1380 C C . THR A 1 190 ? -1.054 4.512 -2.252 1 97.94 190 THR A C 1
ATOM 1382 O O . THR A 1 190 ? -0.074 4.602 -1.509 1 97.94 190 THR A O 1
ATOM 1385 N N . ALA A 1 191 ? -0.945 4.406 -3.535 1 97.25 191 ALA A N 1
ATOM 1386 C CA . ALA A 1 191 ? 0.365 4.367 -4.18 1 97.25 191 ALA A CA 1
ATOM 1387 C C . ALA A 1 191 ? 1.136 5.66 -3.932 1 97.25 191 ALA A C 1
ATOM 1389 O O . ALA A 1 191 ? 2.324 5.629 -3.6 1 97.25 191 ALA A O 1
ATOM 1390 N N . ARG A 1 192 ? 0.475 6.742 -4.09 1 97.5 192 ARG A N 1
ATOM 1391 C CA . ARG A 1 192 ? 1.114 8.039 -3.904 1 97.5 192 ARG A CA 1
ATOM 1392 C C . ARG A 1 192 ? 1.604 8.203 -2.469 1 97.5 192 ARG A C 1
ATOM 1394 O O . ARG A 1 192 ? 2.729 8.656 -2.24 1 97.5 192 ARG A O 1
ATOM 1401 N N . VAL A 1 193 ? 0.792 7.812 -1.567 1 98.25 193 VAL A N 1
ATOM 1402 C CA . VAL A 1 193 ? 1.142 7.965 -0.159 1 98.25 193 VAL A CA 1
ATOM 1403 C C . VAL A 1 193 ? 2.275 7.008 0.198 1 98.25 193 VAL A C 1
ATOM 1405 O O . VAL A 1 193 ? 3.242 7.398 0.856 1 98.25 193 VAL A O 1
ATOM 1408 N N . ALA A 1 194 ? 2.158 5.781 -0.246 1 96.5 194 ALA A N 1
ATOM 1409 C CA . ALA A 1 194 ? 3.184 4.781 0.04 1 96.5 194 ALA A CA 1
ATOM 1410 C C . ALA A 1 194 ? 4.539 5.211 -0.521 1 96.5 194 ALA A C 1
ATOM 1412 O O . ALA A 1 194 ? 5.566 5.062 0.142 1 96.5 194 ALA A O 1
ATOM 1413 N N . ARG A 1 195 ? 4.547 5.699 -1.729 1 95.69 195 ARG A N 1
ATOM 1414 C CA . ARG A 1 195 ? 5.785 6.184 -2.326 1 95.69 195 ARG A CA 1
ATOM 1415 C C . ARG A 1 195 ? 6.398 7.301 -1.491 1 95.69 195 ARG A C 1
ATOM 1417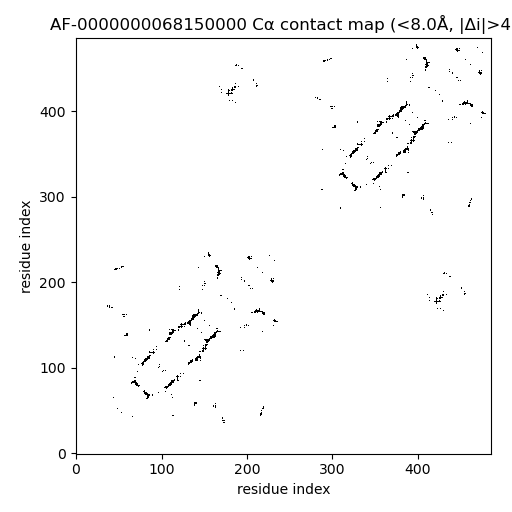 O O . ARG A 1 195 ? 7.609 7.312 -1.247 1 95.69 195 ARG A O 1
ATOM 1424 N N . HIS A 1 196 ? 5.586 8.172 -1.109 1 97.81 196 HIS A N 1
ATOM 1425 C CA . HIS A 1 196 ? 6.062 9.305 -0.326 1 97.81 196 HIS A CA 1
ATOM 1426 C C . HIS A 1 196 ? 6.629 8.852 1.014 1 97.81 196 HIS A C 1
ATOM 1428 O O . HIS A 1 196 ? 7.742 9.234 1.385 1 97.81 196 HIS A O 1
ATOM 1434 N N . LEU A 1 197 ? 5.895 8.023 1.714 1 97.5 197 LEU A N 1
ATOM 1435 C CA . LEU A 1 197 ? 6.348 7.551 3.016 1 97.5 197 LEU A CA 1
ATOM 1436 C C . LEU A 1 197 ? 7.652 6.773 2.887 1 97.5 197 LEU A C 1
ATOM 1438 O O . LEU A 1 197 ? 8.555 6.922 3.715 1 97.5 197 LEU A O 1
ATOM 1442 N N . ASP A 1 198 ? 7.691 6.035 1.841 1 93.62 198 ASP A N 1
ATOM 1443 C CA . ASP A 1 198 ? 8.93 5.316 1.571 1 93.62 198 ASP A CA 1
ATOM 1444 C C . ASP A 1 198 ? 10.094 6.281 1.371 1 93.62 198 ASP A C 1
ATOM 1446 O O . ASP A 1 198 ? 11.18 6.078 1.918 1 93.62 198 ASP A O 1
ATOM 1450 N N . SER A 1 199 ? 9.922 7.328 0.672 1 95.56 199 SER A N 1
ATOM 1451 C CA . SER A 1 199 ? 10.969 8.305 0.397 1 95.56 199 SER A CA 1
ATOM 1452 C C . SER A 1 199 ? 11.359 9.07 1.658 1 95.56 199 SER A C 1
ATOM 1454 O O . SER A 1 199 ? 12.453 9.625 1.741 1 95.56 199 SER A O 1
ATOM 1456 N N . MET A 1 200 ? 10.469 9.102 2.611 1 97.38 200 MET A N 1
ATOM 1457 C CA . MET A 1 200 ? 10.734 9.773 3.883 1 97.38 200 MET A CA 1
ATOM 1458 C C . MET A 1 200 ? 11.445 8.836 4.852 1 97.38 200 MET A C 1
ATOM 1460 O O . MET A 1 200 ? 11.805 9.234 5.957 1 97.38 200 MET A O 1
ATOM 1464 N N . GLY A 1 201 ? 11.586 7.582 4.461 1 94.62 201 GLY A N 1
ATOM 1465 C CA . GLY A 1 201 ? 12.25 6.609 5.316 1 94.62 201 GLY A CA 1
ATOM 1466 C C . GLY A 1 201 ? 11.32 5.977 6.336 1 94.62 201 GLY A C 1
ATOM 1467 O O . GLY A 1 201 ? 11.773 5.438 7.348 1 94.62 201 GLY A O 1
ATOM 1468 N N . VAL A 1 202 ? 10.055 6.062 6.117 1 96.31 202 VAL A N 1
ATOM 1469 C CA . VAL A 1 202 ? 9.07 5.48 7.027 1 96.31 202 VAL A CA 1
ATOM 1470 C C . VAL A 1 202 ? 8.781 4.035 6.625 1 96.31 202 VAL A C 1
ATOM 1472 O O . VAL A 1 202 ? 8.602 3.738 5.441 1 96.31 202 VAL A O 1
ATOM 1475 N N . GLY A 1 203 ? 8.734 3.098 7.57 1 92.5 203 GLY A N 1
ATOM 1476 C CA . GLY A 1 203 ? 8.453 1.694 7.309 1 92.5 203 GLY A CA 1
ATOM 1477 C C . GLY A 1 203 ? 7.027 1.444 6.859 1 92.5 203 GLY A C 1
ATOM 1478 O O . GLY A 1 203 ? 6.141 2.264 7.105 1 92.5 203 GLY A O 1
ATOM 1479 N N . PRO A 1 204 ? 6.762 0.311 6.293 1 92.44 204 PRO A N 1
ATOM 1480 C CA . PRO A 1 204 ? 5.453 0.038 5.688 1 92.44 204 PRO A CA 1
ATOM 1481 C C . PRO A 1 204 ? 4.348 -0.133 6.727 1 92.44 204 PRO A C 1
ATOM 1483 O O . PRO A 1 204 ? 3.164 -0.005 6.402 1 92.44 204 PRO A O 1
ATOM 1486 N N . GLY A 1 205 ? 4.727 -0.413 7.895 1 93.62 205 GLY A N 1
ATOM 1487 C CA . GLY A 1 205 ? 3.752 -0.714 8.93 1 93.62 205 GLY A CA 1
ATOM 1488 C C . GLY A 1 205 ? 2.762 0.413 9.164 1 93.62 205 GLY A C 1
ATOM 1489 O O . GLY A 1 205 ? 1.588 0.166 9.445 1 93.62 205 GLY A O 1
ATOM 1490 N N . LEU A 1 206 ? 3.207 1.647 9.086 1 95.19 206 LEU A N 1
ATOM 1491 C CA . LEU A 1 206 ? 2.32 2.785 9.297 1 95.19 206 LEU A CA 1
ATOM 1492 C C . LEU A 1 206 ? 1.135 2.734 8.336 1 95.19 206 LEU A C 1
ATOM 1494 O O . LEU A 1 206 ? -0.02 2.76 8.773 1 95.19 206 LEU A O 1
ATOM 1498 N N . TRP A 1 207 ? 1.482 2.635 7.094 1 95.69 207 TRP A N 1
ATOM 1499 C CA . TRP A 1 207 ? 0.432 2.727 6.082 1 95.69 207 TRP A CA 1
ATOM 1500 C C . TRP A 1 207 ? -0.396 1.446 6.043 1 95.69 207 TRP A C 1
ATOM 1502 O O . TRP A 1 207 ? -1.602 1.488 5.785 1 95.69 207 TRP A O 1
ATOM 1512 N N . ILE A 1 208 ? 0.201 0.325 6.293 1 95.31 208 ILE A N 1
ATOM 1513 C CA . ILE A 1 208 ? -0.534 -0.934 6.352 1 95.31 208 ILE A CA 1
ATOM 1514 C C . ILE A 1 208 ? -1.61 -0.853 7.434 1 95.31 208 ILE A C 1
ATOM 1516 O O . ILE A 1 208 ? -2.752 -1.267 7.215 1 95.31 208 ILE A O 1
ATOM 1520 N N . ASN A 1 209 ? -1.268 -0.281 8.562 1 95.75 209 ASN A N 1
ATOM 1521 C CA . ASN A 1 209 ? -2.258 -0.108 9.617 1 95.75 209 ASN A CA 1
ATOM 1522 C C . ASN A 1 209 ? -3.387 0.821 9.18 1 95.75 209 ASN A C 1
ATOM 1524 O O . ASN A 1 209 ? -4.547 0.596 9.523 1 95.75 209 ASN A O 1
ATOM 1528 N N . ALA A 1 210 ? -3.049 1.841 8.492 1 97.81 210 ALA A N 1
ATOM 1529 C CA . ALA A 1 210 ? -4.086 2.723 7.965 1 97.81 210 ALA A CA 1
ATOM 1530 C C . ALA A 1 210 ? -5.051 1.958 7.066 1 97.81 210 ALA A C 1
ATOM 1532 O O . ALA A 1 210 ? -6.27 2.053 7.23 1 97.81 210 ALA A O 1
ATOM 1533 N N . LEU A 1 211 ? -4.492 1.19 6.203 1 98.06 211 LEU A N 1
ATOM 1534 C CA . LEU A 1 211 ? -5.262 0.477 5.191 1 98.06 211 LEU A CA 1
ATOM 1535 C C . LEU A 1 211 ? -6.156 -0.58 5.832 1 98.06 211 LEU A C 1
ATOM 1537 O O . LEU A 1 211 ? -7.195 -0.941 5.273 1 98.06 211 LEU A O 1
ATOM 1541 N N . GLU A 1 212 ? -5.812 -0.998 6.988 1 97.06 212 GLU A N 1
ATOM 1542 C CA . GLU A 1 212 ? -6.559 -2.053 7.668 1 97.06 212 GLU A CA 1
ATOM 1543 C C . GLU A 1 212 ? -7.641 -1.47 8.57 1 97.06 212 GLU A C 1
ATOM 1545 O O . GLU A 1 212 ? -8.461 -2.207 9.125 1 97.06 212 GLU A O 1
ATOM 1550 N N . THR A 1 213 ? -7.645 -0.202 8.727 1 97 213 THR A N 1
ATOM 1551 C CA . THR A 1 213 ? -8.555 0.435 9.672 1 97 213 THR A CA 1
ATOM 1552 C C . THR A 1 213 ? -9.68 1.162 8.938 1 97 213 THR A C 1
ATOM 1554 O O . THR A 1 213 ? -9.43 2.115 8.195 1 97 213 THR A O 1
ATOM 1557 N N . PRO A 1 214 ? -10.922 0.753 9.164 1 94.88 214 PRO A N 1
ATOM 1558 C CA . PRO A 1 214 ? -12.031 1.425 8.484 1 94.88 214 PRO A CA 1
ATOM 1559 C C . PRO A 1 214 ? -12.008 2.939 8.672 1 94.88 214 PRO A C 1
ATOM 1561 O O . PRO A 1 214 ? -11.492 3.432 9.68 1 94.88 214 PRO A O 1
ATOM 1564 N N . PRO A 1 215 ? -12.648 3.598 7.719 1 93.06 215 PRO A N 1
ATOM 1565 C CA . PRO A 1 215 ? -12.516 5.059 7.727 1 93.06 215 PRO A CA 1
ATOM 1566 C C . PRO A 1 215 ? -13.242 5.707 8.906 1 93.06 215 PRO A C 1
ATOM 1568 O O . PRO A 1 215 ? -13.023 6.887 9.188 1 93.06 215 PRO A O 1
ATOM 1571 N N . ASP A 1 216 ? -14.109 4.98 9.602 1 90.25 216 ASP A N 1
ATOM 1572 C CA . ASP A 1 216 ? -14.938 5.586 10.641 1 90.25 216 ASP A CA 1
ATOM 1573 C C . ASP A 1 216 ? -14.305 5.414 12.016 1 90.25 216 ASP A C 1
ATOM 1575 O O . ASP A 1 216 ? -14.938 5.703 13.039 1 90.25 216 ASP A O 1
ATOM 1579 N N . ARG A 1 217 ? -13.078 4.902 12.039 1 94 217 ARG A N 1
ATOM 1580 C CA . ARG A 1 217 ? -12.328 4.773 13.281 1 94 217 ARG A CA 1
ATOM 1581 C C . ARG A 1 217 ? -10.844 5.02 13.062 1 94 217 ARG A C 1
ATOM 1583 O O . ARG A 1 217 ? -10.398 5.145 11.922 1 94 217 ARG A O 1
ATOM 1590 N N . LEU A 1 218 ? -10.148 5.117 14.219 1 95.44 218 LEU A N 1
ATOM 1591 C CA . LEU A 1 218 ? -8.719 5.375 14.133 1 95.44 218 LEU A CA 1
ATOM 1592 C C . LEU A 1 218 ? -7.922 4.25 14.789 1 95.44 218 LEU A C 1
ATOM 1594 O O . LEU A 1 218 ? -8.32 3.734 15.836 1 95.44 218 LEU A O 1
ATOM 1598 N N . TYR A 1 219 ? -6.871 3.928 14.164 1 96.19 219 TYR A N 1
ATOM 1599 C CA . TYR A 1 219 ? -5.816 3.143 14.797 1 96.19 219 TYR A CA 1
ATOM 1600 C C . TYR A 1 219 ? -4.738 4.051 15.383 1 96.19 219 TYR A C 1
ATOM 1602 O O . TYR A 1 219 ? -4 4.707 14.648 1 96.19 219 TYR A O 1
ATOM 1610 N N . TYR A 1 220 ? -4.68 4.086 16.703 1 96.88 220 TYR A N 1
ATOM 1611 C CA . TYR A 1 220 ? -3.676 4.918 17.344 1 96.88 220 TYR A CA 1
ATOM 1612 C C . TYR A 1 220 ? -2.365 4.16 17.531 1 96.88 220 TYR A C 1
ATOM 1614 O O . TYR A 1 220 ? -2.348 3.066 18.094 1 96.88 220 TYR A O 1
ATOM 1622 N N . LEU A 1 221 ? -1.361 4.734 17.094 1 96.69 221 LEU A N 1
ATOM 1623 C CA . LEU A 1 221 ? -0.044 4.113 17.188 1 96.69 221 LEU A CA 1
ATOM 1624 C C . LEU A 1 221 ? 0.521 4.219 18.594 1 96.69 221 LEU A C 1
ATOM 1626 O O . LEU A 1 221 ? 0.363 5.246 19.25 1 96.69 221 LEU A O 1
ATOM 1630 N N . THR A 1 222 ? 1.228 3.207 18.953 1 95 222 THR A N 1
ATOM 1631 C CA . THR A 1 222 ? 2.006 3.258 20.188 1 95 222 THR A CA 1
ATOM 1632 C C . THR A 1 222 ? 3.373 3.889 19.938 1 95 222 THR A C 1
ATOM 1634 O O . THR A 1 222 ? 3.818 3.986 18.797 1 95 222 THR A O 1
ATOM 1637 N N . GLU A 1 223 ? 3.982 4.293 21.047 1 94.38 223 GLU A N 1
ATOM 1638 C CA . GLU A 1 223 ? 5.34 4.816 20.938 1 94.38 223 GLU A CA 1
ATOM 1639 C C . GLU A 1 223 ? 6.277 3.795 20.297 1 94.38 223 GLU A C 1
ATOM 1641 O O . GLU A 1 223 ? 7.109 4.145 19.453 1 94.38 223 GLU A O 1
ATOM 1646 N N . LYS A 1 224 ? 6.125 2.525 20.703 1 95.31 224 LYS A N 1
ATOM 1647 C CA . LYS A 1 224 ? 6.965 1.458 20.156 1 95.31 224 LYS A CA 1
ATOM 1648 C C . LYS A 1 224 ? 6.77 1.309 18.656 1 95.31 224 LYS A C 1
ATOM 1650 O O . LYS A 1 224 ? 7.742 1.167 17.906 1 95.31 224 LYS A O 1
ATOM 1655 N N . GLU A 1 225 ? 5.562 1.345 18.203 1 95.62 225 GLU A N 1
ATOM 1656 C CA . GLU A 1 225 ? 5.266 1.225 16.781 1 95.62 225 GLU A CA 1
ATOM 1657 C C . GLU A 1 225 ? 5.863 2.387 15.992 1 95.62 225 GLU A C 1
ATOM 1659 O O . GLU A 1 225 ? 6.379 2.195 14.891 1 95.62 225 GLU A O 1
ATOM 1664 N N . MET A 1 226 ? 5.793 3.564 16.531 1 97.25 226 MET A N 1
ATOM 1665 C CA . MET A 1 226 ? 6.32 4.738 15.844 1 97.25 226 MET A CA 1
ATOM 1666 C C . MET A 1 226 ? 7.828 4.613 15.641 1 97.25 226 MET A C 1
ATOM 1668 O O . MET A 1 226 ? 8.352 5.012 14.602 1 97.25 226 MET A O 1
ATOM 1672 N N . VAL A 1 227 ? 8.484 4.059 16.625 1 96.25 227 VAL A N 1
ATOM 1673 C CA . VAL A 1 227 ? 9.914 3.816 16.516 1 96.25 227 VAL A CA 1
ATOM 1674 C C . VAL A 1 227 ? 10.18 2.695 15.523 1 96.25 227 VAL A C 1
ATOM 1676 O O . VAL A 1 227 ? 11.023 2.834 14.633 1 96.25 227 VAL A O 1
ATOM 1679 N N . ASP A 1 228 ? 9.383 1.583 15.656 1 94.88 228 ASP A N 1
ATOM 1680 C CA . ASP A 1 228 ? 9.57 0.418 14.797 1 94.88 228 ASP A CA 1
ATOM 1681 C C . ASP A 1 228 ? 9.367 0.778 13.328 1 94.88 228 ASP A C 1
ATOM 1683 O O . ASP A 1 228 ? 10.031 0.229 12.445 1 94.88 228 ASP A O 1
ATOM 1687 N N . PHE A 1 229 ? 8.461 1.733 13.086 1 95.5 229 PHE A N 1
ATOM 1688 C CA . PHE A 1 229 ? 8.141 2.133 11.719 1 95.5 229 PHE A CA 1
ATOM 1689 C C . PHE A 1 229 ? 9.039 3.279 11.273 1 95.5 229 PHE A C 1
ATOM 1691 O O . PHE A 1 229 ? 8.906 3.777 10.148 1 95.5 229 PHE A O 1
ATOM 1698 N N . HIS A 1 230 ? 9.891 3.77 12.148 1 96.94 230 HIS A N 1
ATOM 1699 C CA . HIS A 1 230 ? 10.773 4.895 11.883 1 96.94 230 HIS A CA 1
ATOM 1700 C C . HIS A 1 230 ? 9.977 6.168 11.602 1 96.94 230 HIS A C 1
ATOM 1702 O O . HIS A 1 230 ? 10.383 6.992 10.781 1 96.94 230 HIS A O 1
ATOM 1708 N N . LEU A 1 231 ? 8.867 6.219 12.219 1 97.88 231 LEU A N 1
ATOM 1709 C CA . LEU A 1 231 ? 8.07 7.43 12.102 1 97.88 231 LEU A CA 1
ATOM 1710 C C . LEU A 1 231 ? 8.625 8.539 12.992 1 97.88 231 LEU A C 1
ATOM 1712 O O . LEU A 1 231 ? 8.602 9.711 12.609 1 97.88 231 LEU A O 1
ATOM 1716 N N . THR A 1 232 ? 9.07 8.148 14.195 1 98.12 232 THR A N 1
ATOM 1717 C CA . THR A 1 232 ? 9.773 9.094 15.047 1 98.12 232 THR A CA 1
ATOM 1718 C C . THR A 1 232 ? 11.281 8.883 14.953 1 98.12 232 THR A C 1
ATOM 1720 O O . THR A 1 232 ? 11.75 7.785 14.656 1 98.12 232 THR A O 1
ATOM 1723 N N . THR A 1 233 ? 11.93 9.984 15.078 1 94.31 233 THR A N 1
ATOM 1724 C CA . THR A 1 233 ? 13.383 9.938 15.031 1 94.31 233 THR A CA 1
ATOM 1725 C C . THR A 1 233 ? 13.984 10.281 16.391 1 94.31 233 THR A C 1
ATOM 1727 O O . THR A 1 233 ? 13.352 10.953 17.203 1 94.31 233 THR A O 1
ATOM 1730 N N . GLU A 1 234 ? 15.102 9.57 16.766 1 74.5 234 GLU A N 1
ATOM 1731 C CA . GLU A 1 234 ? 15.797 9.922 18 1 74.5 234 GLU A CA 1
ATOM 1732 C C . GLU A 1 234 ? 16.297 11.359 17.969 1 74.5 234 GLU A C 1
ATOM 1734 O O . GLU A 1 234 ? 16.656 11.875 16.906 1 74.5 234 GLU A O 1
ATOM 1739 N N . PRO A 1 235 ? 15.906 11.992 19.062 1 57.25 235 PRO A N 1
ATOM 1740 C CA . PRO A 1 235 ? 16.453 13.352 19.125 1 57.25 235 PRO A CA 1
ATOM 1741 C C . PRO A 1 235 ? 17.938 13.398 18.75 1 57.25 235 PRO A C 1
ATOM 1743 O O . PRO A 1 235 ? 18.688 12.477 19.062 1 57.25 235 PRO A O 1
ATOM 1746 N N . VAL A 1 236 ? 18.172 13.961 17.594 1 47.78 236 VAL A N 1
ATOM 1747 C CA . VAL A 1 236 ? 19.578 14.188 17.297 1 47.78 236 VAL A CA 1
ATOM 1748 C C . VAL A 1 236 ? 20.281 14.789 18.516 1 47.78 236 VAL A C 1
ATOM 1750 O O . VAL A 1 236 ? 19.797 15.758 19.109 1 47.78 236 VAL A O 1
ATOM 1753 N N . ALA A 1 237 ? 21 14.047 19.328 1 44.69 237 ALA A N 1
ATOM 1754 C CA . ALA A 1 237 ? 21.859 14.609 20.344 1 44.69 237 ALA A CA 1
ATOM 1755 C C . ALA A 1 237 ? 22.469 15.938 19.891 1 44.69 237 ALA A C 1
ATOM 1757 O O . ALA A 1 237 ? 23.062 16.016 18.812 1 44.69 237 ALA A O 1
ATOM 1758 N N . THR A 1 238 ? 21.859 17.078 20.156 1 43.28 238 THR A N 1
ATOM 1759 C CA . THR A 1 238 ? 22.641 18.312 20.016 1 43.28 238 THR A CA 1
ATOM 1760 C C . THR A 1 238 ? 24.109 18.047 20.328 1 43.28 238 THR A C 1
ATOM 1762 O O . THR A 1 238 ? 24.422 17.297 21.234 1 43.28 238 THR A O 1
ATOM 1765 N N . ALA A 1 239 ? 25 18.25 19.359 1 39.88 239 ALA A N 1
ATOM 1766 C CA . ALA A 1 239 ? 26.438 18.188 19.594 1 39.88 239 ALA A CA 1
ATOM 1767 C C . ALA A 1 239 ? 26.797 18.781 20.953 1 39.88 239 ALA A C 1
ATOM 1769 O O . ALA A 1 239 ? 26.344 19.875 21.297 1 39.88 239 ALA A O 1
ATOM 1770 N N . LYS A 1 240 ? 27.188 17.922 21.844 1 41.56 240 LYS A N 1
ATOM 1771 C CA . LYS A 1 240 ? 27.922 18.406 23.016 1 41.56 240 LYS A CA 1
ATOM 1772 C C . LYS A 1 240 ? 28.953 19.469 22.609 1 41.56 240 LYS A C 1
ATOM 1774 O O . LYS A 1 240 ? 29.875 19.188 21.828 1 41.56 240 LYS A O 1
ATOM 1779 N N . THR A 1 241 ? 28.422 20.688 22.203 1 31.72 241 THR A N 1
ATOM 1780 C CA . THR A 1 241 ? 29.5 21.672 22.234 1 31.72 241 THR A CA 1
ATOM 1781 C C . THR A 1 241 ? 30.312 21.531 23.516 1 31.72 241 THR A C 1
ATOM 1783 O O . THR A 1 241 ? 29.766 21.625 24.609 1 31.72 241 THR A O 1
ATOM 1786 N N . ASP A 1 242 ? 31.188 20.578 23.516 1 34.72 242 ASP A N 1
ATOM 1787 C CA . ASP A 1 242 ? 32.281 20.797 24.469 1 34.72 242 ASP A CA 1
ATOM 1788 C C . ASP A 1 242 ? 32.531 22.281 24.672 1 34.72 242 ASP A C 1
ATOM 1790 O O . ASP A 1 242 ? 32.938 22.984 23.734 1 34.72 242 ASP A O 1
ATOM 1794 N N . GLY A 1 243 ? 31.547 23 25.344 1 24.75 243 GLY A N 1
ATOM 1795 C CA . GLY A 1 243 ? 32.188 24.094 26.031 1 24.75 243 GLY A CA 1
ATOM 1796 C C . GLY A 1 243 ? 33.281 23.641 27 1 24.75 243 GLY A C 1
ATOM 1797 O O . GLY A 1 243 ? 33.25 22.5 27.484 1 24.75 243 GLY A O 1
ATOM 1798 N N . MET B 1 1 ? -33.844 -17.188 50.188 1 45.38 1 MET B N 1
ATOM 1799 C CA . MET B 1 1 ? -32.719 -16.391 49.688 1 45.38 1 MET B CA 1
ATOM 1800 C C . MET B 1 1 ? -31.938 -17.141 48.625 1 45.38 1 MET B C 1
ATOM 1802 O O . MET B 1 1 ? -31.5 -16.531 47.625 1 45.38 1 MET B O 1
ATOM 1806 N N . ARG B 1 2 ? -31.984 -18.516 48.688 1 56.44 2 ARG B N 1
ATOM 1807 C CA . ARG B 1 2 ? -31.266 -19.359 47.719 1 56.44 2 ARG B CA 1
ATOM 1808 C C . ARG B 1 2 ? -32 -19.438 46.406 1 56.44 2 ARG B C 1
ATOM 1810 O O . ARG B 1 2 ? -31.406 -19.578 45.344 1 56.44 2 ARG B O 1
ATOM 1817 N N . GLY B 1 3 ? -33.281 -19.219 46.406 1 56.16 3 GLY B N 1
ATOM 1818 C CA . GLY B 1 3 ? -34.094 -19.312 45.219 1 56.16 3 GLY B CA 1
ATOM 1819 C C . GLY B 1 3 ? -33.906 -18.125 44.281 1 56.16 3 GLY B C 1
ATOM 1820 O O . GLY B 1 3 ? -33.938 -18.281 43.062 1 56.16 3 GLY B O 1
ATOM 1821 N N . ALA B 1 4 ? -33.75 -16.922 44.938 1 58 4 ALA B N 1
ATOM 1822 C CA . ALA B 1 4 ? -33.562 -15.711 44.125 1 58 4 ALA B CA 1
ATOM 1823 C C . ALA B 1 4 ? -32.219 -15.711 43.438 1 58 4 ALA B C 1
ATOM 1825 O O . ALA B 1 4 ? -32.094 -15.234 42.312 1 58 4 ALA B O 1
ATOM 1826 N N . PHE B 1 5 ? -31.266 -16.422 44.094 1 50.84 5 PHE B N 1
ATOM 1827 C CA . PHE B 1 5 ? -29.922 -16.453 43.5 1 50.84 5 PHE B CA 1
ATOM 1828 C C . PHE B 1 5 ? -29.906 -17.344 42.281 1 50.84 5 PHE B C 1
ATOM 1830 O O . PHE B 1 5 ? -29.328 -16.953 41.25 1 50.84 5 PHE B O 1
ATOM 1837 N N . PHE B 1 6 ? -30.672 -18.469 42.219 1 60.28 6 PHE B N 1
ATOM 1838 C CA . PHE B 1 6 ? -30.641 -19.359 41.062 1 60.28 6 PHE B CA 1
ATOM 1839 C C . PHE B 1 6 ? -31.453 -18.781 39.938 1 60.28 6 PHE B C 1
ATOM 1841 O O . PHE B 1 6 ? -31.109 -18.984 38.75 1 60.28 6 PHE B O 1
ATOM 1848 N N . ALA B 1 7 ? -32.375 -17.859 40.281 1 56.69 7 ALA B N 1
ATOM 1849 C CA . ALA B 1 7 ? -33.156 -17.203 39.219 1 56.69 7 ALA B CA 1
ATOM 1850 C C . ALA B 1 7 ? -32.344 -16.141 38.5 1 56.69 7 ALA B C 1
ATOM 1852 O O . ALA B 1 7 ? -32.406 -16 37.281 1 56.69 7 ALA B O 1
ATOM 1853 N N . MET B 1 8 ? -31.453 -15.492 39.312 1 53.94 8 MET B N 1
ATOM 1854 C CA . MET B 1 8 ? -30.594 -14.477 38.688 1 53.94 8 MET B CA 1
ATOM 1855 C C . MET B 1 8 ? -29.5 -15.125 37.844 1 53.94 8 MET B C 1
ATOM 1857 O O . MET B 1 8 ? -29.172 -14.617 36.781 1 53.94 8 MET B O 1
ATOM 1861 N N . LEU B 1 9 ? -29.016 -16.359 38.25 1 56 9 LEU B N 1
ATOM 1862 C CA . LEU B 1 9 ? -28 -17.047 37.469 1 56 9 LEU B CA 1
ATOM 1863 C C . LEU B 1 9 ? -28.609 -17.594 36.156 1 56 9 LEU B C 1
ATOM 1865 O O . LEU B 1 9 ? -27.969 -17.531 35.094 1 56 9 LEU B O 1
ATOM 1869 N N . ALA B 1 10 ? -29.891 -17.984 36.188 1 56 10 ALA B N 1
ATOM 1870 C CA . ALA B 1 10 ? -30.547 -18.484 34.969 1 56 10 ALA B CA 1
ATOM 1871 C C . ALA B 1 10 ? -30.828 -17.344 34 1 56 10 ALA B C 1
ATOM 1873 O O . ALA B 1 10 ? -30.656 -17.5 32.781 1 56 10 ALA B O 1
ATOM 1874 N N . ALA B 1 11 ? -31.141 -16.156 34.594 1 55.44 11 ALA B N 1
ATOM 1875 C CA . ALA B 1 11 ? -31.359 -15.008 33.719 1 55.44 11 ALA B CA 1
ATOM 1876 C C . ALA B 1 11 ? -30.062 -14.547 33.062 1 55.44 11 ALA B C 1
ATOM 1878 O O . ALA B 1 11 ? -30.031 -14.203 31.891 1 55.44 11 ALA B O 1
ATOM 1879 N N . ALA B 1 12 ? -28.953 -14.68 33.875 1 53.94 12 ALA B N 1
ATOM 1880 C CA . ALA B 1 12 ? -27.656 -14.328 33.312 1 53.94 12 ALA B CA 1
ATOM 1881 C C . ALA B 1 12 ? -27.234 -15.328 32.25 1 53.94 12 ALA B C 1
ATOM 1883 O O . ALA B 1 12 ? -26.625 -14.953 31.25 1 53.94 12 ALA B O 1
ATOM 1884 N N . GLY B 1 13 ? -27.625 -16.641 32.406 1 51.97 13 GLY B N 1
ATOM 1885 C CA . GLY B 1 13 ? -27.328 -17.641 31.375 1 51.97 13 GLY B CA 1
ATOM 1886 C C . GLY B 1 13 ? -28.078 -17.391 30.078 1 51.97 13 GLY B C 1
ATOM 1887 O O . GLY B 1 13 ? -27.516 -17.531 29 1 51.97 13 GLY B O 1
ATOM 1888 N N . VAL B 1 14 ? -29.312 -16.891 30.219 1 56.53 14 VAL B N 1
ATOM 1889 C CA . VAL B 1 14 ? -30.094 -16.594 29.031 1 56.53 14 VAL B CA 1
ATOM 1890 C C . VAL B 1 14 ? -29.531 -15.367 28.328 1 56.53 14 VAL B C 1
ATOM 1892 O O . VAL B 1 14 ? -29.438 -15.336 27.094 1 56.53 14 VAL B O 1
ATOM 1895 N N . PHE B 1 15 ? -29.047 -14.375 29.125 1 51.81 15 PHE B N 1
ATOM 1896 C CA . PHE B 1 15 ? -28.469 -13.195 28.484 1 51.81 15 PHE B CA 1
ATOM 1897 C C . PHE B 1 15 ? -27.156 -13.539 27.797 1 51.81 15 PHE B C 1
ATOM 1899 O O . PHE B 1 15 ? -26.859 -13.039 26.703 1 51.81 15 PHE B O 1
ATOM 1906 N N . LEU B 1 16 ? -26.375 -14.461 28.406 1 49.91 16 LEU B N 1
ATOM 1907 C CA . LEU B 1 16 ? -25.125 -14.859 27.766 1 49.91 16 LEU B CA 1
ATOM 1908 C C . LEU B 1 16 ? -25.406 -15.68 26.516 1 49.91 16 LEU B C 1
ATOM 1910 O O . LEU B 1 16 ? -24.719 -15.508 25.5 1 49.91 16 LEU B O 1
ATOM 1914 N N . LEU B 1 17 ? -26.484 -16.484 26.484 1 50.91 17 LEU B N 1
ATOM 1915 C CA . LEU B 1 17 ? -26.828 -17.234 25.266 1 50.91 17 LEU B CA 1
ATOM 1916 C C . LEU B 1 17 ? -27.375 -16.297 24.203 1 50.91 17 LEU B C 1
ATOM 1918 O O . LEU B 1 17 ? -27.078 -16.453 23.016 1 50.91 17 LEU B O 1
ATOM 1922 N N . ILE B 1 18 ? -28.125 -15.266 24.625 1 49.56 18 ILE B N 1
ATOM 1923 C CA . ILE B 1 18 ? -28.609 -14.305 23.641 1 49.56 18 ILE B CA 1
ATOM 1924 C C . ILE B 1 18 ? -27.453 -13.469 23.109 1 49.56 18 ILE B C 1
ATOM 1926 O O . ILE B 1 18 ? -27.359 -13.219 21.906 1 49.56 18 ILE B O 1
ATOM 1930 N N . ASP B 1 19 ? -26.516 -13.102 24.047 1 47.72 19 ASP B N 1
ATOM 1931 C CA . ASP B 1 19 ? -25.359 -12.32 23.609 1 47.72 19 ASP B CA 1
ATOM 1932 C C . ASP B 1 19 ? -24.453 -13.156 22.703 1 47.72 19 ASP B C 1
ATOM 1934 O O . ASP B 1 19 ? -23.969 -12.664 21.688 1 47.72 19 ASP B O 1
ATOM 1938 N N . LEU B 1 20 ? -24.328 -14.477 22.953 1 47 20 LEU B N 1
ATOM 1939 C CA . LEU B 1 20 ? -23.531 -15.297 22.047 1 47 20 LEU B CA 1
ATOM 1940 C C . LEU B 1 20 ? -24.234 -15.484 20.719 1 47 20 LEU B C 1
ATOM 1942 O O . LEU B 1 20 ? -23.594 -15.477 19.656 1 47 20 LEU B O 1
ATOM 1946 N N . ARG B 1 21 ? -25.562 -15.609 20.719 1 43.66 21 ARG B N 1
ATOM 1947 C CA . ARG B 1 21 ? -26.281 -15.695 19.453 1 43.66 21 ARG B CA 1
ATOM 1948 C C . ARG B 1 21 ? -26.188 -14.383 18.688 1 43.66 21 ARG B C 1
ATOM 1950 O O . ARG B 1 21 ? -26.078 -14.391 17.453 1 43.66 21 ARG B O 1
ATOM 1957 N N . GLU B 1 22 ? -26.297 -13.219 19.484 1 42.62 22 GLU B N 1
ATOM 1958 C CA . GLU B 1 22 ? -26.156 -11.945 18.781 1 42.62 22 GLU B CA 1
ATOM 1959 C C . GLU B 1 22 ? -24.734 -11.742 18.281 1 42.62 22 GLU B C 1
ATOM 1961 O O . GLU B 1 22 ? -24.516 -11.234 17.172 1 42.62 22 GLU B O 1
ATOM 1966 N N . ILE B 1 23 ? -23.719 -12.055 19.047 1 39.09 23 ILE B N 1
ATOM 1967 C CA . ILE B 1 23 ? -22.344 -11.961 18.547 1 39.09 23 ILE B CA 1
ATOM 1968 C C . ILE B 1 23 ? -22.141 -12.945 17.406 1 39.09 23 ILE B C 1
ATOM 1970 O O . ILE B 1 23 ? -21.516 -12.617 16.406 1 39.09 23 ILE B O 1
ATOM 1974 N N . SER B 1 24 ? -22.672 -14.18 17.469 1 37.81 24 SER B N 1
ATOM 1975 C CA . SER B 1 24 ? -22.562 -15.094 16.344 1 37.81 24 SER B CA 1
ATOM 1976 C C . SER B 1 24 ? -23.328 -14.57 15.133 1 37.81 24 SER B C 1
ATOM 1978 O O . SER B 1 24 ? -22.906 -14.789 13.992 1 37.81 24 SER B O 1
ATOM 1980 N N . ALA B 1 25 ? -24.484 -13.906 15.312 1 36.81 25 ALA B N 1
ATOM 1981 C CA . ALA B 1 25 ? -25.234 -13.32 14.203 1 36.81 25 ALA B CA 1
ATOM 1982 C C . ALA B 1 25 ? -24.516 -12.102 13.641 1 36.81 25 ALA B C 1
ATOM 1984 O O . ALA B 1 25 ? -24.609 -11.812 12.445 1 36.81 25 ALA B O 1
ATOM 1985 N N . MET B 1 26 ? -23.906 -11.195 14.484 1 35.22 26 MET B N 1
ATOM 1986 C CA . MET B 1 26 ? -23.141 -10.086 13.906 1 35.22 26 MET B CA 1
ATOM 1987 C C . MET B 1 26 ? -21.938 -10.602 13.133 1 35.22 26 MET B C 1
ATOM 1989 O O . MET B 1 26 ? -21.406 -9.906 12.266 1 35.22 26 MET B O 1
ATOM 1993 N N . ASN B 1 27 ? -21.25 -11.586 13.609 1 32.84 27 ASN B N 1
ATOM 1994 C CA . ASN B 1 27 ? -20.172 -12.156 12.812 1 32.84 27 ASN B CA 1
ATOM 1995 C C . ASN B 1 27 ? -20.703 -12.844 11.555 1 32.84 27 ASN B C 1
ATOM 1997 O O . ASN B 1 27 ? -19.938 -13.484 10.828 1 32.84 27 ASN B O 1
ATOM 2001 N N . ALA B 1 28 ? -22.047 -13.07 11.531 1 30.08 28 ALA B N 1
ATOM 2002 C CA . ALA B 1 28 ? -22.578 -13.805 10.383 1 30.08 28 ALA B CA 1
ATOM 2003 C C . ALA B 1 28 ? -22.156 -13.141 9.078 1 30.08 28 ALA B C 1
ATOM 2005 O O . ALA B 1 28 ? -21.656 -13.805 8.164 1 30.08 28 ALA B O 1
ATOM 2006 N N . GLY B 1 29 ? -23.031 -12.18 8.531 1 28.33 29 GLY B N 1
ATOM 2007 C CA . GLY B 1 29 ? -23.219 -12.062 7.09 1 28.33 29 GLY B CA 1
ATOM 2008 C C . GLY B 1 29 ? -22.078 -11.352 6.395 1 28.33 29 GLY B C 1
ATOM 2009 O O . GLY B 1 29 ? -22.172 -10.156 6.102 1 28.33 29 GLY B O 1
ATOM 2010 N N . LEU B 1 30 ? -20.906 -11.336 6.969 1 29.38 30 LEU B N 1
ATOM 2011 C CA . LEU B 1 30 ? -20.062 -10.875 5.871 1 29.38 30 LEU B CA 1
ATOM 2012 C C . LEU B 1 30 ? -20.406 -11.594 4.574 1 29.38 30 LEU B C 1
ATOM 2014 O O . LEU B 1 30 ? -20.531 -12.82 4.559 1 29.38 30 LEU B O 1
ATOM 2018 N N . PRO B 1 31 ? -21.219 -10.93 3.736 1 29.91 31 PRO B N 1
ATOM 2019 C CA . PRO B 1 31 ? -21.641 -11.703 2.568 1 29.91 31 PRO B CA 1
ATOM 2020 C C . PRO B 1 31 ? -20.531 -12.609 2.033 1 29.91 31 PRO B C 1
ATOM 2022 O O . PRO B 1 31 ? -19.453 -12.117 1.665 1 29.91 31 PRO B O 1
ATOM 2025 N N . GLY B 1 32 ? -20.25 -13.719 2.664 1 27.73 32 GLY B N 1
ATOM 2026 C CA . GLY B 1 32 ? -19.453 -14.797 2.092 1 27.73 32 GLY B CA 1
ATOM 2027 C C . GLY B 1 32 ? -19.719 -15.008 0.614 1 27.73 32 GLY B C 1
ATOM 2028 O O . GLY B 1 32 ? -20.75 -14.586 0.095 1 27.73 32 GLY B O 1
ATOM 2029 N N . PHE B 1 33 ? -18.641 -15.211 -0.026 1 27.53 33 PHE B N 1
ATOM 2030 C CA . PHE B 1 33 ? -18.656 -15.625 -1.423 1 27.53 33 PHE B CA 1
ATOM 2031 C C . PHE B 1 33 ? -19.734 -16.688 -1.657 1 27.53 33 PHE B C 1
ATOM 2033 O O . PHE B 1 33 ? -19.703 -17.75 -1.054 1 27.53 33 PHE B O 1
ATOM 2040 N N . ASP B 1 34 ? -21 -16.203 -1.819 1 30.47 34 ASP B N 1
ATOM 2041 C CA . ASP B 1 34 ? -21.938 -17.188 -2.354 1 30.47 34 ASP B CA 1
ATOM 2042 C C . ASP B 1 34 ? -21.359 -17.906 -3.566 1 30.47 34 ASP B C 1
ATOM 2044 O O . ASP B 1 34 ? -21.062 -17.281 -4.586 1 30.47 34 ASP B O 1
ATOM 2048 N N . PRO B 1 35 ? -20.875 -19.125 -3.439 1 29.41 35 PRO B N 1
ATOM 2049 C CA . PRO B 1 35 ? -20.328 -19.969 -4.504 1 29.41 35 PRO B CA 1
ATOM 2050 C C . PRO B 1 35 ? -21.25 -20.062 -5.715 1 29.41 35 PRO B C 1
ATOM 2052 O O . PRO B 1 35 ? -20.859 -20.594 -6.758 1 29.41 35 PRO B O 1
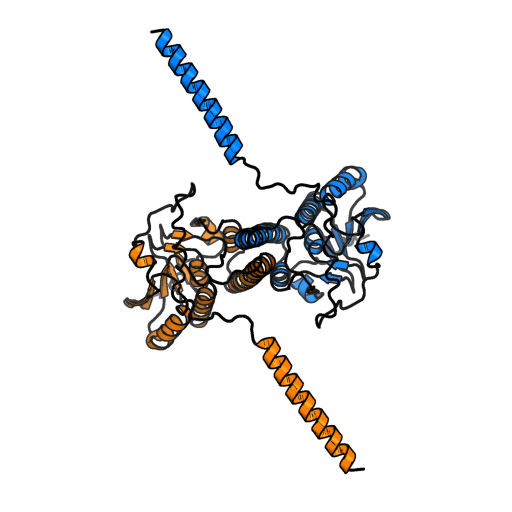ATOM 2055 N N . MET B 1 36 ? -22.594 -19.891 -5.492 1 30.47 36 MET B N 1
ATOM 2056 C CA . MET B 1 36 ? -23.438 -20.141 -6.648 1 30.47 36 MET B CA 1
ATOM 2057 C C . MET B 1 36 ? -23.266 -19.062 -7.703 1 30.47 36 MET B C 1
ATOM 2059 O O . MET B 1 36 ? -24.031 -18.984 -8.664 1 30.47 36 MET B O 1
ATOM 2063 N N . LEU B 1 37 ? -22.672 -17.938 -7.258 1 32.41 37 LEU B N 1
ATOM 2064 C CA . LEU B 1 37 ? -22.562 -17.047 -8.398 1 32.41 37 LEU B CA 1
ATOM 2065 C C . LEU B 1 37 ? -21.562 -17.578 -9.414 1 32.41 37 LEU B C 1
ATOM 2067 O O . LEU B 1 37 ? -20.359 -17.297 -9.312 1 32.41 37 LEU B O 1
ATOM 2071 N N . GLU B 1 38 ? -21.828 -18.828 -10.031 1 32.34 38 GLU B N 1
ATOM 2072 C CA . GLU B 1 38 ? -21.219 -19.656 -11.055 1 32.34 38 GLU B CA 1
ATOM 2073 C C . GLU B 1 38 ? -20.719 -18.812 -12.227 1 32.34 38 GLU B C 1
ATOM 2075 O O . GLU B 1 38 ? -19.672 -19.078 -12.805 1 32.34 38 GLU B O 1
ATOM 2080 N N . ASP B 1 39 ? -21.703 -18.125 -12.945 1 28.45 39 ASP B N 1
ATOM 2081 C CA . ASP B 1 39 ? -21.516 -17.719 -14.336 1 28.45 39 ASP B CA 1
ATOM 2082 C C . ASP B 1 39 ? -20.891 -16.328 -14.422 1 28.45 39 ASP B C 1
ATOM 2084 O O . ASP B 1 39 ? -21.062 -15.625 -15.422 1 28.45 39 ASP B O 1
ATOM 2088 N N . ARG B 1 40 ? -20.672 -15.711 -13.312 1 34.56 40 ARG B N 1
ATOM 2089 C CA . ARG B 1 40 ? -20.25 -14.383 -13.742 1 34.56 40 ARG B CA 1
ATOM 2090 C C . ARG B 1 40 ? -18.891 -14.445 -14.414 1 34.56 40 ARG B C 1
ATOM 2092 O O . ARG B 1 40 ? -17.953 -15.055 -13.891 1 34.56 40 ARG B O 1
ATOM 2099 N N . PRO B 1 41 ? -18.859 -14.039 -15.727 1 28.48 41 PRO B N 1
ATOM 2100 C CA . PRO B 1 41 ? -17.609 -14.133 -16.484 1 28.48 41 PRO B CA 1
ATOM 2101 C C . PRO B 1 41 ? -16.406 -13.547 -15.719 1 28.48 41 PRO B C 1
ATOM 2103 O O . PRO B 1 41 ? -16.547 -12.523 -15.047 1 28.48 41 PRO B O 1
ATOM 2106 N N . VAL B 1 42 ? -15.633 -14.328 -15.141 1 34.69 42 VAL B N 1
ATOM 2107 C CA . VAL B 1 42 ? -14.266 -13.859 -14.914 1 34.69 42 VAL B CA 1
ATOM 2108 C C . VAL B 1 42 ? -13.875 -12.852 -16 1 34.69 42 VAL B C 1
ATOM 2110 O O . VAL B 1 42 ? -14.008 -13.141 -17.188 1 34.69 42 VAL B O 1
ATOM 2113 N N . LEU B 1 43 ? -14.156 -11.539 -15.688 1 33.78 43 LEU B N 1
ATOM 2114 C CA . LEU B 1 43 ? -13.688 -10.633 -16.734 1 33.78 43 LEU B CA 1
ATOM 2115 C C . LEU B 1 43 ? -12.445 -11.195 -17.422 1 33.78 43 LEU B C 1
ATOM 2117 O O . LEU B 1 43 ? -11.57 -11.766 -16.766 1 33.78 43 LEU B O 1
ATOM 2121 N N . PRO B 1 44 ? -12.633 -11.562 -18.656 1 32.44 44 PRO B N 1
ATOM 2122 C CA . PRO B 1 44 ? -11.391 -11.961 -19.328 1 32.44 44 PRO B CA 1
ATOM 2123 C C . PRO B 1 44 ? -10.195 -11.109 -18.922 1 32.44 44 PRO B C 1
ATOM 2125 O O . PRO B 1 44 ? -10.367 -9.969 -18.469 1 32.44 44 PRO B O 1
ATOM 2128 N N . PRO B 1 45 ? -9.086 -11.703 -18.578 1 34.94 45 PRO B N 1
ATOM 2129 C CA . PRO B 1 45 ? -7.887 -10.867 -18.422 1 34.94 45 PRO B CA 1
ATOM 2130 C C . PRO B 1 45 ? -7.891 -9.648 -19.344 1 34.94 45 PRO B C 1
ATOM 2132 O O . PRO B 1 45 ? -8.375 -9.727 -20.469 1 34.94 45 PRO B O 1
ATOM 2135 N N . ALA B 1 46 ? -8.062 -8.523 -18.828 1 32.41 46 ALA B N 1
ATOM 2136 C CA . ALA B 1 46 ? -7.816 -7.395 -19.719 1 32.41 46 ALA B CA 1
ATOM 2137 C C . ALA B 1 46 ? -6.699 -7.707 -20.719 1 32.41 46 ALA B C 1
ATOM 2139 O O . ALA B 1 46 ? -5.52 -7.547 -20.391 1 32.41 46 ALA B O 1
ATOM 2140 N N . VAL B 1 47 ? -6.73 -8.852 -21.312 1 34.97 47 VAL B N 1
ATOM 2141 C CA . VAL B 1 47 ? -5.891 -8.703 -22.484 1 34.97 47 VAL B CA 1
ATOM 2142 C C . VAL B 1 47 ? -6.172 -7.359 -23.156 1 34.97 47 VAL B C 1
ATOM 2144 O O . VAL B 1 47 ? -7.121 -7.234 -23.938 1 34.97 47 VAL B O 1
ATOM 2147 N N . THR B 1 48 ? -6.309 -6.344 -22.297 1 34.53 48 THR B N 1
ATOM 2148 C CA . THR B 1 48 ? -6.543 -5.008 -22.828 1 34.53 48 THR B CA 1
ATOM 2149 C C . THR B 1 48 ? -5.691 -4.754 -24.062 1 34.53 48 THR B C 1
ATOM 2151 O O . THR B 1 48 ? -4.586 -5.289 -24.188 1 34.53 48 THR B O 1
ATOM 2154 N N . GLU B 1 49 ? -6.289 -4.207 -25 1 31.31 49 GLU B N 1
ATOM 2155 C CA . GLU B 1 49 ? -5.566 -3.576 -26.109 1 31.31 49 GLU B CA 1
ATOM 2156 C C . GLU B 1 49 ? -4.289 -2.904 -25.609 1 31.31 49 GLU B C 1
ATOM 2158 O O . GLU B 1 49 ? -4.203 -2.498 -24.453 1 31.31 49 GLU B O 1
ATOM 2163 N N . ALA B 1 50 ? -3.262 -2.902 -26.391 1 34.03 50 ALA B N 1
ATOM 2164 C CA . ALA B 1 50 ? -1.877 -2.484 -26.203 1 34.03 50 ALA B CA 1
ATOM 2165 C C . ALA B 1 50 ? -1.806 -1.18 -25.406 1 34.03 50 ALA B C 1
ATOM 2167 O O . ALA B 1 50 ? -2.271 -0.138 -25.875 1 34.03 50 ALA B O 1
ATOM 2168 N N . ALA B 1 51 ? -2.129 -1.104 -24.109 1 43.09 51 ALA B N 1
ATOM 2169 C CA . ALA B 1 51 ? -1.486 0.132 -23.672 1 43.09 51 ALA B CA 1
ATOM 2170 C C . ALA B 1 51 ? -0.162 0.353 -24.391 1 43.09 51 ALA B C 1
ATOM 2172 O O . ALA B 1 51 ? 0.441 -0.597 -24.906 1 43.09 51 ALA B O 1
ATOM 2173 N N . PRO B 1 52 ? 0.287 1.541 -24.609 1 48.31 52 PRO B N 1
ATOM 2174 C CA . PRO B 1 52 ? 1.515 1.751 -25.375 1 48.31 52 PRO B CA 1
ATOM 2175 C C . PRO B 1 52 ? 2.611 0.747 -25.031 1 48.31 52 PRO B C 1
ATOM 2177 O O . PRO B 1 52 ? 3.547 0.552 -25.812 1 48.31 52 PRO B O 1
ATOM 2180 N N . ASN B 1 53 ? 2.531 0.152 -23.672 1 58.06 53 ASN B N 1
ATOM 2181 C CA . ASN B 1 53 ? 3.641 -0.783 -23.516 1 58.06 53 ASN B CA 1
ATOM 2182 C C . ASN B 1 53 ? 3.146 -2.219 -23.375 1 58.06 53 ASN B C 1
ATOM 2184 O O . ASN B 1 53 ? 2.836 -2.664 -22.266 1 58.06 53 ASN B O 1
ATOM 2188 N N . GLY B 1 54 ? 2.564 -2.678 -24.344 1 68.44 54 GLY B N 1
ATOM 2189 C CA . GLY B 1 54 ? 2.303 -4.105 -24.438 1 68.44 54 GLY B CA 1
ATOM 2190 C C . GLY B 1 54 ? 3.445 -4.957 -23.922 1 68.44 54 GLY B C 1
ATOM 2191 O O . GLY B 1 54 ? 4.469 -4.43 -23.469 1 68.44 54 GLY B O 1
ATOM 2192 N N . PRO B 1 55 ? 3.059 -6.227 -23.828 1 77.38 55 PRO B N 1
ATOM 2193 C CA . PRO B 1 55 ? 4.145 -7.109 -23.391 1 77.38 55 PRO B CA 1
ATOM 2194 C C . PRO B 1 55 ? 5.391 -6.992 -24.266 1 77.38 55 PRO B C 1
ATOM 2196 O O . PRO B 1 55 ? 5.277 -6.836 -25.484 1 77.38 55 PRO B O 1
ATOM 2199 N N . PRO B 1 56 ? 6.488 -6.914 -23.641 1 78.25 56 PRO B N 1
ATOM 2200 C CA . PRO B 1 56 ? 7.727 -6.809 -24.406 1 78.25 56 PRO B CA 1
ATOM 2201 C C . PRO B 1 56 ? 7.898 -7.949 -25.406 1 78.25 56 PRO B C 1
ATOM 2203 O O . PRO B 1 56 ? 8.555 -7.777 -26.438 1 78.25 56 PRO B O 1
ATOM 2206 N N . VAL B 1 57 ? 7.398 -9.117 -24.969 1 83.5 57 VAL B N 1
ATOM 2207 C CA . VAL B 1 57 ? 7.387 -10.305 -25.812 1 83.5 57 VAL B CA 1
ATOM 2208 C C . VAL B 1 57 ? 6.02 -10.984 -25.734 1 83.5 57 VAL B C 1
ATOM 2210 O O . VAL B 1 57 ? 5.285 -10.805 -24.766 1 83.5 57 VAL B O 1
ATOM 2213 N N . GLN B 1 58 ? 5.719 -11.703 -26.766 1 86.12 58 GLN B N 1
ATOM 2214 C CA . GLN B 1 58 ? 4.461 -12.438 -26.734 1 86.12 58 GLN B CA 1
ATOM 2215 C C . GLN B 1 58 ? 4.562 -13.664 -25.828 1 86.12 58 GLN B C 1
ATOM 2217 O O . GLN B 1 58 ? 5.551 -14.398 -25.875 1 86.12 58 GLN B O 1
ATOM 2222 N N . PRO B 1 59 ? 3.553 -13.859 -25.078 1 88.69 59 PRO B N 1
ATOM 2223 C CA . PRO B 1 59 ? 3.557 -15.078 -24.266 1 88.69 59 PRO B CA 1
ATOM 2224 C C . PRO B 1 59 ? 3.633 -16.344 -25.094 1 88.69 59 PRO B C 1
ATOM 2226 O O . PRO B 1 59 ? 3.098 -16.391 -26.203 1 88.69 59 PRO B O 1
ATOM 2229 N N . GLY B 1 60 ? 4.34 -17.328 -24.484 1 90.62 60 GLY B N 1
ATOM 2230 C CA . GLY B 1 60 ? 4.488 -18.594 -25.188 1 90.62 60 GLY B CA 1
ATOM 2231 C C . GLY B 1 60 ? 3.213 -19.422 -25.203 1 90.62 60 GLY B C 1
ATOM 2232 O O . GLY B 1 60 ? 3.025 -20.25 -26.094 1 90.62 60 GLY B O 1
ATOM 2233 N N . SER B 1 61 ? 2.373 -19.234 -24.266 1 91.69 61 SER B N 1
ATOM 2234 C CA . SER B 1 61 ? 1.11 -19.953 -24.188 1 91.69 61 SER B CA 1
ATOM 2235 C C . SER B 1 61 ? -0.033 -19.141 -24.781 1 91.69 61 SER B C 1
ATOM 2237 O O . SER B 1 61 ? -0.033 -17.906 -24.703 1 91.69 61 SER B O 1
ATOM 2239 N N . SER B 1 62 ? -1.002 -19.891 -25.297 1 90.12 62 SER B N 1
ATOM 2240 C CA . SER B 1 62 ? -2.162 -19.234 -25.891 1 90.12 62 SER B CA 1
ATOM 2241 C C . SER B 1 62 ? -3.102 -18.688 -24.812 1 90.12 62 SER B C 1
ATOM 2243 O O . SER B 1 62 ? -3.08 -19.141 -23.672 1 90.12 62 SER B O 1
ATOM 2245 N N . ASP B 1 63 ? -3.916 -17.828 -25.312 1 90.81 63 ASP B N 1
ATOM 2246 C CA . ASP B 1 63 ? -4.93 -17.25 -24.438 1 90.81 63 ASP B CA 1
ATOM 2247 C C . ASP B 1 63 ? -5.891 -18.328 -23.938 1 90.81 63 ASP B C 1
ATOM 2249 O O . ASP B 1 63 ? -6.355 -18.281 -22.797 1 90.81 63 ASP B O 1
ATOM 2253 N N . GLU B 1 64 ? -6.152 -19.219 -24.797 1 93.19 64 GLU B N 1
ATOM 2254 C CA . GLU B 1 64 ? -7.074 -20.297 -24.453 1 93.19 64 GLU B CA 1
ATOM 2255 C C . GLU B 1 64 ? -6.551 -21.109 -23.266 1 93.19 64 GLU B C 1
ATOM 2257 O O . GLU B 1 64 ? -7.309 -21.438 -22.359 1 93.19 64 GLU B O 1
ATOM 2262 N N . VAL B 1 65 ? -5.277 -21.375 -23.25 1 93.5 65 VAL B N 1
ATOM 2263 C CA . VAL B 1 65 ? -4.652 -22.125 -22.172 1 93.5 65 VAL B CA 1
ATOM 2264 C C . VAL B 1 65 ? -4.656 -21.312 -20.891 1 93.5 65 VAL B C 1
ATOM 2266 O O . VAL B 1 65 ? -5.012 -21.812 -19.828 1 93.5 65 VAL B O 1
ATOM 2269 N N . LEU B 1 66 ? -4.371 -20.094 -21 1 95 66 LEU B N 1
ATOM 2270 C CA . LEU B 1 66 ? -4.211 -19.219 -19.844 1 95 66 LEU B CA 1
ATOM 2271 C C . LEU B 1 66 ? -5.566 -18.891 -19.234 1 95 66 LEU B C 1
ATOM 2273 O O . LEU B 1 66 ? -5.648 -18.531 -18.047 1 95 66 LEU B O 1
ATOM 2277 N N . ARG B 1 67 ? -6.602 -19.094 -19.984 1 95.31 67 ARG B N 1
ATOM 2278 C CA . ARG B 1 67 ? -7.941 -18.781 -19.484 1 95.31 67 ARG B CA 1
ATOM 2279 C C . ARG B 1 67 ? -8.539 -19.953 -18.719 1 95.31 67 ARG B C 1
ATOM 2281 O O . ARG B 1 67 ? -9.547 -19.812 -18.031 1 95.31 67 ARG B O 1
ATOM 2288 N N . GLN B 1 68 ? -7.984 -21.109 -18.891 1 97.31 68 GLN B N 1
ATOM 2289 C CA . GLN B 1 68 ? -8.461 -22.281 -18.156 1 97.31 68 GLN B CA 1
ATOM 2290 C C . GLN B 1 68 ? -8.133 -22.172 -16.672 1 97.31 68 GLN B C 1
ATOM 2292 O O . GLN B 1 68 ? -7.184 -21.5 -16.281 1 97.31 68 GLN B O 1
ATOM 2297 N N . PRO B 1 69 ? -9.016 -22.828 -15.859 1 98.06 69 PRO B N 1
ATOM 2298 C CA . PRO B 1 69 ? -8.641 -22.891 -14.445 1 98.06 69 PRO B CA 1
ATOM 2299 C C . PRO B 1 69 ? -7.246 -23.469 -14.234 1 98.06 69 PRO B C 1
ATOM 2301 O O . PRO B 1 69 ? -6.828 -24.359 -14.977 1 98.06 69 PRO B O 1
ATOM 2304 N N . MET B 1 70 ? -6.602 -23.016 -13.25 1 98.5 70 MET B N 1
ATOM 2305 C CA . MET B 1 70 ? -5.211 -23.391 -13.016 1 98.5 70 MET B CA 1
ATOM 2306 C C . MET B 1 70 ? -5.082 -24.891 -12.805 1 98.5 70 MET B C 1
ATOM 2308 O O . MET B 1 70 ? -5.863 -25.5 -12.062 1 98.5 70 MET B O 1
ATOM 2312 N N . ARG B 1 71 ? -4.09 -25.438 -13.422 1 98.06 71 ARG B N 1
ATOM 2313 C CA . ARG B 1 71 ? -3.74 -26.859 -13.297 1 98.06 71 ARG B CA 1
ATOM 2314 C C . ARG B 1 71 ? -2.301 -27.016 -12.828 1 98.06 71 ARG B C 1
ATOM 2316 O O . ARG B 1 71 ? -1.466 -26.141 -13.039 1 98.06 71 ARG B O 1
ATOM 2323 N N . PHE B 1 72 ? -2.059 -28.141 -12.258 1 98.56 72 PHE B N 1
ATOM 2324 C CA . PHE B 1 72 ? -0.739 -28.453 -11.719 1 98.56 72 PHE B CA 1
ATOM 2325 C C . PHE B 1 72 ? -0.192 -29.719 -12.344 1 98.56 72 PHE B C 1
ATOM 2327 O O . PHE B 1 72 ? -0.867 -30.766 -12.344 1 98.56 72 PHE B O 1
ATOM 2334 N N . ASP B 1 73 ? 0.968 -29.625 -12.867 1 97.69 73 ASP B N 1
ATOM 2335 C CA . ASP B 1 73 ? 1.62 -30.766 -13.508 1 97.69 73 ASP B CA 1
ATOM 2336 C C . ASP B 1 73 ? 3.049 -30.938 -13 1 97.69 73 ASP B C 1
ATOM 2338 O O . ASP B 1 73 ? 3.896 -30.062 -13.211 1 97.69 73 ASP B O 1
ATOM 2342 N N . LEU B 1 74 ? 3.279 -32.031 -12.312 1 97.81 74 LEU B N 1
ATOM 2343 C CA . LEU B 1 74 ? 4.629 -32.312 -11.836 1 97.81 74 LEU B CA 1
ATOM 2344 C C . LEU B 1 74 ? 5.492 -32.875 -12.945 1 97.81 74 LEU B C 1
ATOM 2346 O O . LEU B 1 74 ? 5.141 -33.906 -13.547 1 97.81 74 LEU B O 1
ATOM 2350 N N . ARG B 1 75 ? 6.535 -32.219 -13.203 1 97.06 75 ARG B N 1
ATOM 2351 C CA . ARG B 1 75 ? 7.465 -32.625 -14.242 1 97.06 75 ARG B CA 1
ATOM 2352 C C . ARG B 1 75 ? 8.773 -33.125 -13.641 1 97.06 75 ARG B C 1
ATOM 2354 O O . ARG B 1 75 ? 8.945 -33.125 -12.422 1 97.06 75 ARG B O 1
ATOM 2361 N N . SER B 1 76 ? 9.594 -33.656 -14.57 1 93.69 76 SER B N 1
ATOM 2362 C CA . SER B 1 76 ? 10.891 -34.156 -14.125 1 93.69 76 SER B CA 1
ATOM 2363 C C . SER B 1 76 ? 11.727 -33.062 -13.484 1 93.69 76 SER B C 1
ATOM 2365 O O . SER B 1 76 ? 11.586 -31.891 -13.836 1 93.69 76 SER B O 1
ATOM 2367 N N . GLY B 1 77 ? 12.555 -33.406 -12.469 1 95 77 GLY B N 1
ATOM 2368 C CA . GLY B 1 77 ? 13.445 -32.469 -11.828 1 95 77 GLY B CA 1
ATOM 2369 C C . GLY B 1 77 ? 12.805 -31.719 -10.672 1 95 77 GLY B C 1
ATOM 2370 O O . GLY B 1 77 ? 13.336 -30.719 -10.203 1 95 77 GLY B O 1
ATOM 2371 N N . GLY B 1 78 ? 11.531 -32.156 -10.305 1 97.75 78 GLY B N 1
ATOM 2372 C CA . GLY B 1 78 ? 10.875 -31.578 -9.133 1 97.75 78 GLY B CA 1
ATOM 2373 C C . GLY B 1 78 ? 10.172 -30.266 -9.43 1 97.75 78 GLY B C 1
ATOM 2374 O O . GLY B 1 78 ? 9.953 -29.453 -8.523 1 97.75 78 GLY B O 1
ATOM 2375 N N . VAL B 1 79 ? 9.922 -30.109 -10.766 1 98.38 79 VAL B N 1
ATOM 2376 C CA . VAL B 1 79 ? 9.266 -28.859 -11.156 1 98.38 79 VAL B CA 1
ATOM 2377 C C . VAL B 1 79 ? 7.758 -29.078 -11.227 1 98.38 79 VAL B C 1
ATOM 2379 O O . VAL B 1 79 ? 7.27 -29.875 -12.031 1 98.38 79 VAL B O 1
ATOM 2382 N N . LEU B 1 80 ? 7.035 -28.406 -10.352 1 98.75 80 LEU B N 1
ATOM 2383 C CA . LEU B 1 80 ? 5.578 -28.359 -10.422 1 98.75 80 LEU B CA 1
ATOM 2384 C C . LEU B 1 80 ? 5.113 -27.172 -11.242 1 98.75 80 LEU B C 1
ATOM 2386 O O . LEU B 1 80 ? 5.215 -26.031 -10.797 1 98.75 80 LEU B O 1
ATOM 2390 N N . VAL B 1 81 ? 4.586 -27.469 -12.406 1 98.62 81 VAL B N 1
ATOM 2391 C CA . VAL B 1 81 ? 4.094 -26.391 -13.273 1 98.62 81 VAL B CA 1
ATOM 2392 C C . VAL B 1 81 ? 2.682 -26 -12.852 1 98.62 81 VAL B C 1
ATOM 2394 O O . VAL B 1 81 ? 1.797 -26.859 -12.742 1 98.62 81 VAL B O 1
ATOM 2397 N N . ALA B 1 82 ? 2.479 -24.766 -12.523 1 98.81 82 ALA B N 1
ATOM 2398 C CA . ALA B 1 82 ? 1.175 -24.172 -12.25 1 98.81 82 ALA B CA 1
ATOM 2399 C C . ALA B 1 82 ? 0.732 -23.281 -13.398 1 98.81 82 ALA B C 1
ATOM 2401 O O . ALA B 1 82 ? 1.258 -22.172 -13.57 1 98.81 82 ALA B O 1
ATOM 2402 N N . GLU B 1 83 ? -0.244 -23.75 -14.156 1 98.62 83 GLU B N 1
ATOM 2403 C CA . GLU B 1 83 ? -0.61 -23.062 -15.391 1 98.62 83 GLU B CA 1
ATOM 2404 C C . GLU B 1 83 ? -2.105 -22.75 -15.43 1 98.62 83 GLU B C 1
ATOM 2406 O O . GLU B 1 83 ? -2.924 -23.594 -15.055 1 98.62 83 GLU B O 1
ATOM 2411 N N . GLY B 1 84 ? -2.404 -21.531 -15.844 1 98.38 84 GLY B N 1
ATOM 2412 C CA . GLY B 1 84 ? -3.795 -21.141 -16.016 1 98.38 84 GLY B CA 1
ATOM 2413 C C . GLY B 1 84 ? -4.238 -20.062 -15.055 1 98.38 84 GLY B C 1
ATOM 2414 O O . GLY B 1 84 ? -3.418 -19.5 -14.312 1 98.38 84 GLY B O 1
ATOM 2415 N N . THR B 1 85 ? -5.535 -19.75 -15.055 1 98.12 85 THR B N 1
ATOM 2416 C CA . THR B 1 85 ? -6.121 -18.688 -14.234 1 98.12 85 THR B CA 1
ATOM 2417 C C . THR B 1 85 ? -6.16 -19.109 -12.766 1 98.12 85 THR B C 1
ATOM 2419 O O . THR B 1 85 ? -6.5 -20.25 -12.445 1 98.12 85 THR B O 1
ATOM 2422 N N . LEU B 1 86 ? -5.738 -18.172 -11.891 1 98.06 86 LEU B N 1
ATOM 2423 C CA . LEU B 1 86 ? -5.945 -18.359 -10.453 1 98.06 86 LEU B CA 1
ATOM 2424 C C . LEU B 1 86 ? -7.422 -18.234 -10.102 1 98.06 86 LEU B C 1
ATOM 2426 O O . LEU B 1 86 ? -7.84 -17.234 -9.508 1 98.06 86 LEU B O 1
ATOM 2430 N N . ASP B 1 87 ? -8.148 -19.266 -10.398 1 96.62 87 ASP B N 1
ATOM 2431 C CA . ASP B 1 87 ? -9.586 -19.297 -10.133 1 96.62 87 ASP B CA 1
ATOM 2432 C C . ASP B 1 87 ? -9.859 -19.562 -8.656 1 96.62 87 ASP B C 1
ATOM 2434 O O . ASP B 1 87 ? -8.961 -19.938 -7.91 1 96.62 87 ASP B O 1
ATOM 2438 N N . LEU B 1 88 ? -11.117 -19.375 -8.32 1 95.56 88 LEU B N 1
ATOM 2439 C CA . LEU B 1 88 ? -11.5 -19.688 -6.941 1 95.56 88 LEU B CA 1
ATOM 2440 C C . LEU B 1 88 ? -11.258 -21.156 -6.625 1 95.56 88 LEU B C 1
ATOM 2442 O O . LEU B 1 88 ? -11.656 -22.031 -7.391 1 95.56 88 LEU B O 1
ATOM 2446 N N . GLY B 1 89 ? -10.5 -21.375 -5.582 1 97.5 89 GLY B N 1
ATOM 2447 C CA . GLY B 1 89 ? -10.203 -22.75 -5.191 1 97.5 89 GLY B CA 1
ATOM 2448 C C . GLY B 1 89 ? -8.82 -23.203 -5.605 1 97.5 89 GLY B C 1
ATOM 2449 O O . GLY B 1 89 ? -8.352 -24.266 -5.18 1 97.5 89 GLY B O 1
ATOM 2450 N N . ALA B 1 90 ? -8.148 -22.453 -6.414 1 98.5 90 ALA B N 1
ATOM 2451 C CA . ALA B 1 90 ? -6.812 -22.812 -6.875 1 98.5 90 ALA B CA 1
ATOM 2452 C C . ALA B 1 90 ? -5.867 -23.031 -5.695 1 98.5 90 ALA B C 1
ATOM 2454 O O . ALA B 1 90 ? -5.039 -23.953 -5.715 1 98.5 90 ALA B O 1
ATOM 2455 N N . GLY B 1 91 ? -5.977 -22.219 -4.668 1 98.75 91 GLY B N 1
ATOM 2456 C CA . GLY B 1 91 ? -5.145 -22.375 -3.482 1 98.75 91 GLY B CA 1
ATOM 2457 C C . GLY B 1 91 ? -5.332 -23.703 -2.787 1 98.75 91 GLY B C 1
ATOM 2458 O O . GLY B 1 91 ? -4.355 -24.344 -2.383 1 98.75 91 GLY B O 1
ATOM 2459 N N . SER B 1 92 ? -6.574 -24.078 -2.666 1 98.56 92 SER B N 1
ATOM 2460 C CA . SER B 1 92 ? -6.875 -25.359 -2.029 1 98.56 92 SER B CA 1
ATOM 2461 C C . SER B 1 92 ? -6.375 -26.531 -2.873 1 98.56 92 SER B C 1
ATOM 2463 O O . SER B 1 92 ? -5.836 -27.5 -2.34 1 98.56 92 SER B O 1
ATOM 2465 N N . ARG B 1 93 ? -6.57 -26.422 -4.164 1 98.56 93 ARG B N 1
ATOM 2466 C CA . ARG B 1 93 ? -6.078 -27.469 -5.047 1 98.56 93 ARG B CA 1
ATOM 2467 C C . ARG B 1 93 ? -4.555 -27.562 -5.008 1 98.56 93 ARG B C 1
ATOM 2469 O O . ARG B 1 93 ? -3.986 -28.641 -5.055 1 98.56 93 ARG B O 1
ATOM 2476 N N . PHE B 1 94 ? -3.902 -26.484 -4.895 1 98.88 94 PHE B N 1
ATOM 2477 C CA . PHE B 1 94 ? -2.451 -26.453 -4.758 1 98.88 94 PHE B CA 1
ATOM 2478 C C . PHE B 1 94 ? -2.012 -27.156 -3.479 1 98.88 94 PHE B C 1
ATOM 2480 O O . PHE B 1 94 ? -1.074 -27.953 -3.494 1 98.88 94 PHE B O 1
ATOM 2487 N N . ALA B 1 95 ? -2.691 -26.797 -2.441 1 98.81 95 ALA B N 1
ATOM 2488 C CA . ALA B 1 95 ? -2.379 -27.422 -1.16 1 98.81 95 ALA B CA 1
ATOM 2489 C C . ALA B 1 95 ? -2.525 -28.938 -1.244 1 98.81 95 ALA B C 1
ATOM 2491 O O . ALA B 1 95 ? -1.701 -29.688 -0.705 1 98.81 95 ALA B O 1
ATOM 2492 N N . ASP B 1 96 ? -3.59 -29.375 -1.892 1 98.44 96 ASP B N 1
ATOM 2493 C CA . ASP B 1 96 ? -3.805 -30.812 -2.08 1 98.44 96 ASP B CA 1
ATOM 2494 C C . ASP B 1 96 ? -2.646 -31.438 -2.846 1 98.44 96 ASP B C 1
ATOM 2496 O O . ASP B 1 96 ? -2.189 -32.531 -2.502 1 98.44 96 ASP B O 1
ATOM 2500 N N . GLU B 1 97 ? -2.191 -30.719 -3.902 1 98.25 97 GLU B N 1
ATOM 2501 C CA . GLU B 1 97 ? -1.074 -31.219 -4.703 1 98.25 97 GLU B CA 1
ATOM 2502 C C . GLU B 1 97 ? 0.193 -31.344 -3.861 1 98.25 97 GLU B C 1
ATOM 2504 O O . GLU B 1 97 ? 0.916 -32.344 -3.959 1 98.25 97 GLU B O 1
ATOM 2509 N N . ILE B 1 98 ? 0.497 -30.375 -3.062 1 98.44 98 ILE B N 1
ATOM 2510 C CA . ILE B 1 98 ? 1.691 -30.359 -2.227 1 98.44 98 ILE B CA 1
ATOM 2511 C C . ILE B 1 98 ? 1.593 -31.438 -1.159 1 98.44 98 ILE B C 1
ATOM 2513 O O . ILE B 1 98 ? 2.596 -32.062 -0.812 1 98.44 98 ILE B O 1
ATOM 2517 N N . GLU B 1 99 ? 0.417 -31.625 -0.636 1 97.44 99 GLU B N 1
ATOM 2518 C CA . GLU B 1 99 ? 0.225 -32.688 0.339 1 97.44 99 GLU B CA 1
ATOM 2519 C C . GLU B 1 99 ? 0.477 -34.062 -0.286 1 97.44 99 GLU B C 1
ATOM 2521 O O . GLU B 1 99 ? 1.106 -34.938 0.329 1 97.44 99 GLU B O 1
ATOM 2526 N N . ALA B 1 100 ? 0.071 -34.25 -1.491 1 97.06 100 ALA B N 1
ATOM 2527 C CA . ALA B 1 100 ? 0.136 -35.531 -2.168 1 97.06 100 ALA B CA 1
ATOM 2528 C C . ALA B 1 100 ? 1.539 -35.812 -2.705 1 97.06 100 ALA B C 1
ATOM 2530 O O . ALA B 1 100 ? 2.029 -36.938 -2.643 1 97.06 100 ALA B O 1
ATOM 2531 N N . ARG B 1 101 ? 2.217 -34.75 -3.186 1 96.44 101 ARG B N 1
ATOM 2532 C CA . ARG B 1 101 ? 3.439 -35 -3.941 1 96.44 101 ARG B CA 1
ATOM 2533 C C . ARG B 1 101 ? 4.539 -34 -3.547 1 96.44 101 ARG B C 1
ATOM 2535 O O . ARG B 1 101 ? 5.566 -33.906 -4.223 1 96.44 101 ARG B O 1
ATOM 2542 N N . GLY B 1 102 ? 4.324 -33.281 -2.555 1 94.25 102 GLY B N 1
ATOM 2543 C CA . GLY B 1 102 ? 5.203 -32.219 -2.156 1 94.25 102 GLY B CA 1
ATOM 2544 C C . GLY B 1 102 ? 6.629 -32.656 -1.89 1 94.25 102 GLY B C 1
ATOM 2545 O O . GLY B 1 102 ? 7.562 -31.859 -1.995 1 94.25 102 GLY B O 1
ATOM 2546 N N . GLU B 1 103 ? 6.812 -33.875 -1.548 1 95.81 103 GLU B N 1
ATOM 2547 C CA . GLU B 1 103 ? 8.148 -34.375 -1.246 1 95.81 103 GLU B CA 1
ATOM 2548 C C . GLU B 1 103 ? 9.023 -34.406 -2.492 1 95.81 103 GLU B C 1
ATOM 2550 O O . GLU B 1 103 ? 10.258 -34.375 -2.391 1 95.81 103 GLU B O 1
ATOM 2555 N N . TYR B 1 104 ? 8.367 -34.344 -3.656 1 97.25 104 TYR B N 1
ATOM 2556 C CA . TYR B 1 104 ? 9.109 -34.406 -4.91 1 97.25 104 TYR B CA 1
ATOM 2557 C C . TYR B 1 104 ? 9.266 -33.031 -5.516 1 97.25 104 TYR B C 1
ATOM 2559 O O . TYR B 1 104 ? 9.984 -32.844 -6.5 1 97.25 104 TYR B O 1
ATOM 2567 N N . VAL B 1 105 ? 8.586 -32.062 -4.984 1 98.38 105 VAL B N 1
ATOM 2568 C CA . VAL B 1 105 ? 8.555 -30.734 -5.582 1 98.38 105 VAL B CA 1
ATOM 2569 C C . VAL B 1 105 ? 9.656 -29.875 -4.984 1 98.38 105 VAL B C 1
ATOM 2571 O O . VAL B 1 105 ? 9.781 -29.766 -3.762 1 98.38 105 VAL B O 1
ATOM 2574 N N . THR B 1 106 ? 10.445 -29.25 -5.871 1 98.38 106 THR B N 1
ATOM 2575 C CA . THR B 1 106 ? 11.477 -28.328 -5.406 1 98.38 106 THR B CA 1
ATOM 2576 C C . THR B 1 106 ? 11.203 -26.922 -5.914 1 98.38 106 THR B C 1
ATOM 2578 O O . THR B 1 106 ? 11.586 -25.938 -5.273 1 98.38 106 THR B O 1
ATOM 2581 N N . THR B 1 107 ? 10.578 -26.906 -7.109 1 98.44 107 THR B N 1
ATOM 2582 C CA . THR B 1 107 ? 10.344 -25.625 -7.766 1 98.44 107 THR B CA 1
ATOM 2583 C C . THR B 1 107 ? 8.93 -25.547 -8.32 1 98.44 107 THR B C 1
ATOM 2585 O O . THR B 1 107 ? 8.43 -26.516 -8.898 1 98.44 107 THR B O 1
ATOM 2588 N N . VAL B 1 108 ? 8.227 -24.422 -8.07 1 98.88 108 VAL B N 1
ATOM 2589 C CA . VAL B 1 108 ? 6.941 -24.141 -8.703 1 98.88 108 VAL B CA 1
ATOM 2590 C C . VAL B 1 108 ? 7.145 -23.203 -9.883 1 98.88 108 VAL B C 1
ATOM 2592 O O . VAL B 1 108 ? 7.586 -22.062 -9.711 1 98.88 108 VAL B O 1
ATOM 2595 N N . ALA B 1 109 ? 6.867 -23.688 -11.086 1 98.88 109 ALA B N 1
ATOM 2596 C CA . ALA B 1 109 ? 6.945 -22.875 -12.289 1 98.88 109 ALA B CA 1
ATOM 2597 C C . ALA B 1 109 ? 5.586 -22.281 -12.641 1 98.88 109 ALA B C 1
ATOM 2599 O O . ALA B 1 109 ? 4.598 -23 -12.781 1 98.88 109 ALA B O 1
ATOM 2600 N N . LEU B 1 110 ? 5.586 -20.984 -12.812 1 98.88 110 LEU B N 1
ATOM 2601 C CA . LEU B 1 110 ? 4.312 -20.281 -12.945 1 98.88 110 LEU B CA 1
ATOM 2602 C C . LEU B 1 110 ? 4.09 -19.828 -14.383 1 98.88 110 LEU B C 1
ATOM 2604 O O . LEU B 1 110 ? 5.02 -19.359 -15.047 1 98.88 110 LEU B O 1
ATOM 2608 N N . ASN B 1 111 ? 2.873 -19.953 -14.875 1 98.75 111 ASN B N 1
ATOM 2609 C CA . ASN B 1 111 ? 2.344 -19.438 -16.141 1 98.75 111 ASN B CA 1
ATOM 2610 C C . ASN B 1 111 ? 0.864 -19.078 -16.016 1 98.75 111 ASN B C 1
ATOM 2612 O O . ASN B 1 111 ? -0.001 -19.906 -16.312 1 98.75 111 ASN B O 1
ATOM 2616 N N . SER B 1 112 ? 0.64 -17.859 -15.617 1 98.62 112 SER B N 1
ATOM 2617 C CA . SER B 1 112 ? -0.714 -17.516 -15.195 1 98.62 112 SER B CA 1
ATOM 2618 C C . SER B 1 112 ? -1.031 -16.047 -15.492 1 98.62 112 SER B C 1
ATOM 2620 O O . SER B 1 112 ? -0.195 -15.172 -15.266 1 98.62 112 SER B O 1
ATOM 2622 N N . PRO B 1 113 ? -2.209 -15.789 -15.922 1 97.69 113 PRO B N 1
ATOM 2623 C CA . PRO B 1 113 ? -2.652 -14.398 -16.062 1 97.69 113 PRO B CA 1
ATOM 2624 C C . PRO B 1 113 ? -3.102 -13.789 -14.734 1 97.69 113 PRO B C 1
ATOM 2626 O O . PRO B 1 113 ? -3.453 -12.609 -14.688 1 97.69 113 PRO B O 1
ATOM 2629 N N . GLY B 1 114 ? -3.119 -14.555 -13.734 1 97.75 114 GLY B N 1
ATOM 2630 C CA . GLY B 1 114 ? -3.578 -14.078 -12.438 1 97.75 114 GLY B CA 1
ATOM 2631 C C . GLY B 1 114 ? -4.98 -14.539 -12.094 1 97.75 114 GLY B C 1
ATOM 2632 O O . GLY B 1 114 ? -5.402 -15.625 -12.508 1 97.75 114 GLY B O 1
ATOM 2633 N N . GLY B 1 115 ? -5.641 -13.781 -11.156 1 96.69 115 GLY B N 1
ATOM 2634 C CA . GLY B 1 115 ? -6.973 -14.133 -10.695 1 96.69 115 GLY B CA 1
ATOM 2635 C C . GLY B 1 115 ? -7.199 -13.797 -9.234 1 96.69 115 GLY B C 1
ATOM 2636 O O . GLY B 1 115 ? -6.934 -12.672 -8.805 1 96.69 115 GLY B O 1
ATOM 2637 N N . SER B 1 116 ? -7.691 -14.758 -8.508 1 96.69 116 SER B N 1
ATOM 2638 C CA . SER B 1 116 ? -8.062 -14.555 -7.109 1 96.69 116 SER B CA 1
ATOM 2639 C C . SER B 1 116 ? -6.848 -14.188 -6.266 1 96.69 116 SER B C 1
ATOM 2641 O O . SER B 1 116 ? -5.926 -14.992 -6.109 1 96.69 116 SER B O 1
ATOM 2643 N N . VAL B 1 117 ? -6.961 -13.023 -5.652 1 97.75 117 VAL B N 1
ATOM 2644 C CA . VAL B 1 117 ? -5.875 -12.555 -4.801 1 97.75 117 VAL B CA 1
ATOM 2645 C C . VAL B 1 117 ? -5.754 -13.453 -3.57 1 97.75 117 VAL B C 1
ATOM 2647 O O . VAL B 1 117 ? -4.645 -13.789 -3.15 1 97.75 117 VAL B O 1
ATOM 2650 N N . ASP B 1 118 ? -6.844 -13.914 -3.025 1 97.19 118 ASP B N 1
ATOM 2651 C CA . ASP B 1 118 ? -6.836 -14.773 -1.849 1 97.19 118 ASP B CA 1
ATOM 2652 C C . ASP B 1 118 ? -6.137 -16.094 -2.146 1 97.19 118 ASP B C 1
ATOM 2654 O O . ASP B 1 118 ? -5.355 -16.594 -1.33 1 97.19 118 ASP B O 1
ATOM 2658 N N . ASP B 1 119 ? -6.43 -16.625 -3.273 1 98.44 119 ASP B N 1
ATOM 2659 C CA . ASP B 1 119 ? -5.789 -17.875 -3.654 1 98.44 119 ASP B CA 1
ATOM 2660 C C . ASP B 1 119 ? -4.297 -17.672 -3.92 1 98.44 119 ASP B C 1
ATOM 2662 O O . ASP B 1 119 ? -3.48 -18.531 -3.59 1 98.44 119 ASP B O 1
ATOM 2666 N N . ALA B 1 120 ? -3.963 -16.562 -4.504 1 98.81 120 ALA B N 1
ATOM 2667 C CA . ALA B 1 120 ? -2.557 -16.234 -4.719 1 98.81 120 ALA B CA 1
ATOM 2668 C C . ALA B 1 120 ? -1.801 -16.156 -3.396 1 98.81 120 ALA B C 1
ATOM 2670 O O . ALA B 1 120 ? -0.708 -16.719 -3.266 1 98.81 120 ALA B O 1
ATOM 2671 N N . LEU B 1 121 ? -2.367 -15.492 -2.463 1 98.88 121 LEU B N 1
ATOM 2672 C CA . LEU B 1 121 ? -1.749 -15.352 -1.15 1 98.88 121 LEU B CA 1
ATOM 2673 C C . LEU B 1 121 ? -1.583 -16.703 -0.476 1 98.88 121 LEU B C 1
ATOM 2675 O O . LEU B 1 121 ? -0.536 -16.984 0.11 1 98.88 121 LEU B O 1
ATOM 2679 N N . ALA B 1 122 ? -2.604 -17.531 -0.557 1 98.81 122 ALA B N 1
ATOM 2680 C CA . ALA B 1 122 ? -2.547 -18.859 0.046 1 98.81 122 ALA B CA 1
ATOM 2681 C C . ALA B 1 122 ? -1.425 -19.688 -0.568 1 98.81 122 ALA B C 1
ATOM 2683 O O . ALA B 1 122 ? -0.656 -20.328 0.15 1 98.81 122 ALA B O 1
ATOM 2684 N N . MET B 1 123 ? -1.348 -19.641 -1.846 1 98.94 123 MET B N 1
ATOM 2685 C CA . MET B 1 123 ? -0.304 -20.391 -2.531 1 98.94 123 MET B CA 1
ATOM 2686 C C . MET B 1 123 ? 1.08 -19.875 -2.158 1 98.94 123 MET B C 1
ATOM 2688 O O . MET B 1 123 ? 1.989 -20.656 -1.882 1 98.94 123 MET B O 1
ATOM 2692 N N . SER B 1 124 ? 1.223 -18.609 -2.16 1 98.94 124 SER B N 1
ATOM 2693 C CA . SER B 1 124 ? 2.504 -18 -1.832 1 98.94 124 SER B CA 1
ATOM 2694 C C . SER B 1 124 ? 2.965 -18.391 -0.432 1 98.94 124 SER B C 1
ATOM 2696 O O . SER B 1 124 ? 4.121 -18.766 -0.237 1 98.94 124 SER B O 1
ATOM 2698 N N . LYS B 1 125 ? 2.064 -18.312 0.475 1 98.88 125 LYS B N 1
ATOM 2699 C CA . LYS B 1 125 ? 2.379 -18.656 1.858 1 98.88 125 LYS B CA 1
ATOM 2700 C C . LYS B 1 125 ? 2.824 -20.109 1.976 1 98.88 125 LYS B C 1
ATOM 2702 O O . LYS B 1 125 ? 3.791 -20.422 2.678 1 98.88 125 LYS B O 1
ATOM 2707 N N . LEU B 1 126 ? 2.115 -20.969 1.316 1 98.88 126 LEU B N 1
ATOM 2708 C CA . LEU B 1 126 ? 2.449 -22.391 1.381 1 98.88 126 LEU B CA 1
ATOM 2709 C C . LEU B 1 126 ? 3.795 -22.656 0.72 1 98.88 126 LEU B C 1
ATOM 2711 O O . LEU B 1 126 ? 4.59 -23.453 1.222 1 98.88 126 LEU B O 1
ATOM 2715 N N . ILE B 1 127 ? 4.082 -22 -0.373 1 98.88 127 ILE B N 1
ATOM 2716 C CA . ILE B 1 127 ? 5.363 -22.125 -1.053 1 98.88 127 ILE B CA 1
ATOM 2717 C C . ILE B 1 127 ? 6.496 -21.766 -0.094 1 98.88 127 ILE B C 1
ATOM 2719 O O . ILE B 1 127 ? 7.484 -22.5 0.018 1 98.88 127 ILE B O 1
ATOM 2723 N N . ARG B 1 128 ? 6.332 -20.719 0.581 1 98.81 128 ARG B N 1
ATOM 2724 C CA . ARG B 1 128 ? 7.352 -20.266 1.519 1 98.81 128 ARG B CA 1
ATOM 2725 C C . ARG B 1 128 ? 7.484 -21.219 2.693 1 98.81 128 ARG B C 1
ATOM 2727 O O . ARG B 1 128 ? 8.602 -21.547 3.111 1 98.81 128 ARG B O 1
ATOM 2734 N N . GLU B 1 129 ? 6.352 -21.625 3.195 1 98.5 129 GLU B N 1
ATOM 2735 C CA . GLU B 1 129 ? 6.332 -22.562 4.32 1 98.5 129 GLU B CA 1
ATOM 2736 C C . GLU B 1 129 ? 7.094 -23.828 3.982 1 98.5 129 GLU B C 1
ATOM 2738 O O . GLU B 1 129 ? 7.82 -24.375 4.82 1 98.5 129 GLU B O 1
ATOM 2743 N N . LYS B 1 130 ? 6.957 -24.312 2.785 1 98.5 130 LYS B N 1
ATOM 2744 C CA . LYS B 1 130 ? 7.559 -25.578 2.352 1 98.5 130 LYS B CA 1
ATOM 2745 C C . LYS B 1 130 ? 8.953 -25.344 1.771 1 98.5 130 LYS B C 1
ATOM 2747 O O . LYS B 1 130 ? 9.602 -26.281 1.312 1 98.5 130 LYS B O 1
ATOM 2752 N N . LYS B 1 131 ? 9.398 -24.109 1.758 1 98.19 131 LYS B N 1
ATOM 2753 C CA . LYS B 1 131 ? 10.734 -23.703 1.315 1 98.19 131 LYS B CA 1
ATOM 2754 C C . LYS B 1 131 ? 10.969 -24.094 -0.143 1 98.19 131 LYS B C 1
ATOM 2756 O O . LYS B 1 131 ? 12.031 -24.609 -0.492 1 98.19 131 LYS B O 1
ATOM 2761 N N . LEU B 1 132 ? 9.953 -23.891 -0.956 1 98.44 132 LEU B N 1
ATOM 2762 C CA . LEU B 1 132 ? 10.055 -24.172 -2.387 1 98.44 132 LEU B CA 1
ATOM 2763 C C . LEU B 1 132 ? 10.57 -22.938 -3.133 1 98.44 132 LEU B C 1
ATOM 2765 O O . LEU B 1 132 ? 10.438 -21.812 -2.656 1 98.44 132 LEU B O 1
ATOM 2769 N N . ASP B 1 133 ? 11.164 -23.219 -4.309 1 98.38 133 ASP B N 1
ATOM 2770 C CA . ASP B 1 133 ? 11.555 -22.141 -5.223 1 98.38 133 ASP B CA 1
ATOM 2771 C C . ASP B 1 133 ? 10.438 -21.844 -6.215 1 98.38 133 ASP B C 1
ATOM 2773 O O . ASP B 1 133 ? 9.523 -22.656 -6.406 1 98.38 133 ASP B O 1
ATOM 2777 N N . THR B 1 134 ? 10.492 -20.641 -6.77 1 98.81 134 THR B N 1
ATOM 2778 C CA . THR B 1 134 ? 9.555 -20.281 -7.828 1 98.81 134 THR B CA 1
ATOM 2779 C C . THR B 1 134 ? 10.297 -19.828 -9.086 1 98.81 134 THR B C 1
ATOM 2781 O O . THR B 1 134 ? 11.414 -19.312 -9 1 98.81 134 THR B O 1
ATOM 2784 N N . LYS B 1 135 ? 9.633 -20.094 -10.172 1 98.44 135 LYS B N 1
ATOM 2785 C CA . LYS B 1 135 ? 10.234 -19.797 -11.469 1 98.44 135 LYS B CA 1
ATOM 2786 C C . LYS B 1 135 ? 9.188 -19.328 -12.469 1 98.44 135 LYS B C 1
ATOM 2788 O O . LYS B 1 135 ? 8.062 -19.828 -12.477 1 98.44 135 LYS B O 1
ATOM 2793 N N . VAL B 1 136 ? 9.547 -18.312 -13.234 1 98.62 136 VAL B N 1
ATOM 2794 C CA . VAL B 1 136 ? 8.82 -17.953 -14.438 1 98.62 136 VAL B CA 1
ATOM 2795 C C . VAL B 1 136 ? 9.703 -18.156 -15.664 1 98.62 136 VAL B C 1
ATOM 2797 O O . VAL B 1 136 ? 10.727 -17.484 -15.82 1 98.62 136 VAL B O 1
ATOM 2800 N N . ALA B 1 137 ? 9.305 -19.109 -16.453 1 97.62 137 ALA B N 1
ATOM 2801 C CA . ALA B 1 137 ? 10.117 -19.516 -17.594 1 97.62 137 ALA B CA 1
ATOM 2802 C C . ALA B 1 137 ? 10.078 -18.469 -18.703 1 97.62 137 ALA B C 1
ATOM 2804 O O . ALA B 1 137 ? 9.219 -17.578 -18.688 1 97.62 137 ALA B O 1
ATOM 2805 N N . SER B 1 138 ? 11.047 -18.625 -19.641 1 96.94 138 SER B N 1
ATOM 2806 C CA . SER B 1 138 ? 11.055 -17.766 -20.812 1 96.94 138 SER B CA 1
ATOM 2807 C C . SER B 1 138 ? 9.711 -17.781 -21.531 1 96.94 138 SER B C 1
ATOM 2809 O O . SER B 1 138 ? 9.125 -18.844 -21.734 1 96.94 138 SER B O 1
ATOM 2811 N N . LYS B 1 139 ? 9.164 -16.594 -21.766 1 96.38 139 LYS B N 1
ATOM 2812 C CA . LYS B 1 139 ? 7.93 -16.344 -22.5 1 96.38 139 LYS B CA 1
ATOM 2813 C C . LYS B 1 139 ? 6.707 -16.781 -21.703 1 96.38 139 LYS B C 1
ATOM 2815 O O . LYS B 1 139 ? 5.59 -16.781 -22.219 1 96.38 139 LYS B O 1
ATOM 2820 N N . ALA B 1 140 ? 6.906 -17.234 -20.469 1 97.94 140 ALA B N 1
ATOM 2821 C CA . ALA B 1 140 ? 5.758 -17.484 -19.594 1 97.94 140 ALA B CA 1
ATOM 2822 C C . ALA B 1 140 ? 5.211 -16.188 -19.031 1 97.94 140 ALA B C 1
ATOM 2824 O O . ALA B 1 140 ? 5.949 -15.203 -18.875 1 97.94 140 ALA B O 1
ATOM 2825 N N . LEU B 1 141 ? 3.914 -16.234 -18.75 1 97.69 141 LEU B N 1
ATOM 2826 C CA . LEU B 1 141 ? 3.227 -15.07 -18.219 1 97.69 141 LEU B CA 1
ATOM 2827 C C . LEU B 1 141 ? 2.949 -15.242 -16.719 1 97.69 141 LEU B C 1
ATOM 2829 O O . LEU B 1 141 ? 2.443 -16.281 -16.297 1 97.69 141 LEU B O 1
ATOM 2833 N N . CYS B 1 142 ? 3.336 -14.305 -15.961 1 98.5 142 CYS B N 1
ATOM 2834 C CA . CYS B 1 142 ? 2.957 -14.164 -14.562 1 98.5 142 CYS B CA 1
ATOM 2835 C C . CYS B 1 142 ? 2.406 -12.766 -14.289 1 98.5 142 CYS B C 1
ATOM 2837 O O . CYS B 1 142 ? 3.158 -11.859 -13.93 1 98.5 142 CYS B O 1
ATOM 2839 N N . ALA B 1 143 ? 1.08 -12.68 -14.375 1 97.56 143 ALA B N 1
ATOM 2840 C CA . ALA B 1 143 ? 0.464 -11.352 -14.391 1 97.56 143 ALA B CA 1
ATOM 2841 C C . ALA B 1 143 ? -0.521 -11.188 -13.242 1 97.56 143 ALA B C 1
ATOM 2843 O O . ALA B 1 143 ? -0.999 -12.18 -12.68 1 97.56 143 ALA B O 1
ATOM 2844 N N . SER B 1 144 ? -0.8 -9.891 -12.922 1 97.19 144 SER B N 1
ATOM 2845 C CA . SER B 1 144 ? -1.812 -9.555 -11.93 1 97.19 144 SER B CA 1
ATOM 2846 C C . SER B 1 144 ? -1.488 -10.18 -10.57 1 97.19 144 SER B C 1
ATOM 2848 O O . SER B 1 144 ? -0.452 -9.883 -9.977 1 97.19 144 SER B O 1
ATOM 2850 N N . SER B 1 145 ? -2.225 -11.109 -10.164 1 98.44 145 SER B N 1
ATOM 2851 C CA . SER B 1 145 ? -2.01 -11.664 -8.828 1 98.44 145 SER B CA 1
ATOM 2852 C C . SER B 1 145 ? -0.904 -12.711 -8.844 1 98.44 145 SER B C 1
ATOM 2854 O O . SER B 1 145 ? -0.402 -13.102 -7.785 1 98.44 145 SER B O 1
ATOM 2856 N N . CYS B 1 146 ? -0.448 -13.141 -9.961 1 98.81 146 CYS B N 1
ATOM 2857 C CA . CYS B 1 146 ? 0.534 -14.211 -10.102 1 98.81 146 CYS B CA 1
ATOM 2858 C C . CYS B 1 146 ? 1.854 -13.828 -9.438 1 98.81 146 CYS B C 1
ATOM 2860 O O . CYS B 1 146 ? 2.496 -14.664 -8.805 1 98.81 146 CYS B O 1
ATOM 2862 N N . PRO B 1 147 ? 2.35 -12.562 -9.57 1 98.88 147 PRO B N 1
ATOM 2863 C CA . PRO B 1 147 ? 3.598 -12.188 -8.906 1 98.88 147 PRO B CA 1
ATOM 2864 C C . PRO B 1 147 ? 3.525 -12.32 -7.391 1 98.88 147 PRO B C 1
ATOM 2866 O O . PRO B 1 147 ? 4.555 -12.469 -6.727 1 98.88 147 PRO B O 1
ATOM 2869 N N . ILE B 1 148 ? 2.346 -12.266 -6.828 1 98.88 148 ILE B N 1
ATOM 2870 C CA . ILE B 1 148 ? 2.186 -12.531 -5.406 1 98.88 148 ILE B CA 1
ATOM 2871 C C . ILE B 1 148 ? 2.602 -13.969 -5.102 1 98.88 148 ILE B C 1
ATOM 2873 O O . ILE B 1 148 ? 3.324 -14.227 -4.133 1 98.88 148 ILE B O 1
ATOM 2877 N N . VAL B 1 149 ? 2.193 -14.906 -5.91 1 98.94 149 VAL B N 1
ATOM 2878 C CA . VAL B 1 149 ? 2.586 -16.297 -5.754 1 98.94 149 VAL B CA 1
ATOM 2879 C C . VAL B 1 149 ? 4.098 -16.438 -5.93 1 98.94 149 VAL B C 1
ATOM 2881 O O . VAL B 1 149 ? 4.77 -17.078 -5.117 1 98.94 149 VAL B O 1
ATOM 2884 N N . PHE B 1 150 ? 4.605 -15.773 -6.977 1 98.94 150 PHE B N 1
ATOM 2885 C CA . PHE B 1 150 ? 6.023 -15.805 -7.316 1 98.94 150 PHE B CA 1
ATOM 2886 C C . PHE B 1 150 ? 6.871 -15.367 -6.125 1 98.94 150 PHE B C 1
ATOM 2888 O O . PHE B 1 150 ? 7.922 -15.961 -5.859 1 98.94 150 PHE B O 1
ATOM 2895 N N . ALA B 1 151 ? 6.387 -14.469 -5.375 1 98.81 151 ALA B N 1
ATOM 2896 C CA . ALA B 1 151 ? 7.117 -13.867 -4.258 1 98.81 151 ALA B CA 1
ATOM 2897 C C . ALA B 1 151 ? 7.297 -14.867 -3.119 1 98.81 151 ALA B C 1
ATOM 2899 O O . ALA B 1 151 ? 8.125 -14.664 -2.23 1 98.81 151 ALA B O 1
ATOM 2900 N N . GLY B 1 152 ? 6.555 -15.93 -3.145 1 98.75 152 GLY B N 1
ATOM 2901 C CA . GLY B 1 152 ? 6.625 -16.906 -2.066 1 98.75 152 GLY B CA 1
ATOM 2902 C C . GLY B 1 152 ? 7.863 -17.781 -2.129 1 98.75 152 GLY B C 1
ATOM 2903 O O . GLY B 1 152 ? 8.203 -18.453 -1.155 1 98.75 152 GLY B O 1
ATOM 2904 N N . GLY B 1 153 ? 8.594 -17.766 -3.197 1 98.69 153 GLY B N 1
ATOM 2905 C CA . GLY B 1 153 ? 9.758 -18.609 -3.377 1 98.69 153 GLY B CA 1
ATOM 2906 C C . GLY B 1 153 ? 10.922 -18.219 -2.482 1 98.69 153 GLY B C 1
ATOM 2907 O O . GLY B 1 153 ? 11.117 -17.047 -2.184 1 98.69 153 GLY B O 1
ATOM 2908 N N . VAL B 1 154 ? 11.633 -19.25 -2.139 1 97.94 154 VAL B N 1
ATOM 2909 C CA . VAL B 1 154 ? 12.898 -18.969 -1.484 1 97.94 154 VAL B CA 1
ATOM 2910 C C . VAL B 1 154 ? 13.898 -18.422 -2.506 1 97.94 154 VAL B C 1
ATOM 2912 O O . VAL B 1 154 ? 14.422 -17.328 -2.342 1 97.94 154 VAL B O 1
ATOM 2915 N N . ALA B 1 155 ? 14.133 -19.234 -3.494 1 97.81 155 ALA B N 1
ATOM 2916 C CA . ALA B 1 155 ? 14.75 -18.703 -4.707 1 97.81 155 ALA B CA 1
ATOM 2917 C C . ALA B 1 155 ? 13.695 -18.359 -5.754 1 97.81 155 ALA B C 1
ATOM 2919 O O . ALA B 1 155 ? 12.758 -19.125 -5.973 1 97.81 155 ALA B O 1
ATOM 2920 N N . ARG B 1 156 ? 13.797 -17.203 -6.297 1 98.75 156 ARG B N 1
ATOM 2921 C CA . ARG B 1 156 ? 12.852 -16.688 -7.281 1 98.75 156 ARG B CA 1
ATOM 2922 C C . ARG B 1 156 ? 13.555 -16.344 -8.594 1 98.75 156 ARG B C 1
ATOM 2924 O O . ARG B 1 156 ? 14.32 -15.383 -8.656 1 98.75 156 ARG B O 1
ATOM 2931 N N . VAL B 1 157 ? 13.25 -17.125 -9.609 1 98.19 157 VAL B N 1
ATOM 2932 C CA . VAL B 1 157 ? 13.984 -16.969 -10.859 1 98.19 157 VAL B CA 1
ATOM 2933 C C . VAL B 1 157 ? 13.023 -16.562 -11.984 1 98.19 157 VAL B C 1
ATOM 2935 O O . VAL B 1 157 ? 12.016 -17.234 -12.211 1 98.19 157 VAL B O 1
ATOM 2938 N N . ALA B 1 158 ? 13.289 -15.492 -12.586 1 97.94 158 ALA B N 1
ATOM 2939 C CA . ALA B 1 158 ? 12.656 -15.102 -13.844 1 97.94 158 ALA B CA 1
ATOM 2940 C C . ALA B 1 158 ? 13.641 -15.227 -15.008 1 97.94 158 ALA B C 1
ATOM 2942 O O . ALA B 1 158 ? 14.648 -14.523 -15.055 1 97.94 158 ALA B O 1
ATOM 2943 N N . GLU B 1 159 ? 13.367 -16.109 -15.883 1 96.56 159 GLU B N 1
ATOM 2944 C CA . GLU B 1 159 ? 14.258 -16.312 -17.016 1 96.56 159 GLU B CA 1
ATOM 2945 C C . GLU B 1 159 ? 14.156 -15.148 -18 1 96.56 159 GLU B C 1
ATOM 2947 O O . GLU B 1 159 ? 13.258 -14.312 -17.906 1 96.56 159 GLU B O 1
ATOM 2952 N N . ARG B 1 160 ? 15.102 -15.133 -18.906 1 94.38 160 ARG B N 1
ATOM 2953 C CA . ARG B 1 160 ? 15.062 -14.117 -19.953 1 94.38 160 ARG B CA 1
ATOM 2954 C C . ARG B 1 160 ? 13.742 -14.156 -20.719 1 94.38 160 ARG B C 1
ATOM 2956 O O . ARG B 1 160 ? 13.242 -15.234 -21.031 1 94.38 160 ARG B O 1
ATOM 2963 N N . ASP B 1 161 ? 13.078 -13.047 -20.906 1 94.56 161 ASP B N 1
ATOM 2964 C CA . ASP B 1 161 ? 11.844 -12.859 -21.672 1 94.56 161 ASP B CA 1
ATOM 2965 C C . ASP B 1 161 ? 10.625 -13.328 -20.875 1 94.56 161 ASP B C 1
ATOM 2967 O O . ASP B 1 161 ? 9.539 -13.484 -21.438 1 94.56 161 ASP B O 1
ATOM 2971 N N . ALA B 1 162 ? 10.867 -13.695 -19.594 1 97 162 ALA B N 1
ATOM 2972 C CA . ALA B 1 162 ? 9.711 -13.906 -18.719 1 97 162 ALA B CA 1
ATOM 2973 C C . ALA B 1 162 ? 8.859 -12.648 -18.641 1 97 162 ALA B C 1
ATOM 2975 O O . ALA B 1 162 ? 9.383 -11.531 -18.594 1 97 162 ALA B O 1
ATOM 2976 N N . LEU B 1 163 ? 7.555 -12.828 -18.656 1 96.88 163 LEU B N 1
ATOM 2977 C CA . LEU B 1 163 ? 6.641 -11.695 -18.578 1 96.88 163 LEU B CA 1
ATOM 2978 C C . LEU B 1 163 ? 6.012 -11.602 -17.203 1 96.88 163 LEU B C 1
ATOM 2980 O O . LEU B 1 163 ? 5.168 -12.422 -16.828 1 96.88 163 LEU B O 1
ATOM 2984 N N . ILE B 1 164 ? 6.398 -10.617 -16.438 1 97.75 164 ILE B N 1
ATOM 2985 C CA . ILE B 1 164 ? 5.859 -10.383 -15.094 1 97.75 164 ILE B CA 1
ATOM 2986 C C . ILE B 1 164 ? 5.172 -9.023 -15.047 1 97.75 164 ILE B C 1
ATOM 2988 O O . ILE B 1 164 ? 5.805 -7.992 -15.305 1 97.75 164 ILE B O 1
ATOM 2992 N N . GLY B 1 165 ? 3.85 -9.031 -14.797 1 97.31 165 GLY B N 1
ATOM 2993 C CA . GLY B 1 165 ? 3.092 -7.797 -14.867 1 97.31 165 GLY B CA 1
ATOM 2994 C C . GLY B 1 165 ? 2.111 -7.633 -13.719 1 97.31 165 GLY B C 1
ATOM 2995 O O . GLY B 1 165 ? 1.608 -8.617 -13.18 1 97.31 165 GLY B O 1
ATOM 2996 N N . VAL B 1 166 ? 1.851 -6.398 -13.383 1 98.06 166 VAL B N 1
ATOM 2997 C CA . VAL B 1 166 ? 0.977 -6.109 -12.25 1 98.06 166 VAL B CA 1
ATOM 2998 C C . VAL B 1 166 ? 0.009 -4.984 -12.617 1 98.06 166 VAL B C 1
ATOM 3000 O O . VAL B 1 166 ? 0.257 -4.227 -13.555 1 98.06 166 VAL B O 1
ATOM 3003 N N . HIS B 1 167 ? -1.108 -4.953 -11.898 1 98 167 HIS B N 1
ATOM 3004 C CA . HIS B 1 167 ? -2.09 -3.877 -11.969 1 98 167 HIS B CA 1
ATOM 3005 C C . HIS B 1 167 ? -2.943 -3.832 -10.703 1 98 167 HIS B C 1
ATOM 3007 O O . HIS B 1 167 ? -2.754 -4.637 -9.789 1 98 167 HIS B O 1
ATOM 3013 N N . GLN B 1 168 ? -3.791 -2.879 -10.695 1 98.06 168 GLN B N 1
ATOM 3014 C CA . GLN B 1 168 ? -4.699 -2.688 -9.57 1 98.06 168 GLN B CA 1
ATOM 3015 C C . GLN B 1 168 ? -5.594 -3.906 -9.367 1 98.06 168 GLN B C 1
ATOM 3017 O O . GLN B 1 168 ? -5.949 -4.586 -10.336 1 98.06 168 GLN B O 1
ATOM 3022 N N . VAL B 1 169 ? -5.941 -4.133 -8.094 1 96.31 169 VAL B N 1
ATOM 3023 C CA . VAL B 1 169 ? -6.969 -5.117 -7.785 1 96.31 169 VAL B CA 1
ATOM 3024 C C . VAL B 1 169 ? -8.328 -4.613 -8.273 1 96.31 169 VAL B C 1
ATOM 3026 O O . VAL B 1 169 ? -8.586 -3.408 -8.281 1 96.31 169 VAL B O 1
ATOM 3029 N N . PHE B 1 170 ? -9.156 -5.516 -8.672 1 90.75 170 PHE B N 1
ATOM 3030 C CA . PHE B 1 170 ? -10.516 -5.184 -9.086 1 90.75 170 PHE B CA 1
ATOM 3031 C C . PHE B 1 170 ? -11.5 -6.246 -8.609 1 90.75 170 PHE B C 1
ATOM 3033 O O . PHE B 1 170 ? -11.094 -7.332 -8.188 1 90.75 170 PHE B O 1
ATOM 3040 N N . SER B 1 171 ? -12.75 -5.742 -8.469 1 80.81 171 SER B N 1
ATOM 3041 C CA . SER B 1 171 ? -13.797 -6.656 -8.031 1 80.81 171 SER B CA 1
ATOM 3042 C C . SER B 1 171 ? -14.383 -7.438 -9.203 1 80.81 171 SER B C 1
ATOM 3044 O O . SER B 1 171 ? -14.82 -6.848 -10.188 1 80.81 171 SER B O 1
ATOM 3046 N N . GLY B 1 172 ? -14.156 -8.656 -9.266 1 66.75 172 GLY B N 1
ATOM 3047 C CA . GLY B 1 172 ? -14.75 -9.484 -10.305 1 66.75 172 GLY B CA 1
ATOM 3048 C C . GLY B 1 172 ? -16.109 -10.047 -9.914 1 66.75 172 GLY B C 1
ATOM 3049 O O . GLY B 1 172 ? -16.781 -10.695 -10.719 1 66.75 172 GLY B O 1
ATOM 3050 N N . GLY B 1 173 ? -16.5 -9.773 -8.617 1 62.28 173 GLY B N 1
ATOM 3051 C CA . GLY B 1 173 ? -17.672 -10.469 -8.125 1 62.28 173 GLY B CA 1
ATOM 3052 C C . GLY B 1 173 ? -18.969 -9.797 -8.523 1 62.28 173 GLY B C 1
ATOM 3053 O O . GLY B 1 173 ? -18.969 -8.688 -9.07 1 62.28 173 GLY B O 1
ATOM 3054 N N . GLU B 1 174 ? -19.969 -10.539 -8.484 1 58.88 174 GLU B N 1
ATOM 3055 C CA . GLU B 1 174 ? -21.328 -10.164 -8.836 1 58.88 174 GLU B CA 1
ATOM 3056 C C . GLU B 1 174 ? -21.891 -9.125 -7.867 1 58.88 174 GLU B C 1
ATOM 3058 O O . GLU B 1 174 ? -22.812 -8.391 -8.195 1 58.88 174 GLU B O 1
ATOM 3063 N N . GLU B 1 175 ? -21.203 -9.008 -6.699 1 67.38 175 GLU B N 1
ATOM 3064 C CA . GLU B 1 175 ? -21.75 -8.031 -5.754 1 67.38 175 GLU B CA 1
ATOM 3065 C C . GLU B 1 175 ? -21.531 -6.605 -6.242 1 67.38 175 GLU B C 1
ATOM 3067 O O . GLU B 1 175 ? -20.562 -6.328 -6.957 1 67.38 175 GLU B O 1
ATOM 3072 N N . ARG B 1 176 ? -22.688 -5.855 -6.086 1 82.25 176 ARG B N 1
ATOM 3073 C CA . ARG B 1 176 ? -22.656 -4.438 -6.434 1 82.25 176 ARG B CA 1
ATOM 3074 C C . ARG B 1 176 ? -22.391 -3.578 -5.199 1 82.25 176 ARG B C 1
ATOM 3076 O O . ARG B 1 176 ? -23.297 -2.949 -4.664 1 82.25 176 ARG B O 1
ATOM 3083 N N . PRO B 1 177 ? -21.141 -3.65 -4.758 1 89.12 177 PRO B N 1
ATOM 3084 C CA . PRO B 1 177 ? -20.828 -2.816 -3.59 1 89.12 177 PRO B CA 1
ATOM 3085 C C . PRO B 1 177 ? -21.062 -1.329 -3.855 1 89.12 177 PRO B C 1
ATOM 3087 O O . PRO B 1 177 ? -21.078 -0.901 -5.012 1 89.12 177 PRO B O 1
ATOM 3090 N N . THR B 1 178 ? -21.375 -0.662 -2.73 1 91.31 178 THR B N 1
ATOM 3091 C CA . THR B 1 178 ? -21.328 0.792 -2.84 1 91.31 178 THR B CA 1
ATOM 3092 C C . THR B 1 178 ? -19.906 1.264 -3.111 1 91.31 178 THR B C 1
ATOM 3094 O O . THR B 1 178 ? -18.953 0.511 -2.914 1 91.31 178 THR B O 1
ATOM 3097 N N . PRO B 1 179 ? -19.797 2.463 -3.59 1 92.5 179 PRO B N 1
ATOM 3098 C CA . PRO B 1 179 ? -18.453 3.004 -3.77 1 92.5 179 PRO B CA 1
ATOM 3099 C C . PRO B 1 179 ? -17.625 2.973 -2.486 1 92.5 179 PRO B C 1
ATOM 3101 O O . PRO B 1 179 ? -16.438 2.635 -2.518 1 92.5 179 PRO B O 1
ATOM 3104 N N . ALA B 1 180 ? -18.219 3.271 -1.373 1 92.88 180 ALA B N 1
ATOM 3105 C CA . ALA B 1 180 ? -17.516 3.279 -0.092 1 92.88 180 ALA B CA 1
ATOM 3106 C C . ALA B 1 180 ? -17.031 1.878 0.282 1 92.88 180 ALA B C 1
ATOM 3108 O O . ALA B 1 180 ? -15.914 1.704 0.77 1 92.88 180 ALA B O 1
ATOM 3109 N N . GLN B 1 181 ? -17.859 0.996 0.057 1 92.81 181 GLN B N 1
ATOM 3110 C CA . GLN B 1 181 ? -17.516 -0.393 0.34 1 92.81 181 GLN B CA 1
ATOM 3111 C C . GLN B 1 181 ? -16.375 -0.871 -0.568 1 92.81 181 GLN B C 1
ATOM 3113 O O . GLN B 1 181 ? -15.477 -1.575 -0.12 1 92.81 181 GLN B O 1
ATOM 3118 N N . ALA B 1 182 ? -16.484 -0.505 -1.811 1 93.38 182 ALA B N 1
ATOM 3119 C CA . ALA B 1 182 ? -15.461 -0.895 -2.783 1 93.38 182 ALA B CA 1
ATOM 3120 C C . ALA B 1 182 ? -14.109 -0.287 -2.436 1 93.38 182 ALA B C 1
ATOM 3122 O O . ALA B 1 182 ? -13.078 -0.957 -2.531 1 93.38 182 ALA B O 1
ATOM 3123 N N . MET B 1 183 ? -14.109 0.897 -2.016 1 94.19 183 MET B N 1
ATOM 3124 C CA . MET B 1 183 ? -12.891 1.571 -1.587 1 94.19 183 MET B CA 1
ATOM 3125 C C . MET B 1 183 ? -12.266 0.862 -0.388 1 94.19 183 MET B C 1
ATOM 3127 O O . MET B 1 183 ? -11.055 0.628 -0.357 1 94.19 183 MET B O 1
ATOM 3131 N N . SER B 1 184 ? -13.094 0.627 0.493 1 95.56 184 SER B N 1
ATOM 3132 C CA . SER B 1 184 ? -12.617 -0.039 1.701 1 95.56 184 SER B CA 1
ATOM 3133 C C . SER B 1 184 ? -12.047 -1.414 1.384 1 95.56 184 SER B C 1
ATOM 3135 O O . SER B 1 184 ? -10.992 -1.79 1.911 1 95.56 184 SER B O 1
ATOM 3137 N N . PHE B 1 185 ? -12.695 -2.094 0.545 1 94.31 185 PHE B N 1
ATOM 3138 C CA . PHE B 1 185 ? -12.25 -3.422 0.143 1 94.31 185 PHE B CA 1
ATOM 3139 C C . PHE B 1 185 ? -10.883 -3.357 -0.528 1 94.31 185 PHE B C 1
ATOM 3141 O O . PHE B 1 185 ? -9.992 -4.145 -0.208 1 94.31 185 PHE B O 1
ATOM 3148 N N . ALA B 1 186 ? -10.695 -2.461 -1.404 1 96.19 186 ALA B N 1
ATOM 3149 C CA . ALA B 1 186 ? -9.43 -2.312 -2.107 1 96.19 186 ALA B CA 1
ATOM 3150 C C . ALA B 1 186 ? -8.289 -2.016 -1.134 1 96.19 186 ALA B C 1
ATOM 3152 O O . ALA B 1 186 ? -7.191 -2.553 -1.271 1 96.19 186 ALA B O 1
ATOM 3153 N N . GLN B 1 187 ? -8.57 -1.234 -0.186 1 97.44 187 GLN B N 1
ATOM 3154 C CA . GLN B 1 187 ? -7.551 -0.842 0.778 1 97.44 187 GLN B CA 1
ATOM 3155 C C . GLN B 1 187 ? -7.203 -1.998 1.711 1 97.44 187 GLN B C 1
ATOM 3157 O O . GLN B 1 187 ? -6.027 -2.242 1.994 1 97.44 187 GLN B O 1
ATOM 3162 N N . SER B 1 188 ? -8.141 -2.719 2.152 1 97.44 188 SER B N 1
ATOM 3163 C CA . SER B 1 188 ? -7.875 -3.877 2.998 1 97.44 188 SER B CA 1
ATOM 3164 C C . SER B 1 188 ? -7.105 -4.953 2.236 1 97.44 188 SER B C 1
ATOM 3166 O O . SER B 1 188 ? -6.207 -5.59 2.791 1 97.44 188 SER B O 1
ATOM 3168 N N . THR B 1 189 ? -7.531 -5.137 1.016 1 97.38 189 THR B N 1
ATOM 3169 C CA . THR B 1 189 ? -6.82 -6.094 0.176 1 97.38 189 THR B CA 1
ATOM 3170 C C . THR B 1 189 ? -5.375 -5.66 -0.036 1 97.38 189 THR B C 1
ATOM 3172 O O . THR B 1 189 ? -4.457 -6.48 0.06 1 97.38 189 THR B O 1
ATOM 3175 N N . THR B 1 190 ? -5.191 -4.406 -0.292 1 98 190 THR B N 1
ATOM 3176 C CA . THR B 1 190 ? -3.855 -3.852 -0.468 1 98 190 THR B CA 1
ATOM 3177 C C . THR B 1 190 ? -3.008 -4.074 0.781 1 98 190 THR B C 1
ATOM 3179 O O . THR B 1 190 ? -1.832 -4.434 0.685 1 98 190 THR B O 1
ATOM 3182 N N . ALA B 1 191 ? -3.592 -3.914 1.921 1 97.31 191 ALA B N 1
ATOM 3183 C CA . ALA B 1 191 ? -2.871 -4.125 3.174 1 97.31 191 ALA B CA 1
ATOM 3184 C C . ALA B 1 191 ? -2.398 -5.57 3.301 1 97.31 191 ALA B C 1
ATOM 3186 O O . ALA B 1 191 ? -1.25 -5.824 3.67 1 97.31 191 ALA B O 1
ATOM 3187 N N . ARG B 1 192 ? -3.262 -6.453 2.996 1 97.5 192 ARG B N 1
ATOM 3188 C CA . ARG B 1 192 ? -2.928 -7.871 3.1 1 97.5 192 ARG B CA 1
ATOM 3189 C C . ARG B 1 192 ? -1.788 -8.234 2.156 1 97.5 192 ARG B C 1
ATOM 3191 O O . ARG B 1 192 ? -0.854 -8.938 2.547 1 97.5 192 ARG B O 1
ATOM 3198 N N . VAL B 1 193 ? -1.871 -7.738 0.989 1 98.25 193 VAL B N 1
ATOM 3199 C CA . VAL B 1 193 ? -0.856 -8.055 -0.01 1 98.25 193 VAL B CA 1
ATOM 3200 C C . VAL B 1 193 ? 0.469 -7.398 0.371 1 98.25 193 VAL B C 1
ATOM 3202 O O . VAL B 1 193 ? 1.522 -8.039 0.318 1 98.25 193 VAL B O 1
ATOM 3205 N N . ALA B 1 194 ? 0.411 -6.148 0.753 1 96.44 194 ALA B N 1
ATOM 3206 C CA . ALA B 1 194 ? 1.619 -5.422 1.138 1 96.44 194 ALA B CA 1
ATOM 3207 C C . ALA B 1 194 ? 2.314 -6.102 2.314 1 96.44 194 ALA B C 1
ATOM 3209 O O . ALA B 1 194 ? 3.541 -6.23 2.326 1 96.44 194 ALA B O 1
ATOM 3210 N N . ARG B 1 195 ? 1.556 -6.504 3.297 1 95.69 195 ARG B N 1
ATOM 3211 C CA . ARG B 1 195 ? 2.129 -7.211 4.438 1 95.69 195 ARG B CA 1
ATOM 3212 C C . ARG B 1 195 ? 2.828 -8.492 3.998 1 95.69 195 ARG B C 1
ATOM 3214 O O . ARG B 1 195 ? 3.938 -8.789 4.449 1 95.69 195 ARG B O 1
ATOM 3221 N N . HIS B 1 196 ? 2.178 -9.172 3.178 1 97.75 196 HIS B N 1
ATOM 3222 C CA . HIS B 1 196 ? 2.738 -10.438 2.707 1 97.75 196 HIS B CA 1
ATOM 3223 C C . HIS B 1 196 ? 4.027 -10.203 1.924 1 97.75 196 HIS B C 1
ATOM 3225 O O . HIS B 1 196 ? 5.043 -10.852 2.189 1 97.75 196 HIS B O 1
ATOM 3231 N N . LEU B 1 197 ? 4 -9.297 0.998 1 97.5 197 LEU B N 1
ATOM 3232 C CA . LEU B 1 197 ? 5.18 -9.016 0.188 1 97.5 197 LEU B CA 1
ATOM 3233 C C . LEU B 1 197 ? 6.34 -8.539 1.061 1 97.5 197 LEU B C 1
ATOM 3235 O O . LEU B 1 197 ? 7.484 -8.938 0.845 1 97.5 197 LEU B O 1
ATOM 3239 N N . ASP B 1 198 ? 5.969 -7.766 2.01 1 93.69 198 ASP B N 1
ATOM 3240 C CA . ASP B 1 198 ? 6.988 -7.32 2.957 1 93.69 198 ASP B CA 1
ATOM 3241 C C . ASP B 1 198 ? 7.605 -8.508 3.691 1 93.69 198 ASP B C 1
ATOM 3243 O O . ASP B 1 198 ? 8.828 -8.586 3.84 1 93.69 198 ASP B O 1
ATOM 3247 N N . SER B 1 199 ? 6.848 -9.438 4.109 1 95.56 199 SER B N 1
ATOM 3248 C CA . SER B 1 199 ? 7.328 -10.602 4.84 1 95.56 199 SER B CA 1
ATOM 3249 C C . SER B 1 199 ? 8.164 -11.516 3.945 1 95.56 199 SER B C 1
ATOM 3251 O O . SER B 1 199 ? 8.977 -12.297 4.434 1 95.56 199 SER B O 1
ATOM 3253 N N . MET B 1 200 ? 7.945 -11.414 2.658 1 97.38 200 MET B N 1
ATOM 3254 C CA . MET B 1 200 ? 8.711 -12.203 1.695 1 97.38 200 MET B CA 1
ATOM 3255 C C . MET B 1 200 ? 10.016 -11.516 1.336 1 97.38 200 MET B C 1
ATOM 3257 O O . MET B 1 200 ? 10.82 -12.055 0.576 1 97.38 200 MET B O 1
ATOM 3261 N N . GLY B 1 201 ? 10.195 -10.297 1.82 1 94.62 201 GLY B N 1
ATOM 3262 C CA . GLY B 1 201 ? 11.414 -9.555 1.534 1 94.62 201 GLY B CA 1
ATOM 3263 C C . GLY B 1 201 ? 11.359 -8.805 0.217 1 94.62 201 GLY B C 1
ATOM 3264 O O . GLY B 1 201 ? 12.391 -8.445 -0.346 1 94.62 201 GLY B O 1
ATOM 3265 N N . VAL B 1 202 ? 10.188 -8.602 -0.301 1 96.38 202 VAL B N 1
ATOM 3266 C CA . VAL B 1 202 ? 10.023 -7.879 -1.561 1 96.38 202 VAL B CA 1
ATOM 3267 C C . VAL B 1 202 ? 9.883 -6.383 -1.287 1 96.38 202 VAL B C 1
ATOM 3269 O O . VAL B 1 202 ? 9.156 -5.977 -0.377 1 96.38 202 VAL B O 1
ATOM 3272 N N . GLY B 1 203 ? 10.562 -5.52 -2.045 1 92.56 203 GLY B N 1
ATOM 3273 C CA . GLY B 1 203 ? 10.5 -4.074 -1.886 1 92.56 203 GLY B CA 1
ATOM 3274 C C . GLY B 1 203 ? 9.156 -3.488 -2.268 1 92.56 203 GLY B C 1
ATOM 3275 O O . GLY B 1 203 ? 8.391 -4.102 -3.014 1 92.56 203 GLY B O 1
ATOM 3276 N N . PRO B 1 204 ? 8.875 -2.295 -1.851 1 92.5 204 PRO B N 1
ATOM 3277 C CA . PRO B 1 204 ? 7.551 -1.702 -2.037 1 92.5 204 PRO B CA 1
ATOM 3278 C C . PRO B 1 204 ? 7.258 -1.354 -3.496 1 92.5 204 PRO B C 1
ATOM 3280 O O . PRO B 1 204 ? 6.098 -1.192 -3.875 1 92.5 204 PRO B O 1
ATOM 3283 N N . GLY B 1 205 ? 8.258 -1.23 -4.238 1 93.62 205 GLY B N 1
ATOM 3284 C CA . GLY B 1 205 ? 8.102 -0.792 -5.617 1 93.62 205 GLY B CA 1
ATOM 3285 C C . GLY B 1 205 ? 7.184 -1.686 -6.426 1 93.62 205 GLY B C 1
ATOM 3286 O O . GLY B 1 205 ? 6.441 -1.207 -7.289 1 93.62 205 GLY B O 1
ATOM 3287 N N . LEU B 1 206 ? 7.234 -2.984 -6.207 1 95.19 206 LEU B N 1
ATOM 3288 C CA . LEU B 1 206 ? 6.379 -3.91 -6.941 1 95.19 206 LEU B CA 1
ATOM 3289 C C . LEU B 1 206 ? 4.91 -3.535 -6.781 1 95.19 206 LEU B C 1
ATOM 3291 O O . LEU B 1 206 ? 4.203 -3.33 -7.77 1 95.19 206 LEU B O 1
ATOM 3295 N N . TRP B 1 207 ? 4.523 -3.434 -5.551 1 95.69 207 TRP B N 1
ATOM 3296 C CA . TRP B 1 207 ? 3.104 -3.225 -5.289 1 95.69 207 TRP B CA 1
ATOM 3297 C C . TRP B 1 207 ? 2.695 -1.792 -5.617 1 95.69 207 TRP B C 1
ATOM 3299 O O . TRP B 1 207 ? 1.572 -1.547 -6.062 1 95.69 207 TRP B O 1
ATOM 3309 N N . ILE B 1 208 ? 3.562 -0.844 -5.422 1 95.38 208 ILE B N 1
ATOM 3310 C CA . ILE B 1 208 ? 3.279 0.54 -5.785 1 95.38 208 ILE B CA 1
ATOM 3311 C C . ILE B 1 208 ? 2.98 0.629 -7.277 1 95.38 208 ILE B C 1
ATOM 3313 O O . ILE B 1 208 ? 2.029 1.301 -7.688 1 95.38 208 ILE B O 1
ATOM 3317 N N . ASN B 1 209 ? 3.742 -0.076 -8.07 1 95.75 209 ASN B N 1
ATOM 3318 C CA . ASN B 1 209 ? 3.48 -0.095 -9.508 1 95.75 209 ASN B CA 1
ATOM 3319 C C . ASN B 1 209 ? 2.125 -0.72 -9.82 1 95.75 209 ASN B C 1
ATOM 3321 O O . ASN B 1 209 ? 1.421 -0.266 -10.727 1 95.75 209 ASN B O 1
ATOM 3325 N N . ALA B 1 210 ? 1.798 -1.741 -9.125 1 97.75 210 ALA B N 1
ATOM 3326 C CA . ALA B 1 210 ? 0.476 -2.336 -9.305 1 97.75 210 ALA B CA 1
ATOM 3327 C C . ALA B 1 210 ? -0.626 -1.315 -9.031 1 97.75 210 ALA B C 1
ATOM 3329 O O . ALA B 1 210 ? -1.543 -1.149 -9.836 1 97.75 210 ALA B O 1
ATOM 3330 N N . LEU B 1 211 ? -0.471 -0.64 -7.957 1 98.06 211 LEU B N 1
ATOM 3331 C CA . LEU B 1 211 ? -1.489 0.29 -7.48 1 98.06 211 LEU B CA 1
ATOM 3332 C C . LEU B 1 211 ? -1.631 1.475 -8.43 1 98.06 211 LEU B C 1
ATOM 3334 O O . LEU B 1 211 ? -2.697 2.092 -8.508 1 98.06 211 LEU B O 1
ATOM 3338 N N . GLU B 1 212 ? -0.644 1.739 -9.18 1 97.06 212 GLU B N 1
ATOM 3339 C CA . GLU B 1 212 ? -0.646 2.887 -10.086 1 97.06 212 GLU B CA 1
ATOM 3340 C C . GLU B 1 212 ? -1.154 2.496 -11.469 1 97.06 212 GLU B C 1
ATOM 3342 O O . GLU B 1 212 ? -1.349 3.357 -12.328 1 97.06 212 GLU B O 1
ATOM 3347 N N . THR B 1 213 ? -1.351 1.246 -11.68 1 97 213 THR B N 1
ATOM 3348 C CA . THR B 1 213 ? -1.711 0.761 -13.008 1 97 213 THR B CA 1
ATOM 3349 C C . THR B 1 213 ? -3.178 0.344 -13.055 1 97 213 THR B C 1
ATOM 3351 O O . THR B 1 213 ? -3.584 -0.595 -12.367 1 97 213 THR B O 1
ATOM 3354 N N . PRO B 1 214 ? -3.98 1.002 -13.883 1 94.81 214 PRO B N 1
ATOM 3355 C CA . PRO B 1 214 ? -5.398 0.635 -13.961 1 94.81 214 PRO B CA 1
ATOM 3356 C C . PRO B 1 214 ? -5.605 -0.857 -14.211 1 94.81 214 PRO B C 1
ATOM 3358 O O . PRO B 1 214 ? -4.754 -1.512 -14.812 1 94.81 214 PRO B O 1
ATOM 3361 N N . PRO B 1 215 ? -6.785 -1.305 -13.805 1 93.12 215 PRO B N 1
ATOM 3362 C CA . PRO B 1 215 ? -6.996 -2.754 -13.844 1 93.12 215 PRO B CA 1
ATOM 3363 C C . PRO B 1 215 ? -7.086 -3.301 -15.266 1 93.12 215 PRO B C 1
ATOM 3365 O O . PRO B 1 215 ? -7.02 -4.516 -15.469 1 93.12 215 PRO B O 1
ATOM 3368 N N . ASP B 1 216 ? -7.25 -2.438 -16.266 1 90.31 216 ASP B N 1
ATOM 3369 C CA . ASP B 1 216 ? -7.496 -2.906 -17.641 1 90.31 216 ASP B CA 1
ATOM 3370 C C . ASP B 1 216 ? -6.195 -2.967 -18.438 1 90.31 216 ASP B C 1
ATOM 3372 O O . ASP B 1 216 ? -6.219 -3.17 -19.656 1 90.31 216 ASP B O 1
ATOM 3376 N N . ARG B 1 217 ? -5.086 -2.738 -17.75 1 93.94 217 ARG B N 1
ATOM 3377 C CA . ARG B 1 217 ? -3.773 -2.859 -18.375 1 93.94 217 ARG B CA 1
ATOM 3378 C C . ARG B 1 217 ? -2.744 -3.41 -17.391 1 93.94 217 ARG B C 1
ATOM 3380 O O . ARG B 1 217 ? -3.025 -3.553 -16.203 1 93.94 217 ARG B O 1
ATOM 3387 N N . LEU B 1 218 ? -1.576 -3.734 -17.984 1 95.5 218 LEU B N 1
ATOM 3388 C CA . LEU B 1 218 ? -0.517 -4.293 -17.156 1 95.5 218 LEU B CA 1
ATOM 3389 C C . LEU B 1 218 ? 0.73 -3.42 -17.203 1 95.5 218 LEU B C 1
ATOM 3391 O O . LEU B 1 218 ? 1.088 -2.896 -18.266 1 95.5 218 LEU B O 1
ATOM 3395 N N . TYR B 1 219 ? 1.316 -3.289 -16.078 1 96.12 219 TYR B N 1
ATOM 3396 C CA . TYR B 1 219 ? 2.688 -2.801 -15.984 1 96.12 219 TYR B CA 1
ATOM 3397 C C . TYR B 1 219 ? 3.678 -3.959 -15.945 1 96.12 219 TYR B C 1
ATOM 3399 O O . TYR B 1 219 ? 3.725 -4.711 -14.969 1 96.12 219 TYR B O 1
ATOM 3407 N N . TYR B 1 220 ? 4.438 -4.102 -17.016 1 96.88 220 TYR B N 1
ATOM 3408 C CA . TYR B 1 220 ? 5.422 -5.18 -17.062 1 96.88 220 TYR B CA 1
ATOM 3409 C C . TYR B 1 220 ? 6.742 -4.738 -16.453 1 96.88 220 TYR B C 1
ATOM 3411 O O . TYR B 1 220 ? 7.309 -3.717 -16.844 1 96.88 220 TYR B O 1
ATOM 3419 N N . LEU B 1 221 ? 7.199 -5.504 -15.594 1 96.81 221 LEU B N 1
ATOM 3420 C CA . LEU B 1 221 ? 8.445 -5.195 -14.906 1 96.81 221 LEU B CA 1
ATOM 3421 C C . LEU B 1 221 ? 9.648 -5.516 -15.789 1 96.81 221 LEU B C 1
ATOM 3423 O O . LEU B 1 221 ? 9.656 -6.527 -16.5 1 96.81 221 LEU B O 1
ATOM 3427 N N . THR B 1 222 ? 10.641 -4.711 -15.648 1 95 222 THR B N 1
ATOM 3428 C CA . THR B 1 222 ? 11.93 -5.012 -16.266 1 95 222 THR B CA 1
ATOM 3429 C C . THR B 1 222 ? 12.766 -5.91 -15.359 1 95 222 THR B C 1
ATOM 3431 O O . THR B 1 222 ? 12.477 -6.035 -14.164 1 95 222 THR B O 1
ATOM 3434 N N . GLU B 1 223 ? 13.766 -6.512 -15.969 1 94.5 223 GLU B N 1
ATOM 3435 C CA . GLU B 1 223 ? 14.695 -7.316 -15.172 1 94.5 223 GLU B CA 1
ATOM 3436 C C . GLU B 1 223 ? 15.336 -6.484 -14.062 1 94.5 223 GLU B C 1
ATOM 3438 O O . GLU B 1 223 ? 15.477 -6.957 -12.93 1 94.5 223 GLU B O 1
ATOM 3443 N N . LYS B 1 224 ? 15.711 -5.25 -14.406 1 95.31 224 LYS B N 1
ATOM 3444 C CA . LYS B 1 224 ? 16.344 -4.359 -13.43 1 95.31 224 LYS B CA 1
ATOM 3445 C C . LYS B 1 224 ? 15.398 -4.074 -12.258 1 95.31 224 LYS B C 1
ATOM 3447 O O . LYS B 1 224 ? 15.805 -4.105 -11.102 1 95.31 224 LYS B O 1
ATOM 3452 N N . GLU B 1 225 ? 14.164 -3.803 -12.547 1 95.62 225 GLU B N 1
ATOM 3453 C CA . GLU B 1 225 ? 13.18 -3.527 -11.5 1 95.62 225 GLU B CA 1
ATOM 3454 C C . GLU B 1 225 ? 12.977 -4.738 -10.594 1 95.62 225 GLU B C 1
ATOM 3456 O O . GLU B 1 225 ? 12.836 -4.594 -9.383 1 95.62 225 GLU B O 1
ATOM 3461 N N . MET B 1 226 ? 12.953 -5.898 -11.164 1 97.25 226 MET B N 1
ATOM 3462 C CA . MET B 1 226 ? 12.75 -7.109 -10.375 1 97.25 226 MET B CA 1
ATOM 3463 C C . MET B 1 226 ? 13.883 -7.309 -9.383 1 97.25 226 MET B C 1
ATOM 3465 O O . MET B 1 226 ? 13.656 -7.742 -8.25 1 97.25 226 MET B O 1
ATOM 3469 N N . VAL B 1 227 ? 15.07 -6.98 -9.82 1 96.31 227 VAL B N 1
ATOM 3470 C CA . VAL B 1 227 ? 16.234 -7.059 -8.93 1 96.31 227 VAL B CA 1
ATOM 3471 C C . VAL B 1 227 ? 16.141 -5.957 -7.875 1 96.31 227 VAL B C 1
ATOM 3473 O O . VAL B 1 227 ? 16.312 -6.219 -6.684 1 96.31 227 VAL B O 1
ATOM 3476 N N . ASP B 1 228 ? 15.82 -4.711 -8.344 1 94.94 228 ASP B N 1
ATOM 3477 C CA . ASP B 1 228 ? 15.766 -3.561 -7.449 1 94.94 228 ASP B CA 1
ATOM 3478 C C . ASP B 1 228 ? 14.719 -3.771 -6.355 1 94.94 228 ASP B C 1
ATOM 3480 O O . ASP B 1 228 ? 14.898 -3.328 -5.219 1 94.94 228 ASP B O 1
ATOM 3484 N N . PHE B 1 229 ? 13.648 -4.488 -6.699 1 95.5 229 PHE B N 1
ATOM 3485 C CA . PHE B 1 229 ? 12.562 -4.719 -5.754 1 95.5 229 PHE B CA 1
ATOM 3486 C C . PHE B 1 229 ? 12.789 -6.008 -4.973 1 95.5 229 PHE B C 1
ATOM 3488 O O . PHE B 1 229 ? 11.961 -6.395 -4.145 1 95.5 229 PHE B O 1
ATOM 3495 N N . HIS B 1 230 ? 13.852 -6.73 -5.281 1 97 230 HIS B N 1
ATOM 3496 C CA . HIS B 1 230 ? 14.172 -8.008 -4.656 1 97 230 HIS B CA 1
ATOM 3497 C C . HIS B 1 230 ? 13.094 -9.047 -4.945 1 97 230 HIS B C 1
ATOM 3499 O O . HIS B 1 230 ? 12.797 -9.891 -4.094 1 97 230 HIS B O 1
ATOM 3505 N N . LEU B 1 231 ? 12.523 -8.898 -6.059 1 97.94 231 LEU B N 1
ATOM 3506 C CA . LEU B 1 231 ? 11.539 -9.891 -6.48 1 97.94 231 LEU B CA 1
ATOM 3507 C C . LEU B 1 231 ? 12.227 -11.148 -6.992 1 97.94 231 LEU B C 1
ATOM 3509 O O . LEU B 1 231 ? 11.75 -12.258 -6.762 1 97.94 231 LEU B O 1
ATOM 3513 N N . THR B 1 232 ? 13.32 -10.938 -7.727 1 98.19 232 THR B N 1
ATOM 3514 C CA . THR B 1 232 ? 14.148 -12.07 -8.125 1 98.19 232 THR B CA 1
ATOM 3515 C C . THR B 1 232 ? 15.367 -12.195 -7.215 1 98.19 232 THR B C 1
ATOM 3517 O O . THR B 1 232 ? 15.828 -11.211 -6.641 1 98.19 232 THR B O 1
ATOM 3520 N N . THR B 1 233 ? 15.711 -13.43 -7.031 1 94.56 233 THR B N 1
ATOM 3521 C CA . THR B 1 233 ? 16.875 -13.703 -6.199 1 94.56 233 THR B CA 1
ATOM 3522 C C . THR B 1 233 ? 18.016 -14.273 -7.043 1 94.56 233 THR B C 1
ATOM 3524 O O . THR B 1 233 ? 17.781 -14.852 -8.109 1 94.56 233 THR B O 1
ATOM 3527 N N . GLU B 1 234 ? 19.281 -13.852 -6.723 1 75.06 234 GLU B N 1
ATOM 3528 C CA . GLU B 1 234 ? 20.438 -14.445 -7.402 1 75.06 234 GLU B CA 1
ATOM 3529 C C . GLU B 1 234 ? 20.469 -15.953 -7.195 1 75.06 234 GLU B C 1
ATOM 3531 O O . GLU B 1 234 ? 20.078 -16.453 -6.137 1 75.06 234 GLU B O 1
ATOM 3536 N N . PRO B 1 235 ? 20.594 -16.578 -8.367 1 57.69 235 PRO B N 1
ATOM 3537 C CA . PRO B 1 235 ? 20.75 -18.016 -8.203 1 57.69 235 PRO B CA 1
ATOM 3538 C C . PRO B 1 235 ? 21.719 -18.391 -7.078 1 57.69 235 PRO B C 1
ATOM 3540 O O . PRO B 1 235 ? 22.719 -17.703 -6.867 1 57.69 235 PRO B O 1
ATOM 3543 N N . VAL B 1 236 ? 21.125 -18.891 -6.016 1 47.75 236 VAL B N 1
ATOM 3544 C CA . VAL B 1 236 ? 22.031 -19.422 -4.996 1 47.75 236 VAL B CA 1
ATOM 3545 C C . VAL B 1 236 ? 23.094 -20.281 -5.648 1 47.75 236 VAL B C 1
ATOM 3547 O O . VAL B 1 236 ? 22.781 -21.156 -6.473 1 47.75 236 VAL B O 1
ATOM 3550 N N . ALA B 1 237 ? 24.297 -19.797 -5.898 1 45.03 237 ALA B N 1
ATOM 3551 C CA . ALA B 1 237 ? 25.406 -20.656 -6.328 1 45.03 237 ALA B CA 1
ATOM 3552 C C . ALA B 1 237 ? 25.297 -22.047 -5.715 1 45.03 237 ALA B C 1
ATOM 3554 O O . ALA B 1 237 ? 25.156 -22.188 -4.496 1 45.03 237 ALA B O 1
ATOM 3555 N N . THR B 1 238 ? 24.609 -23 -6.363 1 43.78 238 THR B N 1
ATOM 3556 C CA . THR B 1 238 ? 24.812 -24.375 -5.906 1 43.78 238 THR B CA 1
ATOM 3557 C C . THR B 1 238 ? 26.219 -24.547 -5.34 1 43.78 238 THR B C 1
ATOM 3559 O O . THR B 1 238 ? 27.188 -24 -5.875 1 43.78 238 THR B O 1
ATOM 3562 N N . ALA B 1 239 ? 26.344 -24.844 -4.051 1 40.03 239 ALA B N 1
ATOM 3563 C CA . ALA B 1 239 ? 27.625 -25.188 -3.43 1 40.03 239 ALA B CA 1
ATOM 3564 C C . ALA B 1 239 ? 28.516 -25.984 -4.391 1 40.03 239 ALA B C 1
ATOM 3566 O O . ALA B 1 239 ? 28.047 -26.922 -5.027 1 40.03 239 ALA B O 1
ATOM 3567 N N . LYS B 1 240 ? 29.594 -25.344 -4.82 1 41.88 240 LYS B N 1
ATOM 3568 C CA . LYS B 1 240 ? 30.703 -26.078 -5.402 1 41.88 240 LYS B CA 1
ATOM 3569 C C . LYS B 1 240 ? 30.969 -27.359 -4.625 1 41.88 240 LYS B C 1
ATOM 3571 O O . LYS B 1 240 ? 31.297 -27.328 -3.438 1 41.88 240 LYS B O 1
ATOM 3576 N N . THR B 1 241 ? 30.016 -28.359 -4.773 1 31.77 241 THR B N 1
ATOM 3577 C CA . THR B 1 241 ? 30.578 -29.594 -4.266 1 31.77 241 THR B CA 1
ATOM 3578 C C . THR B 1 241 ? 32 -29.797 -4.766 1 31.77 241 THR B C 1
ATOM 3580 O O . THR B 1 241 ? 32.25 -29.797 -5.977 1 31.77 241 THR B O 1
ATOM 3583 N N . ASP B 1 242 ? 32.906 -29.203 -4.082 1 35.12 242 ASP B N 1
ATOM 3584 C CA . ASP B 1 242 ? 34.25 -29.781 -4.203 1 35.12 242 ASP B CA 1
ATOM 3585 C C . ASP B 1 242 ? 34.188 -31.297 -4.438 1 35.12 242 ASP B C 1
ATOM 3587 O O . ASP B 1 242 ? 33.719 -32.031 -3.574 1 35.12 242 ASP B O 1
ATOM 3591 N N . GLY B 1 243 ? 33.594 -31.719 -5.645 1 26.05 243 GLY B N 1
ATOM 3592 C CA . GLY B 1 243 ? 34.219 -33 -5.957 1 26.05 243 GLY B CA 1
ATOM 3593 C C . GLY B 1 243 ? 35.75 -32.906 -6.094 1 26.05 243 GLY B C 1
ATOM 3594 O O . GLY B 1 243 ? 36.281 -31.812 -6.301 1 26.05 243 GLY B O 1
#

Organism: Rhizobium meliloti (strain 1021) (NCBI:txid266834)

Secondary structure (DSSP, 8-state):
-HHHHHHHHHHHHHHHHHHHHHHHHHT-------TT---S--------S--SS--SS--SS-HHHHHSBPEEEEETTTEEEEESBB-TTHHHHHHHHHHHHGGG--EEEEEB--B-HHHHHHHHHHHHHTT-EEEE-TT-EEETTHHHHHTT-SSEEE-TT-EEEE------SS----HHHHHHHHHHHHHHHHHHHHHTT--HHHHHHHHHS-TTS-EEPPHHHHHHTT-S-----------/-HHHHHHHHHHHHHHHHHHHHHHHHHTT-S----TT---S--------S--SS--SS--SS-HHHHHSBPEEEEETTTEEEEESBB-TTHHHHHHHHHHHHGGG--EEEEEB--B-HHHHHHHHHHHHHTT-EEEE-TT-EEETTHHHHHTT-SSEEE-TT-EEEE------SS----HHHHHHHHHHHHHHHHHHHHHTT--HHHHHHHHHS-TTS-EEPPHHHHHHTT-S-----------

Sequence (486 aa):
MRGAFFAMLAAAGVFLLIDLREISAMNAGLPGFDPMLEDRPVLPPAVTEAAPNGPPVQPGSSDEVLRQPMRFDLRSGGVLVAEGTLDLGAGSRFADEIEARGEYVTTVALNSPGGSVDDALAMSKLIREKKLDTKVASKALCASSCPIVFAGGVARVAERDALIGVHQVFSGGEERPTPAQAMSFAQSTTARVARHLDSMGVGPGLWINALETPPDRLYYLTEKEMVDFHLTTEPVATAKTDGMRGAFFAMLAAAGVFLLIDLREISAMNAGLPGFDPMLEDRPVLPPAVTEAAPNGPPVQPGSSDEVLRQPMRFDLRSGGVLVAEGTLDLGAGSRFADEIEARGEYVTTVALNSPGGSVDDALAMSKLIREKKLDTKVASKALCASSCPIVFAGGVARVAERDALIGVHQVFSGGEERPTPAQAMSFAQSTTARVA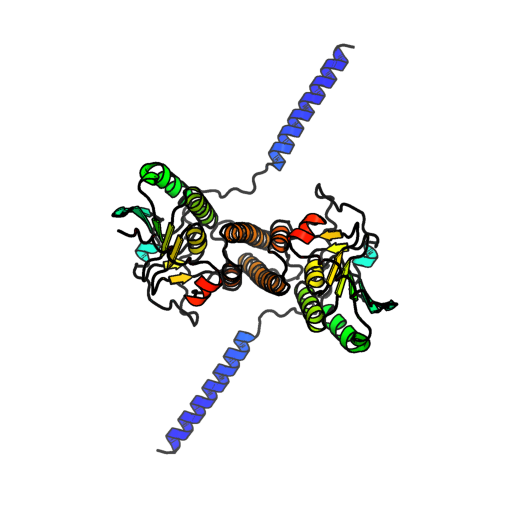RHLDSMGVGPGLWINALETPPDRLYYLTEKEMVDFHLTTEPVATAKTDG

pLDDT: mean 81.46, std 24.72, range [24.75, 98.94]

Nearest PDB structures (foldseek):
  7m1m-assembly2_M  TM=7.121E-01  e=1.213E-07  Pseudomonas aeruginosa
  6nay-assembly1_N  TM=6.639E-01  e=2.734E-07  Neisseria meningitidis
  6cfd-assembly1_S  TM=6.322E-01  e=1.374E-07  Enterococcus faecium
  6cfd-assembly1_B  TM=6.131E-01  e=1.463E-07  Enterococcus faecium
  6cfd-assembly1_M  TM=6.126E-01  e=1.765E-07  Enterococcus faecium

Radius of gyration: 27.37 Å; Cα contacts (8 Å, |Δi|>4): 864; chains: 2; bounding box: 68×70×110 Å